Protein AF-A0ABD1IX25-F1 (afdb_monomer)

Foldseek 3Di:
DDDDPVVVVVVVVVVVVVVVVVVPPPDPDDDDDDDPDPAAQAAAAADPDLCLQVVCCLQAEDDDDDPLQDQVVVLVSCVVSVNAAPDQKGKYAYNVCQVLQFCQLPQQWFDAGGQKTKGPFWGWMWIWGWHDDVPDRIGTDDIDTDTGIWMFRWYHRPNRTGGRGTDDDDPGDHDPPTDRNCPLVVVLVVVDVVQPLEAACQCPAADLVNLLSVLSNLVPDPRNQYYHNHNHQDDPSSCVSNVVRVVVHPPCVPCVPPRCPRNVPDDDPPPVCVVCVVVVCVVVVVVVVVVVVVVVVVVVVVPDDDDDDDDDDDDDPPDPDDDQDFDSVQVVLLVVCCLQAEDLPDDQVCLLVSCQVSQPAPPPFQWRDQKTKYFNDDQVVVLCQLPDQWDDDPPDPFKTWGPAWTKMKMWGWPDGPDGHNPTDTGIDIDTFTWIFGDDSSGGRDTDDGHD

Nearest PDB structures (foldseek):
  5m9m-assembly4_D  TM=8.546E-01  e=1.693E-11  Homo sapiens
  9bdp-assembly1_ANG  TM=8.539E-01  e=7.279E-11  Homo sapiens
  4aoh-assembly1_A  TM=8.717E-01  e=3.319E-10  Homo sapiens
  5m9q-assembly1_A  TM=8.580E-01  e=2.479E-10  Homo sapiens
  1k5a-assembly1_A  TM=8.636E-01  e=6.306E-10  Homo sapiens

InterPro domains:
  IPR001427 Pancreatic ribonuclease [PTHR11437] (287-450)
  IPR023411 Ribonuclease A, active site [PS00127] (368-374)
  IPR023412 Ribonuclease A-domain [PF00074] (333-447)
  IPR023412 Ribonuclease A-domain [SM00092] (330-450)
  IPR032675 Leucine-rich repeat domain superfamily [G3DSA:3.80.10.10] (179-288)
  IPR036816 Ribonuclease A-like domain superfamily [G3DSA:3.10.130.10] (44-170)
  IPR036816 Ribonuclease A-like domain superfamily [G3DSA:3.10.130.10] (328-451)
  IPR036816 Ribonuclease A-like domain superfamily [SSF54076] (333-449)

Secondary structure (DSSP, 8-state):
-PPPTHHHHHHHHHHHHHHHHHSSSS--------------SSTTEEPS-TTHHHHHHHHHB--S---TT-HHHHHHHHHHTT-TTSSSEEEEE-STTHHHHHHHTTTSEEEEETTEEEEEEEEEEEEEEEE--TTS--EEEEEEEEEEEEEEEEEEETTEEEEEEEEPPSS----TTPPBTTHHHHHHHHHHHHH-SEEE-TT----HHHHHHHHHHHHH-S---EEE-TT----HHHHHHHHHHHTTSGGGGTSTTTHHHHS-TT--HHHHHHHHHHHHHHHHHHHHHHHHHHHHHHHHHTT------------------------HHHHHHHHHHHHHHB-TT--TT-HHHHHHHTT-BSTTSSBBPSEEEEESS-HHHHGGGGTTTEEEETTEEEEEEESS-EEEEEEEESSTT-BTT---EEEEEEEEEEEEEEETTEEEEEEEEE-

pLDDT: mean 71.38, std 22.95, range [27.08, 98.62]

Structure (mmCIF, N/CA/C/O backbone):
data_AF-A0ABD1IX25-F1
#
_entry.id   AF-A0ABD1IX25-F1
#
loop_
_atom_site.group_PDB
_atom_site.id
_atom_site.type_symbol
_atom_site.label_atom_id
_atom_site.label_alt_id
_atom_site.label_comp_id
_atom_site.label_asym_id
_atom_site.label_entity_id
_atom_site.label_seq_id
_atom_site.pdbx_PDB_ins_code
_atom_site.Cartn_x
_atom_site.Cartn_y
_atom_site.Cartn_z
_atom_site.occupancy
_atom_site.B_iso_or_equiv
_atom_site.auth_seq_id
_atom_site.auth_comp_id
_atom_site.auth_asym_id
_atom_site.auth_atom_id
_atom_site.pdbx_PDB_model_num
ATOM 1 N N . MET A 1 1 ? 49.306 -60.274 23.303 1.00 39.81 1 MET A N 1
ATOM 2 C CA . MET A 1 1 ? 48.665 -59.308 24.222 1.00 39.81 1 MET A CA 1
ATOM 3 C C . MET A 1 1 ? 47.847 -58.345 23.378 1.00 39.81 1 MET A C 1
ATOM 5 O O . MET A 1 1 ? 48.422 -57.627 22.575 1.00 39.81 1 MET A O 1
ATOM 9 N N . LYS A 1 2 ? 46.515 -58.444 23.442 1.00 35.78 2 LYS A N 1
ATOM 10 C CA . LYS A 1 2 ? 45.588 -57.619 22.651 1.00 35.78 2 LYS A CA 1
ATOM 11 C C . LYS A 1 2 ? 45.232 -56.371 23.472 1.00 35.78 2 LYS A C 1
ATOM 13 O O . LYS A 1 2 ? 44.869 -56.547 24.635 1.00 35.78 2 LYS A O 1
ATOM 18 N N . PRO A 1 3 ? 45.342 -55.149 22.928 1.00 37.91 3 PRO A N 1
ATOM 19 C CA . PRO A 1 3 ? 44.929 -53.951 23.646 1.00 37.91 3 PRO A CA 1
ATOM 20 C C . PRO A 1 3 ? 43.400 -53.924 23.774 1.00 37.91 3 PRO A C 1
ATOM 22 O O . PRO A 1 3 ? 42.674 -54.294 22.851 1.00 37.91 3 PRO A O 1
ATOM 25 N N . THR A 1 4 ? 42.915 -53.535 24.948 1.00 48.06 4 THR A N 1
ATOM 26 C CA . THR A 1 4 ? 41.491 -53.442 25.274 1.00 48.06 4 THR A CA 1
ATOM 27 C C . THR A 1 4 ? 40.870 -52.173 24.681 1.00 48.06 4 THR A C 1
ATOM 29 O O . THR A 1 4 ? 41.524 -51.139 24.537 1.00 48.06 4 THR A O 1
ATOM 32 N N . ALA A 1 5 ? 39.572 -52.248 24.371 1.00 45.31 5 ALA A N 1
ATOM 33 C CA . ALA A 1 5 ? 38.768 -51.219 23.700 1.00 45.31 5 ALA A CA 1
ATOM 34 C C . ALA A 1 5 ? 38.766 -49.826 24.374 1.00 45.31 5 ALA A C 1
ATOM 36 O O . ALA A 1 5 ? 38.351 -48.846 23.761 1.00 45.31 5 ALA A O 1
ATOM 37 N N . SER A 1 6 ? 39.279 -49.707 25.603 1.00 46.56 6 SER A N 1
ATOM 38 C CA . SER A 1 6 ? 39.417 -48.428 26.304 1.00 46.56 6 SER A CA 1
ATOM 39 C C . SER A 1 6 ? 40.538 -47.538 25.748 1.00 46.56 6 SER A C 1
ATOM 41 O O . SER A 1 6 ? 40.493 -46.331 25.963 1.00 46.56 6 SER A O 1
ATOM 43 N N . PHE A 1 7 ? 41.528 -48.096 25.037 1.00 42.84 7 PHE A N 1
ATOM 44 C CA . PHE A 1 7 ? 42.674 -47.326 24.526 1.00 42.84 7 PHE A CA 1
ATOM 45 C C . PHE A 1 7 ? 42.407 -46.677 23.153 1.00 42.84 7 PHE A C 1
ATOM 47 O O . PHE A 1 7 ? 43.020 -45.670 22.812 1.00 42.84 7 PHE A O 1
ATOM 54 N N . CYS A 1 8 ? 41.454 -47.200 22.370 1.00 42.00 8 CYS A N 1
ATOM 55 C CA . CYS A 1 8 ? 41.051 -46.591 21.094 1.00 42.00 8 CYS A CA 1
ATOM 56 C C . CYS A 1 8 ? 40.132 -45.371 21.277 1.00 42.00 8 CYS A C 1
ATOM 58 O O . CYS A 1 8 ? 40.162 -44.458 20.454 1.00 42.00 8 CYS A O 1
ATOM 60 N N . LEU A 1 9 ? 39.346 -45.317 22.359 1.00 45.66 9 LEU A N 1
ATOM 61 C CA . LEU A 1 9 ? 38.374 -44.241 22.593 1.00 45.66 9 LEU A CA 1
ATOM 62 C C . LEU A 1 9 ? 39.030 -42.920 23.046 1.00 45.66 9 LEU A C 1
ATOM 64 O O . LEU A 1 9 ? 38.532 -41.834 22.753 1.00 45.66 9 LEU A O 1
ATOM 68 N N . THR A 1 10 ? 40.172 -42.992 23.730 1.00 47.28 10 THR A N 1
ATOM 69 C CA . THR A 1 10 ? 40.936 -41.819 24.194 1.00 47.28 10 THR A CA 1
ATOM 70 C C . THR A 1 10 ? 41.747 -41.155 23.081 1.00 47.28 10 THR A C 1
ATOM 72 O O . THR A 1 10 ? 41.894 -39.936 23.074 1.00 47.28 10 THR A O 1
ATOM 75 N N . VAL A 1 11 ? 42.212 -41.919 22.089 1.00 52.25 11 VAL A N 1
ATOM 76 C CA . VAL A 1 11 ? 42.927 -41.363 20.925 1.00 52.25 11 VAL A CA 1
ATOM 77 C C . VAL A 1 11 ? 41.957 -40.660 19.966 1.00 52.25 11 VAL A C 1
ATOM 79 O O . VAL A 1 11 ? 42.275 -39.599 19.431 1.00 52.25 11 VAL A O 1
ATOM 82 N N . TYR A 1 12 ? 40.737 -41.190 19.810 1.00 40.91 12 TYR A N 1
ATOM 83 C CA . TYR A 1 12 ? 39.710 -40.594 18.944 1.00 40.91 12 TYR A CA 1
ATOM 84 C C . TYR A 1 12 ? 39.123 -39.291 19.518 1.00 40.91 12 TYR A C 1
ATOM 86 O O . TYR A 1 12 ? 38.797 -38.371 18.771 1.00 40.91 12 TYR A O 1
ATOM 94 N N . THR A 1 13 ? 39.032 -39.172 20.848 1.00 48.72 13 THR A N 1
ATOM 95 C CA . THR A 1 13 ? 38.531 -37.955 21.509 1.00 48.72 13 THR A CA 1
ATOM 96 C C . THR A 1 13 ? 39.559 -36.820 21.526 1.00 48.72 13 THR A C 1
ATOM 98 O O . THR A 1 13 ? 39.171 -35.665 21.347 1.00 48.72 13 THR A O 1
ATOM 101 N N . LEU A 1 14 ? 40.864 -37.113 21.629 1.00 46.53 14 LEU A N 1
ATOM 102 C CA . LEU A 1 14 ? 41.909 -36.086 21.499 1.00 46.53 14 LEU A CA 1
ATOM 103 C C . LEU A 1 14 ? 42.036 -35.533 20.068 1.00 46.53 14 LEU A C 1
ATOM 105 O O . LEU A 1 14 ? 42.264 -34.336 19.907 1.00 46.53 14 LEU A O 1
ATOM 109 N N . ALA A 1 15 ? 41.845 -36.364 19.037 1.00 44.78 15 ALA A N 1
ATOM 110 C CA . ALA A 1 15 ? 41.912 -35.933 17.635 1.00 44.78 15 ALA A CA 1
ATOM 111 C C . ALA A 1 15 ? 40.740 -35.016 17.225 1.00 44.78 15 ALA A C 1
ATOM 113 O O . ALA A 1 15 ? 40.907 -34.111 16.408 1.00 44.78 15 ALA A O 1
ATOM 114 N N . LEU A 1 16 ? 39.558 -35.208 17.822 1.00 45.66 16 LEU A N 1
ATOM 115 C CA . LEU A 1 16 ? 38.393 -34.351 17.579 1.00 45.66 16 LEU A CA 1
ATOM 116 C C . LEU A 1 16 ? 38.495 -33.004 18.312 1.00 45.66 16 LEU A C 1
ATOM 118 O O . LEU A 1 16 ? 38.041 -31.991 17.785 1.00 45.66 16 LEU A O 1
ATOM 122 N N . LEU A 1 17 ? 39.143 -32.961 19.481 1.00 42.44 17 LEU A N 1
ATOM 123 C CA . LEU A 1 17 ? 39.386 -31.720 20.227 1.00 42.44 17 LEU A CA 1
ATOM 124 C C . LEU A 1 17 ? 40.441 -30.824 19.561 1.00 42.44 17 LEU A C 1
ATOM 126 O O . LEU A 1 17 ? 40.263 -29.607 19.526 1.00 42.44 17 LEU A O 1
ATOM 130 N N . THR A 1 18 ? 41.498 -31.387 18.968 1.00 43.47 18 THR A N 1
ATOM 131 C CA . THR A 1 18 ? 42.499 -30.590 18.231 1.00 43.47 18 THR A CA 1
ATOM 132 C C . THR A 1 18 ? 41.956 -30.061 16.901 1.00 43.47 18 THR A C 1
ATOM 134 O O . THR A 1 18 ? 42.235 -28.916 16.547 1.00 43.47 18 THR A O 1
ATOM 137 N N . ALA A 1 19 ? 41.090 -30.818 16.216 1.00 41.72 19 ALA A N 1
ATOM 138 C CA . ALA A 1 19 ? 40.386 -30.344 15.020 1.00 41.72 19 ALA A CA 1
ATOM 139 C C . ALA A 1 19 ? 39.377 -29.215 15.322 1.00 41.72 19 ALA A C 1
ATOM 141 O O . ALA A 1 19 ? 39.171 -28.331 14.491 1.00 41.72 19 ALA A O 1
ATOM 142 N N . TRP A 1 20 ? 38.789 -29.195 16.525 1.00 38.09 20 TRP A N 1
ATOM 143 C CA . TRP A 1 20 ? 37.869 -28.135 16.954 1.00 38.09 20 TRP A CA 1
ATOM 144 C C . TRP A 1 20 ? 38.593 -26.834 17.338 1.00 38.09 20 TRP A C 1
ATOM 146 O O . TRP A 1 20 ? 38.107 -25.745 17.040 1.00 38.09 20 TRP A O 1
ATOM 156 N N . VAL A 1 21 ? 39.787 -26.928 17.935 1.00 39.56 21 VAL A N 1
ATOM 157 C CA . VAL A 1 21 ? 40.578 -25.752 18.349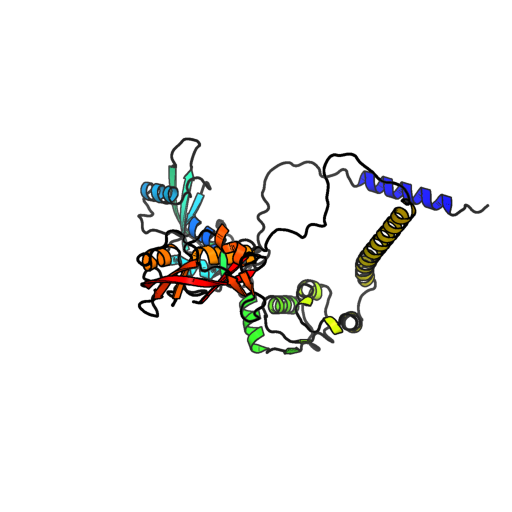 1.00 39.56 21 VAL A CA 1
ATOM 158 C C . VAL A 1 21 ? 41.257 -25.056 17.157 1.00 39.56 21 VAL A C 1
ATOM 160 O O . VAL A 1 21 ? 41.407 -23.836 17.172 1.00 39.56 21 VAL A O 1
ATOM 163 N N . SER A 1 22 ? 41.593 -25.776 16.081 1.00 37.09 22 SER A N 1
ATOM 164 C CA . SER A 1 22 ? 42.196 -25.171 14.878 1.00 37.09 22 SER A CA 1
ATOM 165 C C . SER A 1 22 ? 41.186 -24.606 13.865 1.00 37.09 22 SER A C 1
ATOM 167 O O . SER A 1 22 ? 41.575 -23.820 13.006 1.00 37.09 22 SER A O 1
ATOM 169 N N . GLY A 1 23 ? 39.895 -24.946 13.972 1.00 35.38 23 GLY A N 1
ATOM 170 C CA . GLY A 1 23 ? 38.832 -24.420 13.100 1.00 35.38 23 GLY A CA 1
ATOM 171 C C . GLY A 1 23 ? 38.182 -23.114 13.577 1.00 35.38 23 GLY A C 1
ATOM 172 O O . GLY A 1 23 ? 37.426 -22.501 12.827 1.00 35.38 23 GLY A O 1
ATOM 173 N N . TYR A 1 24 ? 38.471 -22.668 14.805 1.00 29.12 24 TYR A N 1
ATOM 174 C CA . TYR A 1 24 ? 37.785 -21.534 15.444 1.00 29.12 24 TYR A CA 1
ATOM 175 C C . TYR A 1 24 ? 38.558 -20.200 15.382 1.00 29.12 24 TYR A C 1
ATOM 177 O O . TYR A 1 24 ? 38.175 -19.238 16.040 1.00 29.12 24 TYR A O 1
ATOM 185 N N . HIS A 1 25 ? 39.637 -20.108 14.591 1.00 31.03 25 HIS A N 1
ATOM 186 C CA . HIS A 1 25 ? 40.550 -18.953 14.622 1.00 31.03 25 HIS A CA 1
ATOM 187 C C . HIS A 1 25 ? 40.812 -18.245 13.281 1.00 31.03 25 HIS A C 1
ATOM 189 O O . HIS A 1 25 ? 41.883 -17.674 13.080 1.00 31.03 25 HIS A O 1
ATOM 195 N N . GLN A 1 26 ? 39.827 -18.180 12.379 1.00 29.22 26 GLN A N 1
ATOM 196 C CA . GLN A 1 26 ? 39.905 -17.263 11.233 1.00 29.22 26 GLN A CA 1
ATOM 197 C C . GLN A 1 26 ? 38.525 -16.779 10.770 1.00 29.22 26 GLN A C 1
ATOM 199 O O . GLN A 1 26 ? 37.926 -17.353 9.871 1.00 29.22 26 GLN A O 1
ATOM 204 N N . SER A 1 27 ? 38.023 -15.712 11.408 1.00 30.11 27 SER A N 1
ATOM 205 C CA . SER A 1 27 ? 37.251 -14.615 10.781 1.00 30.11 27 SER A CA 1
ATOM 206 C C . SER A 1 27 ? 36.565 -13.726 11.842 1.00 30.11 27 SER A C 1
ATOM 208 O O . SER A 1 27 ? 35.379 -13.411 11.751 1.00 30.11 27 SER A O 1
ATOM 210 N N . GLU A 1 28 ? 37.313 -13.260 12.844 1.00 35.38 28 GLU A N 1
ATOM 211 C CA . GLU A 1 28 ? 36.961 -12.053 13.603 1.00 35.38 28 GLU A CA 1
ATOM 212 C C . GLU A 1 28 ? 37.986 -10.966 13.278 1.00 35.38 28 GLU A C 1
ATOM 214 O O . GLU A 1 28 ? 38.985 -10.807 13.968 1.00 35.38 28 GLU A O 1
ATOM 219 N N . ASN A 1 29 ? 37.778 -10.266 12.159 1.00 27.48 29 ASN A N 1
ATOM 220 C CA . ASN A 1 29 ? 38.093 -8.841 12.019 1.00 27.48 29 ASN A CA 1
ATOM 221 C C . ASN A 1 29 ? 37.757 -8.357 10.607 1.00 27.48 29 ASN A C 1
ATOM 223 O O . ASN A 1 29 ? 38.536 -8.505 9.673 1.00 27.48 29 ASN A O 1
ATOM 227 N N . THR A 1 30 ? 36.600 -7.722 10.460 1.00 27.08 30 THR A N 1
ATOM 228 C CA . THR A 1 30 ? 36.486 -6.450 9.732 1.00 27.08 30 THR A CA 1
ATOM 229 C C . THR A 1 30 ? 35.199 -5.778 10.180 1.00 27.08 30 THR A C 1
ATOM 231 O O . THR A 1 30 ? 34.096 -6.022 9.697 1.00 27.08 30 THR A O 1
ATOM 234 N N . THR A 1 31 ? 35.348 -4.924 11.179 1.00 31.84 31 THR A N 1
ATOM 235 C CA . THR A 1 31 ? 34.314 -4.007 11.621 1.00 31.84 31 THR A CA 1
ATOM 236 C C . THR A 1 31 ? 34.062 -2.968 10.525 1.00 31.84 31 THR A C 1
ATOM 238 O O . THR A 1 31 ? 34.983 -2.287 10.076 1.00 31.84 31 THR A O 1
ATOM 241 N N . SER A 1 32 ? 32.778 -2.791 10.203 1.00 33.62 32 SER A N 1
ATOM 242 C CA . SER A 1 32 ? 32.124 -1.632 9.573 1.00 33.62 32 SER A CA 1
ATOM 243 C C . SER A 1 32 ? 31.707 -1.725 8.089 1.00 33.62 32 SER A C 1
ATOM 245 O O . SER A 1 32 ? 32.503 -1.931 7.183 1.00 33.62 32 SER A O 1
ATOM 247 N N . VAL A 1 33 ? 30.419 -1.383 7.893 1.00 29.44 33 VAL A N 1
ATOM 248 C CA . VAL A 1 33 ? 29.754 -0.870 6.673 1.00 29.44 33 VAL A CA 1
ATOM 249 C C . VAL A 1 33 ? 29.030 -1.899 5.775 1.00 29.44 33 VAL A C 1
ATOM 251 O O . VAL A 1 33 ? 29.521 -2.255 4.716 1.00 29.44 33 VAL A O 1
ATOM 254 N N . LEU A 1 34 ? 27.785 -2.274 6.133 1.00 28.05 34 LEU A N 1
ATOM 255 C CA . LEU A 1 34 ? 26.540 -2.035 5.353 1.00 28.05 34 LEU A CA 1
ATOM 256 C C . LEU A 1 34 ? 25.373 -2.900 5.860 1.00 28.05 34 LEU A C 1
ATOM 258 O O . LEU A 1 34 ? 25.449 -4.120 5.917 1.00 28.05 34 LEU A O 1
ATOM 262 N N . ALA A 1 35 ? 24.258 -2.248 6.187 1.00 28.23 35 ALA A N 1
ATOM 263 C CA . ALA A 1 35 ? 22.998 -2.898 6.521 1.00 28.23 35 ALA A CA 1
ATOM 264 C C . ALA A 1 35 ? 22.541 -3.833 5.385 1.00 28.23 35 ALA A C 1
ATOM 266 O O . ALA A 1 35 ? 22.288 -3.376 4.267 1.00 28.23 35 ALA A O 1
ATOM 267 N N . VAL A 1 36 ? 22.397 -5.124 5.688 1.00 30.44 36 VAL A N 1
ATOM 268 C CA . VAL A 1 36 ? 21.707 -6.090 4.829 1.00 30.44 36 VAL A CA 1
ATOM 269 C C . VAL A 1 36 ? 20.235 -5.685 4.796 1.00 30.44 36 VAL A C 1
ATOM 271 O O . VAL A 1 36 ? 19.457 -5.958 5.707 1.00 30.44 36 VAL A O 1
ATOM 274 N N . PHE A 1 37 ? 19.852 -4.937 3.766 1.00 38.62 37 PHE A N 1
ATOM 275 C CA . PHE A 1 37 ? 18.449 -4.738 3.441 1.00 38.62 37 PHE A CA 1
ATOM 276 C C . PHE A 1 37 ? 17.876 -6.102 3.034 1.00 38.62 37 PHE A C 1
ATOM 278 O O . PHE A 1 37 ? 18.299 -6.660 2.023 1.00 38.62 37 PHE A O 1
ATOM 285 N N . ASN A 1 38 ? 16.929 -6.625 3.817 1.00 48.59 38 ASN A N 1
ATOM 286 C CA . ASN A 1 38 ? 16.118 -7.797 3.477 1.00 48.59 38 ASN A CA 1
ATOM 287 C C . ASN A 1 38 ? 15.274 -7.499 2.224 1.00 48.59 38 ASN A C 1
ATOM 289 O O . ASN A 1 38 ? 14.113 -7.103 2.331 1.00 48.59 38 ASN A O 1
ATOM 293 N N . TYR A 1 39 ? 15.868 -7.620 1.038 1.00 55.47 39 TYR A N 1
ATOM 294 C CA . TYR A 1 39 ? 15.127 -7.639 -0.219 1.00 55.47 39 TYR A CA 1
ATOM 295 C C . TYR A 1 39 ? 14.612 -9.043 -0.475 1.00 55.47 39 TYR A C 1
ATOM 297 O O . TYR A 1 39 ? 15.322 -10.023 -0.246 1.00 55.47 39 TYR A O 1
ATOM 305 N N . ASN A 1 40 ? 13.393 -9.132 -0.998 1.00 68.38 40 ASN A N 1
ATOM 306 C CA . ASN A 1 40 ? 12.891 -10.400 -1.485 1.00 68.38 40 ASN A CA 1
ATOM 307 C C . ASN A 1 40 ? 13.758 -10.895 -2.657 1.00 68.38 40 ASN A C 1
ATOM 309 O O . ASN A 1 40 ? 14.161 -10.097 -3.515 1.00 68.38 40 ASN A O 1
ATOM 313 N N . PRO A 1 41 ? 14.042 -12.206 -2.728 1.00 71.38 41 PRO A N 1
ATOM 314 C CA . PRO A 1 41 ? 14.901 -12.767 -3.764 1.00 71.38 41 PRO A CA 1
ATOM 315 C C . PRO A 1 41 ? 14.254 -12.756 -5.153 1.00 71.38 41 PRO A C 1
ATOM 317 O O . PRO A 1 41 ? 14.956 -12.964 -6.139 1.00 71.38 41 PRO A O 1
ATOM 320 N N . ARG A 1 42 ? 12.943 -12.506 -5.268 1.00 77.06 42 ARG A N 1
ATOM 321 C CA . ARG A 1 42 ? 12.215 -12.362 -6.539 1.00 77.06 42 ARG A CA 1
ATOM 322 C C . ARG A 1 42 ? 11.124 -11.292 -6.431 1.00 77.06 42 ARG A C 1
ATOM 324 O O . ARG A 1 42 ? 10.685 -10.991 -5.317 1.00 77.06 42 ARG A O 1
ATOM 331 N N . PRO A 1 43 ? 10.673 -10.701 -7.553 1.00 84.06 43 PRO A N 1
ATOM 332 C CA . PRO A 1 43 ? 9.626 -9.692 -7.518 1.00 84.06 43 PRO A CA 1
ATOM 333 C C . PRO A 1 43 ? 8.305 -10.298 -7.075 1.00 84.06 43 PRO A C 1
ATOM 335 O O . PRO A 1 43 ? 8.027 -11.466 -7.333 1.00 84.06 43 PRO A O 1
ATOM 338 N N . CYS A 1 44 ? 7.464 -9.467 -6.473 1.00 80.75 44 CYS A N 1
ATOM 339 C CA . CYS A 1 44 ? 6.101 -9.814 -6.093 1.00 80.75 44 CYS A CA 1
ATOM 340 C C . CYS A 1 44 ? 5.987 -10.935 -5.053 1.00 80.75 44 CYS A C 1
ATOM 342 O O . CYS A 1 44 ? 4.894 -11.455 -4.846 1.00 80.75 44 CYS A O 1
ATOM 344 N N . MET A 1 45 ? 7.072 -11.252 -4.346 1.00 73.81 45 MET A N 1
ATOM 345 C CA . MET A 1 45 ? 6.999 -12.067 -3.139 1.00 73.81 45 MET A CA 1
ATOM 346 C C . MET A 1 45 ? 6.336 -11.283 -2.015 1.00 73.81 45 MET A C 1
ATOM 348 O O . MET A 1 45 ? 6.384 -10.048 -1.985 1.00 73.81 45 MET A O 1
ATOM 352 N N . ARG A 1 46 ? 5.710 -12.000 -1.082 1.00 67.69 46 ARG A N 1
ATOM 353 C CA . ARG A 1 46 ? 5.039 -11.391 0.067 1.00 67.69 46 ARG A CA 1
ATOM 354 C C . ARG A 1 46 ? 5.993 -10.446 0.799 1.00 67.69 46 ARG A C 1
ATOM 356 O O . ARG A 1 46 ? 7.082 -10.829 1.218 1.00 67.69 46 ARG A O 1
ATOM 363 N N . SER A 1 47 ? 5.583 -9.190 0.938 1.00 70.56 47 SER A N 1
ATOM 364 C CA . SER A 1 47 ? 6.356 -8.190 1.664 1.00 70.56 47 SER A CA 1
ATOM 365 C C . SER A 1 47 ? 6.315 -8.479 3.163 1.00 70.56 47 SER A C 1
ATOM 367 O O . SER A 1 47 ? 5.253 -8.748 3.724 1.00 70.56 47 SER A O 1
ATOM 369 N N . SER A 1 48 ? 7.453 -8.336 3.841 1.00 68.12 48 SER A N 1
ATOM 370 C CA . SER A 1 48 ? 7.496 -8.214 5.306 1.00 68.12 48 SER A CA 1
ATOM 371 C C . SER A 1 48 ? 7.058 -6.818 5.781 1.00 68.12 48 SER A C 1
ATOM 373 O O . SER A 1 48 ? 6.708 -6.628 6.946 1.00 68.12 48 SER A O 1
ATOM 375 N N . ASN A 1 49 ? 7.039 -5.833 4.873 1.00 67.06 49 ASN A N 1
ATOM 376 C CA . ASN A 1 49 ? 6.644 -4.452 5.117 1.00 67.06 49 ASN A CA 1
ATOM 377 C C . ASN A 1 49 ? 5.366 -4.096 4.343 1.00 67.06 49 ASN A C 1
ATOM 379 O O . ASN A 1 49 ? 5.410 -3.594 3.215 1.00 67.06 49 ASN A O 1
ATOM 383 N N . ASN A 1 50 ? 4.219 -4.266 4.995 1.00 64.69 50 ASN A N 1
ATOM 384 C CA . ASN A 1 50 ? 2.905 -3.991 4.398 1.00 64.69 50 ASN A CA 1
ATOM 385 C C . ASN A 1 50 ? 2.661 -2.496 4.117 1.00 64.69 50 ASN A C 1
ATOM 387 O O . ASN A 1 50 ? 1.767 -2.140 3.363 1.00 64.69 50 ASN A O 1
ATOM 391 N N . ASN A 1 51 ? 3.484 -1.602 4.673 1.00 70.69 51 ASN A N 1
ATOM 392 C CA . ASN A 1 51 ? 3.450 -0.171 4.364 1.00 70.69 51 ASN A CA 1
ATOM 393 C C . ASN A 1 51 ? 4.476 0.223 3.288 1.00 70.69 51 ASN A C 1
ATOM 395 O O . ASN A 1 51 ? 4.670 1.415 3.038 1.00 70.69 51 ASN A O 1
ATOM 399 N N . GLY A 1 52 ? 5.150 -0.749 2.662 1.00 74.62 52 GLY A N 1
ATOM 400 C CA . GLY A 1 52 ? 6.228 -0.521 1.699 1.00 74.62 52 GLY A CA 1
ATOM 401 C C . GLY A 1 52 ? 5.817 0.434 0.581 1.00 74.62 52 GLY A C 1
ATOM 402 O O . GLY A 1 52 ? 6.490 1.442 0.363 1.00 74.62 52 GLY A O 1
ATOM 403 N N . TYR A 1 53 ? 4.653 0.199 -0.035 1.00 88.44 53 TYR A N 1
ATOM 404 C CA . TYR A 1 53 ? 4.129 1.079 -1.081 1.00 88.44 53 TYR A CA 1
ATOM 405 C C . TYR A 1 53 ? 3.762 2.473 -0.568 1.00 88.44 53 TYR A C 1
ATOM 407 O O . TYR A 1 53 ? 4.061 3.470 -1.218 1.00 88.44 53 TYR A O 1
ATOM 415 N N . SER A 1 54 ? 3.165 2.583 0.619 1.00 84.06 54 SER A N 1
ATOM 416 C CA . SER A 1 54 ? 2.820 3.881 1.212 1.00 84.06 54 SER A CA 1
ATOM 417 C C . SER A 1 54 ? 4.066 4.727 1.489 1.00 84.06 54 SER A C 1
ATOM 419 O O . SER A 1 54 ? 4.091 5.918 1.171 1.00 84.06 54 SER A O 1
ATOM 421 N N . TYR A 1 55 ? 5.137 4.115 2.007 1.00 85.06 55 TYR A N 1
ATOM 422 C CA . TYR A 1 55 ? 6.421 4.793 2.189 1.00 85.06 55 TYR A CA 1
ATOM 423 C C . TYR A 1 55 ? 7.095 5.128 0.863 1.00 85.06 55 TYR A C 1
ATOM 425 O O . TYR A 1 55 ? 7.661 6.214 0.735 1.00 85.06 55 TYR A O 1
ATOM 433 N N . PHE A 1 56 ? 7.040 4.221 -0.113 1.00 92.62 56 PHE A N 1
ATOM 434 C CA . PHE A 1 56 ? 7.532 4.478 -1.459 1.00 92.62 56 PHE A CA 1
ATOM 435 C C . PHE A 1 56 ? 6.828 5.699 -2.058 1.00 92.62 56 PHE A C 1
ATOM 437 O O . PHE A 1 56 ? 7.497 6.656 -2.444 1.00 92.62 56 PHE A O 1
ATOM 444 N N . ARG A 1 57 ? 5.489 5.719 -2.035 1.00 93.56 57 ARG A N 1
ATOM 445 C CA . ARG A 1 57 ? 4.659 6.814 -2.546 1.00 93.56 57 ARG A CA 1
ATOM 446 C C . ARG A 1 57 ? 5.006 8.132 -1.864 1.00 93.56 57 ARG A C 1
ATOM 448 O O . ARG A 1 57 ? 5.341 9.094 -2.542 1.00 93.56 57 ARG A O 1
ATOM 455 N N . GLN A 1 58 ? 5.050 8.152 -0.532 1.00 87.88 58 GLN A N 1
ATOM 456 C CA . GLN A 1 58 ? 5.419 9.342 0.242 1.00 87.88 58 GLN A CA 1
ATOM 457 C C . GLN A 1 58 ? 6.810 9.889 -0.124 1.00 87.88 58 GLN A C 1
ATOM 459 O O . GLN A 1 58 ? 7.027 11.100 -0.101 1.00 87.88 58 GLN A O 1
ATOM 464 N N . LYS A 1 59 ? 7.772 9.008 -0.419 1.00 90.38 59 LYS A N 1
ATOM 465 C CA . LYS A 1 59 ? 9.173 9.381 -0.658 1.00 90.38 59 LYS A CA 1
ATOM 466 C C . LYS A 1 59 ? 9.492 9.644 -2.128 1.00 90.38 59 LYS A C 1
ATOM 468 O O . LYS A 1 59 ? 10.513 10.279 -2.385 1.00 90.38 59 LYS A O 1
ATOM 473 N N . HIS A 1 60 ? 8.690 9.148 -3.065 1.00 95.19 60 HIS A N 1
ATOM 474 C CA . HIS A 1 60 ? 9.074 9.093 -4.476 1.00 95.19 60 HIS A CA 1
ATOM 475 C C . HIS A 1 60 ? 7.979 9.523 -5.455 1.00 95.19 60 HIS A C 1
ATOM 477 O O . HIS A 1 60 ? 8.299 9.723 -6.620 1.00 95.19 60 HIS A O 1
ATOM 483 N N . ILE A 1 61 ? 6.734 9.725 -5.018 1.00 92.94 61 ILE A N 1
ATOM 484 C CA . ILE A 1 61 ? 5.648 10.252 -5.857 1.00 92.94 61 ILE A CA 1
ATOM 485 C C . ILE A 1 61 ? 5.295 11.665 -5.381 1.00 92.94 61 ILE A C 1
ATOM 487 O O . ILE A 1 61 ? 5.180 11.921 -4.180 1.00 92.94 61 ILE A O 1
ATOM 491 N N . LEU A 1 62 ? 5.176 12.610 -6.314 1.00 90.56 62 LEU A N 1
ATOM 492 C CA . LEU A 1 62 ? 4.806 13.991 -6.003 1.00 90.56 62 LEU A CA 1
ATOM 493 C C . LEU A 1 62 ? 3.332 14.085 -5.600 1.00 90.56 62 LEU A C 1
ATOM 495 O O . LEU A 1 62 ? 2.461 13.654 -6.339 1.00 90.56 62 LEU A O 1
ATOM 499 N N . GLY A 1 63 ? 3.052 14.653 -4.423 1.00 74.06 63 GLY A N 1
ATOM 500 C CA . GLY A 1 63 ? 1.694 14.737 -3.865 1.00 74.06 63 GLY A CA 1
ATOM 501 C C . GLY A 1 63 ? 1.009 16.105 -3.972 1.00 74.06 63 GLY A C 1
ATOM 502 O O . GLY A 1 63 ? -0.099 16.255 -3.471 1.00 74.06 63 GLY A O 1
ATOM 503 N N . SER A 1 64 ? 1.656 17.121 -4.547 1.00 67.38 64 SER A N 1
ATOM 504 C CA . SER A 1 64 ? 1.092 18.470 -4.718 1.00 67.38 64 SER A CA 1
ATOM 505 C C . SER A 1 64 ? 1.606 19.094 -6.010 1.00 67.38 64 SER A C 1
ATOM 507 O O . SER A 1 64 ? 2.794 18.964 -6.301 1.00 67.38 64 SER A O 1
ATOM 509 N N . GLN A 1 65 ? 0.743 19.796 -6.743 1.00 72.06 65 GLN A N 1
ATOM 510 C CA . GLN A 1 65 ? 1.132 20.557 -7.931 1.00 72.06 65 GLN A CA 1
ATOM 511 C C . GLN A 1 65 ? 1.825 21.854 -7.490 1.00 72.06 65 GLN A C 1
ATOM 513 O O . GLN A 1 65 ? 1.233 22.678 -6.796 1.00 72.06 65 GLN A O 1
ATOM 518 N N . PHE A 1 66 ? 3.104 21.999 -7.829 1.00 85.62 66 PHE A N 1
ATOM 519 C CA . PHE A 1 66 ? 3.923 23.180 -7.553 1.00 85.62 66 PHE A CA 1
ATOM 520 C C . PHE A 1 66 ? 4.969 23.331 -8.665 1.00 85.62 66 PHE A C 1
ATOM 522 O O . PHE A 1 66 ? 5.216 22.386 -9.417 1.00 85.62 66 PHE A O 1
ATOM 529 N N . ASP A 1 67 ? 5.597 24.502 -8.786 1.00 87.81 67 ASP A N 1
ATOM 530 C CA . ASP A 1 67 ? 6.630 24.712 -9.803 1.00 87.81 67 ASP A CA 1
ATOM 531 C C . ASP A 1 67 ? 7.878 23.880 -9.479 1.00 87.81 67 ASP A C 1
ATOM 533 O O . ASP A 1 67 ? 8.696 24.217 -8.617 1.00 87.81 67 ASP A O 1
ATOM 537 N N . THR A 1 68 ? 8.022 22.778 -10.211 1.00 89.75 68 THR A N 1
ATOM 538 C CA . THR A 1 68 ? 9.123 21.823 -10.063 1.00 89.75 68 THR A CA 1
ATOM 539 C C . THR A 1 68 ? 10.493 22.382 -10.460 1.00 89.75 68 THR A C 1
ATOM 541 O O . THR A 1 68 ? 11.500 21.724 -10.195 1.00 89.75 68 THR A O 1
ATOM 544 N N . ASN A 1 69 ? 10.577 23.590 -11.023 1.00 90.62 69 ASN A N 1
ATOM 545 C CA . ASN A 1 69 ? 11.847 24.274 -11.282 1.00 90.62 69 ASN A CA 1
ATOM 546 C C . ASN A 1 69 ? 12.263 25.207 -10.129 1.00 90.62 69 ASN A C 1
ATOM 548 O O . ASN A 1 69 ? 13.400 25.679 -10.086 1.00 90.62 69 ASN A O 1
ATOM 552 N N . ASN A 1 70 ? 11.382 25.446 -9.152 1.00 93.94 70 ASN A N 1
ATOM 553 C CA . ASN A 1 70 ? 11.606 26.418 -8.089 1.00 93.94 70 ASN A CA 1
ATOM 554 C C . ASN A 1 70 ? 12.185 25.777 -6.811 1.00 93.94 70 ASN A C 1
ATOM 556 O O . ASN A 1 70 ? 11.525 24.998 -6.117 1.00 93.94 70 ASN A O 1
ATOM 560 N N . LYS A 1 71 ? 13.416 26.162 -6.437 1.00 94.94 71 LYS A N 1
ATOM 561 C CA . LYS A 1 71 ? 14.104 25.648 -5.231 1.00 94.94 71 LYS A CA 1
ATOM 562 C C . LYS A 1 71 ? 13.349 25.925 -3.933 1.00 94.94 71 LYS A C 1
ATOM 564 O O . LYS A 1 71 ? 13.352 25.074 -3.047 1.00 94.94 71 LYS A O 1
ATOM 569 N N . GLN A 1 72 ? 12.690 27.076 -3.818 1.00 93.69 72 GLN A N 1
ATOM 570 C CA . GLN A 1 72 ? 11.952 27.443 -2.612 1.00 93.69 72 GLN A CA 1
ATOM 571 C C . GLN A 1 72 ? 10.677 26.611 -2.462 1.00 93.69 72 GLN A C 1
ATOM 573 O O . GLN A 1 72 ? 10.330 26.206 -1.353 1.00 93.69 72 GLN A O 1
ATOM 578 N N . GLN A 1 73 ? 9.997 26.301 -3.568 1.00 94.00 73 GLN A N 1
ATOM 579 C CA . GLN A 1 73 ? 8.830 25.418 -3.538 1.00 94.00 73 GLN A CA 1
ATOM 580 C C . GLN A 1 73 ? 9.230 23.978 -3.186 1.00 94.00 73 GLN A C 1
ATOM 582 O O . GLN A 1 73 ? 8.609 23.377 -2.308 1.00 94.00 73 GLN A O 1
ATOM 587 N N . TRP A 1 74 ? 10.342 23.472 -3.733 1.00 94.44 74 TRP A N 1
ATOM 588 C CA . TRP A 1 74 ? 10.927 22.195 -3.300 1.00 94.44 74 TRP A CA 1
ATOM 589 C C . TRP A 1 74 ? 11.313 22.184 -1.823 1.00 94.44 74 TRP A C 1
ATOM 591 O O . TRP A 1 74 ? 11.044 21.208 -1.126 1.00 94.44 74 TRP A O 1
ATOM 601 N N . LEU A 1 75 ? 11.919 23.261 -1.322 1.00 94.00 75 LEU A N 1
ATOM 602 C CA . LEU A 1 75 ? 12.275 23.384 0.088 1.00 94.00 75 LEU A CA 1
ATOM 603 C C . LEU A 1 75 ? 11.033 23.273 0.986 1.00 94.00 75 LEU A C 1
ATOM 605 O O . LEU A 1 75 ? 11.044 22.513 1.956 1.00 94.00 75 LEU A O 1
ATOM 609 N N . ARG A 1 76 ? 9.947 23.981 0.643 1.00 91.56 76 ARG A N 1
ATOM 610 C CA . ARG A 1 76 ? 8.661 23.882 1.355 1.00 91.56 76 ARG A CA 1
ATOM 611 C C . ARG A 1 76 ? 8.100 22.462 1.300 1.00 91.56 76 ARG A C 1
ATOM 613 O O . ARG A 1 76 ? 7.726 21.933 2.344 1.00 91.56 76 ARG A O 1
ATOM 620 N N . TYR A 1 77 ? 8.097 21.838 0.121 1.00 90.62 77 TYR A N 1
ATOM 621 C CA . TYR A 1 77 ? 7.604 20.474 -0.081 1.00 90.62 77 TYR A CA 1
ATOM 622 C C . TYR A 1 77 ? 8.374 19.440 0.755 1.00 90.62 77 TYR A C 1
ATOM 624 O O . TYR A 1 77 ? 7.784 18.624 1.463 1.00 90.62 77 TYR A O 1
ATOM 632 N N . LEU A 1 78 ? 9.708 19.489 0.719 1.00 91.69 78 LEU A N 1
ATOM 633 C CA . LEU A 1 78 ? 10.551 18.560 1.470 1.00 91.69 78 LEU A CA 1
ATOM 634 C C . LEU A 1 78 ? 10.422 18.760 2.982 1.00 91.69 78 LEU A C 1
ATOM 636 O O . LEU A 1 78 ? 10.453 17.779 3.724 1.00 91.69 78 LEU A O 1
ATOM 640 N N . ASN A 1 79 ? 10.285 20.002 3.451 1.00 89.31 79 ASN A N 1
ATOM 641 C CA . ASN A 1 79 ? 10.112 20.288 4.874 1.00 89.31 79 ASN A CA 1
ATOM 642 C C . ASN A 1 79 ? 8.741 19.842 5.386 1.00 89.31 79 ASN A C 1
ATOM 644 O O . ASN A 1 79 ? 8.685 19.161 6.408 1.00 89.31 79 ASN A O 1
ATOM 648 N N . SER A 1 80 ? 7.656 20.162 4.672 1.00 84.75 80 SER A N 1
ATOM 649 C CA . SER A 1 80 ? 6.291 19.816 5.097 1.00 84.75 80 SER A CA 1
ATOM 650 C C . SER A 1 80 ? 6.062 18.305 5.190 1.00 84.75 80 SER A C 1
ATOM 652 O O . SER A 1 80 ? 5.254 17.846 5.991 1.00 84.75 80 SER A O 1
ATOM 654 N N . ARG A 1 81 ? 6.808 17.519 4.405 1.00 83.75 81 ARG A N 1
ATOM 655 C CA . ARG A 1 81 ? 6.753 16.050 4.390 1.00 83.75 81 ARG A CA 1
ATOM 656 C C . ARG A 1 81 ? 7.871 15.377 5.195 1.00 83.75 81 ARG A C 1
ATOM 658 O O . ARG A 1 81 ? 7.947 14.151 5.198 1.00 83.75 81 ARG A O 1
ATOM 665 N N . GLY A 1 82 ? 8.756 16.140 5.844 1.00 87.75 82 GLY A N 1
ATOM 666 C CA . GLY A 1 82 ? 9.877 15.591 6.618 1.00 87.75 82 GLY A CA 1
ATOM 667 C C . GLY A 1 82 ? 10.907 14.815 5.781 1.00 87.75 82 GLY A C 1
ATOM 668 O O . GLY A 1 82 ? 11.546 13.895 6.283 1.00 87.75 82 GLY A O 1
ATOM 669 N N . LEU A 1 83 ? 11.063 15.154 4.500 1.00 90.31 83 LEU A N 1
ATOM 670 C CA . LEU A 1 83 ? 11.930 14.446 3.550 1.00 90.31 83 LEU A CA 1
ATOM 671 C C . LEU A 1 83 ? 13.327 15.065 3.416 1.00 90.31 83 LEU A C 1
ATOM 673 O O . LEU A 1 83 ? 14.251 14.405 2.938 1.00 90.31 83 LEU A O 1
ATOM 677 N N . CYS A 1 84 ? 13.503 16.318 3.836 1.00 91.44 84 CYS A N 1
ATOM 678 C CA . CYS A 1 84 ? 14.767 17.015 3.635 1.00 91.44 84 CYS A CA 1
ATOM 679 C C . CYS A 1 84 ? 15.948 16.371 4.373 1.00 91.44 84 CYS A C 1
ATOM 681 O O . CYS A 1 84 ? 15.878 16.109 5.575 1.00 91.44 84 CYS A O 1
ATOM 683 N N . GLY A 1 85 ? 17.067 16.200 3.660 1.00 86.62 85 GLY A N 1
ATOM 684 C CA . GLY A 1 85 ? 18.335 15.749 4.233 1.00 86.62 85 GLY A CA 1
ATOM 685 C C . GLY A 1 85 ? 18.347 14.284 4.668 1.00 86.62 85 GLY A C 1
ATOM 686 O O . GLY A 1 85 ? 19.327 13.847 5.260 1.00 86.62 85 GLY A O 1
ATOM 687 N N . ARG A 1 86 ? 17.290 13.518 4.364 1.00 87.44 86 ARG A N 1
ATOM 688 C CA . ARG A 1 86 ? 17.223 12.075 4.637 1.00 87.44 86 ARG A CA 1
ATOM 689 C C . ARG A 1 86 ? 18.229 11.286 3.797 1.00 87.44 86 ARG A C 1
ATOM 691 O O . ARG A 1 86 ? 18.780 10.295 4.259 1.00 87.44 86 ARG A O 1
ATOM 698 N N . VAL A 1 87 ? 18.430 11.714 2.554 1.00 88.38 87 VAL A N 1
ATOM 699 C CA . VAL A 1 87 ? 19.436 11.203 1.617 1.00 88.38 87 VAL A CA 1
ATOM 700 C C . VAL A 1 87 ? 20.005 12.385 0.831 1.00 88.38 87 VAL A C 1
ATOM 702 O O . VAL A 1 87 ? 19.261 13.345 0.609 1.00 88.38 87 VAL A O 1
ATOM 705 N N . PRO A 1 88 ? 21.274 12.339 0.375 1.00 88.06 88 PRO A N 1
ATOM 706 C CA . PRO A 1 88 ? 21.855 13.440 -0.385 1.00 88.06 88 PRO A CA 1
ATOM 707 C C . PRO A 1 88 ? 21.013 13.773 -1.616 1.00 88.06 88 PRO A C 1
ATOM 709 O O . PRO A 1 88 ? 20.633 14.921 -1.803 1.00 88.06 88 PRO A O 1
ATOM 712 N N . VAL A 1 89 ? 20.670 12.764 -2.424 1.00 93.38 89 VAL A N 1
ATOM 713 C CA . VAL A 1 89 ? 19.814 12.917 -3.606 1.00 93.38 89 VAL A CA 1
ATOM 714 C C . VAL A 1 89 ? 18.568 12.062 -3.445 1.00 93.38 89 VAL A C 1
ATOM 716 O O . VAL A 1 89 ? 18.665 10.838 -3.355 1.00 93.38 89 VAL A O 1
ATOM 719 N N . GLN A 1 90 ? 17.401 12.699 -3.458 1.00 93.69 90 GLN A N 1
ATOM 720 C CA . GLN A 1 90 ? 16.112 12.018 -3.491 1.00 93.69 90 GLN A CA 1
ATOM 721 C C . GLN A 1 90 ? 15.493 12.158 -4.879 1.00 93.69 90 GLN A C 1
ATOM 723 O O . GLN A 1 90 ? 15.557 13.225 -5.482 1.00 93.69 90 GLN A O 1
ATOM 728 N N . THR A 1 91 ? 14.936 11.069 -5.408 1.00 94.94 91 THR A N 1
ATOM 729 C CA . THR A 1 91 ? 14.276 11.071 -6.720 1.00 94.94 91 THR A CA 1
ATOM 730 C C . THR A 1 91 ? 12.766 11.042 -6.558 1.00 94.94 91 THR A C 1
ATOM 732 O O . THR A 1 91 ? 12.260 10.258 -5.753 1.00 94.94 91 THR A O 1
ATOM 735 N N . PHE A 1 92 ? 12.078 11.870 -7.339 1.00 95.38 92 PHE A N 1
ATOM 736 C CA . PHE A 1 92 ? 10.625 11.967 -7.385 1.00 95.38 92 PHE A CA 1
ATOM 737 C C . PHE A 1 92 ? 10.109 11.771 -8.811 1.00 95.38 92 PHE A C 1
ATOM 739 O O . PHE A 1 92 ? 10.746 12.210 -9.768 1.00 95.38 92 PHE A O 1
ATOM 746 N N . MET A 1 93 ? 8.949 11.139 -8.934 1.00 94.38 93 MET A N 1
ATOM 747 C CA . MET A 1 93 ? 8.168 10.979 -10.159 1.00 94.38 93 MET A CA 1
ATOM 748 C C . MET A 1 93 ? 6.879 11.793 -10.040 1.00 94.38 93 MET A C 1
ATOM 750 O O . MET A 1 93 ? 6.420 12.086 -8.931 1.00 94.38 93 MET A O 1
ATOM 754 N N . GLN A 1 94 ? 6.311 12.177 -11.179 1.00 87.88 94 GLN A N 1
ATOM 755 C CA . GLN A 1 94 ? 5.073 12.950 -11.206 1.00 87.88 94 GLN A CA 1
ATOM 756 C C . GLN A 1 94 ? 3.879 12.138 -10.695 1.00 87.88 94 GLN A C 1
ATOM 758 O O . GLN A 1 94 ? 3.854 10.912 -10.805 1.00 87.88 94 GLN A O 1
ATOM 763 N N . ALA A 1 95 ? 2.886 12.842 -10.147 1.00 81.81 95 ALA A N 1
ATOM 764 C CA . ALA A 1 95 ? 1.637 12.238 -9.690 1.00 81.81 95 ALA A CA 1
ATOM 765 C C . ALA A 1 95 ? 0.903 11.548 -10.848 1.00 81.81 95 ALA A C 1
ATOM 767 O O . ALA A 1 95 ? 0.427 10.426 -10.697 1.00 81.81 95 ALA A O 1
ATOM 768 N N . GLU A 1 96 ? 0.871 12.190 -12.024 1.00 80.94 96 GLU A N 1
ATOM 769 C CA . GLU A 1 96 ? 0.251 11.627 -13.229 1.00 80.94 96 GLU A CA 1
ATOM 770 C C . GLU A 1 96 ? 0.897 10.307 -13.686 1.00 80.94 96 GLU A C 1
ATOM 772 O O . GLU A 1 96 ? 0.233 9.458 -14.278 1.00 80.94 96 GLU A O 1
ATOM 777 N N . ASP A 1 97 ? 2.170 10.090 -13.351 1.00 86.12 97 ASP A N 1
ATOM 778 C CA . ASP A 1 97 ? 2.897 8.867 -13.676 1.00 86.12 97 ASP A CA 1
ATOM 779 C C . ASP A 1 97 ? 2.689 7.752 -12.638 1.00 86.12 97 ASP A C 1
ATOM 781 O O . ASP A 1 97 ? 3.187 6.646 -12.848 1.00 86.12 97 ASP A O 1
ATOM 785 N N . GLU A 1 98 ? 1.949 7.962 -11.538 1.00 88.62 98 GLU A N 1
ATOM 786 C CA . GLU A 1 98 ? 1.800 6.952 -10.476 1.00 88.62 98 GLU A CA 1
ATOM 787 C C . GLU A 1 98 ? 1.251 5.621 -11.015 1.00 88.62 98 GLU A C 1
ATOM 789 O O . GLU A 1 98 ? 1.754 4.551 -10.663 1.00 88.62 98 GLU A O 1
ATOM 794 N N . VAL A 1 99 ? 0.277 5.665 -11.930 1.00 83.31 99 VAL A N 1
ATOM 795 C CA . VAL A 1 99 ? -0.261 4.462 -12.591 1.00 83.31 99 VAL A CA 1
ATOM 796 C C . VAL A 1 99 ? 0.838 3.727 -13.360 1.00 83.31 99 VAL A C 1
ATOM 798 O O . VAL A 1 99 ? 0.974 2.505 -13.248 1.00 83.31 99 VAL A O 1
ATOM 801 N N . ALA A 1 100 ? 1.670 4.467 -14.093 1.00 85.12 100 ALA A N 1
ATOM 802 C CA . ALA A 1 100 ? 2.783 3.894 -14.833 1.00 85.12 100 ALA A CA 1
ATOM 803 C C . ALA A 1 100 ? 3.857 3.325 -13.899 1.00 85.12 100 ALA A C 1
ATOM 805 O O . ALA A 1 100 ? 4.360 2.234 -14.157 1.00 85.12 100 ALA A O 1
ATOM 806 N N . VAL A 1 101 ? 4.160 3.999 -12.788 1.00 93.38 101 VAL A N 1
ATOM 807 C CA . VAL A 1 101 ? 5.118 3.529 -11.779 1.00 93.38 101 VAL A CA 1
ATOM 808 C C . VAL A 1 101 ? 4.623 2.245 -11.108 1.00 93.38 101 VAL A C 1
ATOM 810 O O . VAL A 1 101 ? 5.384 1.286 -10.992 1.00 93.38 101 VAL A O 1
ATOM 813 N N . ARG A 1 102 ? 3.335 2.159 -10.746 1.00 92.25 102 ARG A N 1
ATOM 814 C CA . ARG A 1 102 ? 2.722 0.914 -10.240 1.00 92.25 102 ARG A CA 1
ATOM 815 C C . ARG A 1 102 ? 2.793 -0.211 -11.266 1.00 92.25 102 ARG A C 1
ATOM 817 O O . ARG A 1 102 ? 3.026 -1.362 -10.901 1.00 92.25 102 ARG A O 1
ATOM 824 N N . SER A 1 103 ? 2.603 0.112 -12.546 1.00 85.88 103 SER A N 1
ATOM 825 C CA . SER A 1 103 ? 2.630 -0.880 -13.622 1.00 85.88 103 SER A CA 1
ATOM 826 C C . SER A 1 103 ? 4.001 -1.541 -13.804 1.00 85.88 103 SER A C 1
ATOM 828 O O . SER A 1 103 ? 4.042 -2.659 -14.314 1.00 85.88 103 SER A O 1
ATOM 830 N N . ILE A 1 104 ? 5.100 -0.923 -13.341 1.00 92.94 104 ILE A N 1
ATOM 831 C CA . ILE A 1 104 ? 6.453 -1.508 -13.404 1.00 92.94 104 ILE A CA 1
ATOM 832 C C . ILE A 1 104 ? 6.486 -2.869 -12.700 1.00 92.94 104 ILE A C 1
ATOM 834 O O . ILE A 1 104 ? 7.048 -3.822 -13.230 1.00 92.94 104 ILE A O 1
ATOM 838 N N . CYS A 1 105 ? 5.803 -2.989 -11.560 1.00 87.56 105 CYS A N 1
ATOM 839 C CA . CYS A 1 105 ? 5.688 -4.238 -10.805 1.00 87.56 105 CYS A CA 1
ATOM 840 C C . CYS A 1 105 ? 4.663 -5.230 -11.383 1.00 87.56 105 CYS A C 1
ATOM 842 O O . CYS A 1 105 ? 4.308 -6.218 -10.747 1.00 87.56 105 CYS A O 1
ATOM 844 N N . ARG A 1 106 ? 4.116 -4.940 -12.565 1.00 82.62 106 ARG A N 1
ATOM 845 C CA . ARG A 1 106 ? 3.106 -5.744 -13.259 1.00 82.62 106 ARG A CA 1
ATOM 846 C C . ARG A 1 106 ? 3.600 -6.025 -14.675 1.00 82.62 106 ARG A C 1
ATOM 848 O O . ARG A 1 106 ? 4.662 -6.612 -14.835 1.00 82.62 106 ARG A O 1
ATOM 855 N N . SER A 1 107 ? 2.850 -5.605 -15.692 1.00 77.56 107 SER A N 1
ATOM 856 C CA . SER A 1 107 ? 3.196 -5.779 -17.106 1.00 77.56 107 SER A CA 1
ATOM 857 C C . SER A 1 107 ? 4.108 -4.683 -17.673 1.00 77.56 107 SER A C 1
ATOM 859 O O . SER A 1 107 ? 4.664 -4.849 -18.754 1.00 77.56 107 SER A O 1
ATOM 861 N N . GLY A 1 108 ? 4.267 -3.561 -16.969 1.00 78.69 108 GLY A N 1
ATOM 862 C CA . GLY A 1 108 ? 5.002 -2.383 -17.438 1.00 78.69 108 GLY A CA 1
ATOM 863 C C . GLY A 1 108 ? 6.511 -2.421 -17.187 1.00 78.69 108 GLY A C 1
ATOM 864 O O . GLY A 1 108 ? 7.220 -1.503 -17.613 1.00 78.69 108 GLY A O 1
ATOM 865 N N . GLY A 1 109 ? 7.012 -3.453 -16.502 1.00 87.19 109 GLY A N 1
ATOM 866 C CA . GLY A 1 109 ? 8.425 -3.597 -16.166 1.00 87.19 109 GLY A CA 1
ATOM 867 C C . GLY A 1 109 ? 9.010 -4.958 -16.520 1.00 87.19 109 GLY A C 1
ATOM 868 O O . GLY A 1 109 ? 8.295 -5.947 -16.689 1.00 87.19 109 GLY A O 1
ATOM 869 N N . ILE A 1 110 ? 10.331 -4.980 -16.646 1.00 85.44 110 ILE A N 1
ATOM 870 C CA . ILE A 1 110 ? 11.142 -6.176 -16.889 1.00 85.44 110 ILE A CA 1
ATOM 871 C C . ILE A 1 110 ? 11.955 -6.436 -15.622 1.00 85.44 110 ILE A C 1
ATOM 873 O O . ILE A 1 110 ? 12.429 -5.487 -14.989 1.00 85.44 110 ILE A O 1
ATOM 877 N N . ASN A 1 111 ? 12.075 -7.697 -15.213 1.00 88.75 111 ASN A N 1
ATOM 878 C CA . ASN A 1 111 ? 12.903 -8.043 -14.065 1.00 88.75 111 ASN A CA 1
ATOM 879 C C . ASN A 1 111 ? 14.381 -7.733 -14.365 1.00 88.75 111 ASN A C 1
ATOM 881 O O . ASN A 1 111 ? 14.879 -8.059 -15.435 1.00 88.75 111 ASN A O 1
ATOM 885 N N . LEU A 1 112 ? 15.069 -7.063 -13.438 1.00 87.19 112 LEU A N 1
ATOM 886 C CA . LEU A 1 112 ? 16.514 -6.831 -13.538 1.00 87.19 112 LEU A CA 1
ATOM 887 C C . LEU A 1 112 ? 17.293 -7.920 -12.810 1.00 87.19 112 LEU A C 1
ATOM 889 O O . LEU A 1 112 ? 18.211 -8.506 -13.358 1.00 87.19 112 LEU A O 1
ATOM 893 N N . ARG A 1 113 ? 16.984 -8.084 -11.525 1.00 82.94 113 ARG A N 1
ATOM 894 C CA . ARG A 1 113 ? 17.612 -9.026 -10.597 1.00 82.94 113 ARG A CA 1
ATOM 895 C C . ARG A 1 113 ? 16.847 -8.978 -9.290 1.00 82.94 113 ARG A C 1
ATOM 897 O O . ARG A 1 113 ? 16.360 -7.908 -8.916 1.00 82.94 113 ARG A O 1
ATOM 904 N N . GLN A 1 114 ? 16.815 -10.082 -8.556 1.00 82.50 114 GLN A N 1
ATOM 905 C CA . GLN A 1 114 ? 16.083 -10.160 -7.289 1.00 82.50 114 GLN A CA 1
ATOM 906 C C . GLN A 1 114 ? 14.645 -9.630 -7.459 1.00 82.50 114 GLN A C 1
ATOM 908 O O . GLN A 1 114 ? 14.025 -9.852 -8.500 1.00 82.50 114 GLN A O 1
ATOM 913 N N . ASN A 1 115 ? 14.133 -8.858 -6.501 1.00 88.12 115 ASN A N 1
ATOM 914 C CA . ASN A 1 115 ? 12.858 -8.160 -6.620 1.00 88.12 115 ASN A CA 1
ATOM 915 C C . ASN A 1 115 ? 12.898 -6.826 -7.387 1.00 88.12 115 ASN A C 1
ATOM 917 O O . ASN A 1 115 ? 11.894 -6.114 -7.396 1.00 88.12 115 ASN A O 1
ATOM 921 N N . LEU A 1 116 ? 14.009 -6.463 -8.040 1.00 93.50 116 LEU A N 1
ATOM 922 C CA . LEU A 1 116 ? 14.114 -5.221 -8.808 1.00 93.50 116 LEU A CA 1
ATOM 923 C C . LEU A 1 116 ? 13.531 -5.371 -10.213 1.00 93.50 116 LEU A C 1
ATOM 925 O O . LEU A 1 116 ? 13.864 -6.297 -10.953 1.00 93.50 116 LEU A O 1
ATOM 929 N N . CYS A 1 117 ? 12.739 -4.385 -10.614 1.00 93.81 117 CYS A N 1
ATOM 930 C CA . CYS A 1 117 ? 12.154 -4.274 -11.938 1.00 93.81 117 CYS A CA 1
ATOM 931 C C . CYS A 1 117 ? 12.406 -2.887 -12.526 1.00 93.81 117 CYS A C 1
ATOM 933 O O . CYS A 1 117 ? 12.344 -1.871 -11.829 1.00 93.81 117 CYS A O 1
ATOM 935 N N . ILE A 1 118 ? 12.707 -2.855 -13.821 1.00 95.19 118 ILE A N 1
ATOM 936 C CA . ILE A 1 118 ? 12.963 -1.640 -14.594 1.00 95.19 118 ILE A CA 1
ATOM 937 C C . ILE A 1 118 ? 11.782 -1.338 -15.508 1.00 95.19 118 ILE A C 1
ATOM 939 O O . ILE A 1 118 ? 11.215 -2.242 -16.122 1.00 95.19 118 ILE A O 1
ATOM 943 N N . SER A 1 119 ? 11.396 -0.068 -15.609 1.00 95.00 119 SER A N 1
ATOM 944 C CA . SER A 1 119 ? 10.352 0.360 -16.535 1.00 95.00 119 SER A CA 1
ATOM 945 C C . SER A 1 119 ? 10.786 0.166 -17.989 1.00 95.00 119 SER A C 1
ATOM 947 O O . SER A 1 119 ? 11.918 0.471 -18.360 1.00 95.00 119 SER A O 1
ATOM 949 N N . ARG A 1 120 ? 9.857 -0.275 -18.844 1.00 86.69 120 ARG A N 1
ATOM 950 C CA . ARG A 1 120 ? 10.106 -0.417 -20.293 1.00 86.69 120 ARG A CA 1
ATOM 951 C C . ARG A 1 120 ? 10.263 0.917 -21.018 1.00 86.69 120 ARG A C 1
ATOM 953 O O . ARG A 1 120 ? 10.944 1.003 -22.031 1.00 86.69 120 ARG A O 1
ATOM 960 N N . ARG A 1 121 ? 9.604 1.954 -20.499 1.00 87.06 121 ARG A N 1
ATOM 961 C CA . ARG A 1 121 ? 9.667 3.325 -21.011 1.00 87.06 121 ARG A CA 1
ATOM 962 C C . ARG A 1 121 ? 10.439 4.219 -20.051 1.00 87.06 121 ARG A C 1
ATOM 964 O O . ARG A 1 121 ? 10.423 3.992 -18.840 1.00 87.06 121 ARG A O 1
ATOM 971 N N . SER A 1 122 ? 11.054 5.266 -20.583 1.00 93.25 122 SER A N 1
ATOM 972 C CA . SER A 1 122 ? 11.637 6.333 -19.771 1.00 93.25 122 SER A CA 1
ATOM 973 C C . SER A 1 122 ? 10.540 7.204 -19.157 1.00 93.25 122 SER A C 1
ATOM 975 O O . SER A 1 122 ? 9.627 7.636 -19.862 1.00 93.25 122 SER A O 1
ATOM 977 N N . LEU A 1 123 ? 10.649 7.483 -17.858 1.00 93.06 123 LEU A N 1
ATOM 978 C CA . LEU A 1 123 ? 9.754 8.385 -17.128 1.00 93.06 123 LEU A CA 1
ATOM 979 C C . LEU A 1 123 ? 10.473 9.700 -16.821 1.00 93.06 123 LEU A C 1
ATOM 981 O O . LEU A 1 123 ? 11.708 9.751 -16.783 1.00 93.06 123 LEU A O 1
ATOM 985 N N . LEU A 1 124 ? 9.703 10.771 -16.620 1.00 93.56 124 LEU A N 1
ATOM 986 C CA . LEU A 1 124 ? 10.252 12.027 -16.127 1.00 93.56 124 LEU A CA 1
ATOM 987 C C . LEU A 1 124 ? 10.522 11.900 -14.626 1.00 93.56 124 LEU A C 1
ATOM 989 O O . LEU A 1 124 ? 9.627 11.566 -13.851 1.00 93.56 124 LEU A O 1
ATOM 993 N N . VAL A 1 125 ? 11.751 12.191 -14.209 1.00 95.25 125 VAL A N 1
ATOM 994 C CA . VAL A 1 125 ? 12.141 12.157 -12.802 1.00 95.25 125 VAL A CA 1
ATOM 995 C C . VAL A 1 125 ? 12.849 13.437 -12.380 1.00 95.25 125 VAL A C 1
ATOM 997 O O . VAL A 1 125 ? 13.583 14.067 -13.146 1.00 95.25 125 VAL A O 1
ATOM 1000 N N . TYR A 1 126 ? 12.660 13.795 -11.116 1.00 95.75 126 TYR A N 1
ATOM 1001 C CA . TYR A 1 126 ? 13.299 14.930 -10.471 1.00 95.75 126 TYR A CA 1
ATOM 1002 C C . TYR A 1 126 ? 14.270 14.423 -9.414 1.00 95.75 126 TYR A C 1
ATOM 1004 O O . TYR A 1 126 ? 13.856 13.885 -8.388 1.00 95.75 126 TYR A O 1
ATOM 1012 N N . ALA A 1 127 ? 15.566 14.587 -9.659 1.00 95.56 127 ALA A N 1
ATOM 1013 C CA . ALA A 1 127 ? 16.612 14.288 -8.693 1.00 95.56 127 ALA A CA 1
ATOM 1014 C C . ALA A 1 127 ? 16.963 15.562 -7.916 1.0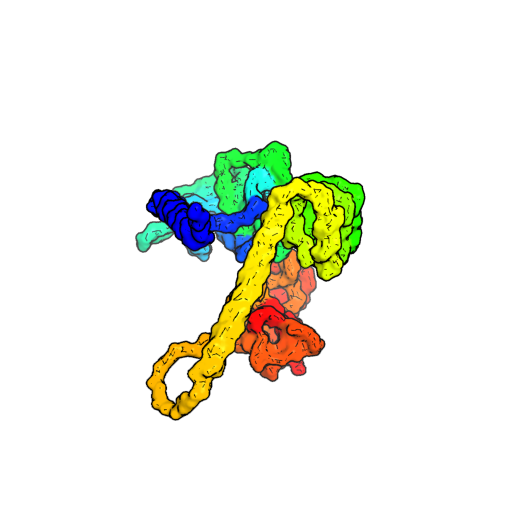0 95.56 127 ALA A C 1
ATOM 1016 O O . ALA A 1 127 ? 17.535 16.508 -8.462 1.00 95.56 127 ALA A O 1
ATOM 1017 N N . ILE A 1 128 ? 16.600 15.580 -6.636 1.00 96.06 128 ILE A N 1
ATOM 1018 C CA . ILE A 1 128 ? 16.721 16.739 -5.755 1.00 96.06 128 ILE A CA 1
ATOM 1019 C C . ILE A 1 128 ? 17.858 16.505 -4.781 1.00 96.06 128 ILE A C 1
ATOM 1021 O O . ILE A 1 128 ? 17.801 15.579 -3.969 1.00 96.06 128 ILE A O 1
ATOM 1025 N N . TRP A 1 129 ? 18.884 17.350 -4.857 1.00 96.44 129 TRP A N 1
ATOM 1026 C CA . TRP A 1 129 ? 19.965 17.331 -3.886 1.00 96.44 129 TRP A CA 1
ATOM 1027 C C . TRP A 1 129 ? 19.628 18.258 -2.715 1.00 96.44 129 TRP A C 1
ATOM 1029 O O . TRP A 1 129 ? 19.533 19.480 -2.881 1.00 96.44 129 TRP A O 1
ATOM 1039 N N . SER A 1 130 ? 19.420 17.670 -1.535 1.00 94.75 130 SER A N 1
ATOM 1040 C CA . SER A 1 130 ? 19.035 18.391 -0.319 1.00 94.75 130 SER A CA 1
ATOM 1041 C C . SER A 1 130 ? 19.886 17.981 0.874 1.00 94.75 130 SER A C 1
ATOM 1043 O O . SER A 1 130 ? 20.365 16.852 0.966 1.00 94.75 130 SER A O 1
ATOM 1045 N N . GLN A 1 131 ? 20.054 18.904 1.813 1.00 93.81 131 GLN A N 1
ATOM 1046 C CA . GLN A 1 131 ? 20.804 18.676 3.040 1.00 93.81 131 GLN A CA 1
ATOM 1047 C C . GLN A 1 131 ? 20.117 19.355 4.222 1.00 93.81 131 GLN A C 1
ATOM 1049 O O . GLN A 1 131 ? 19.562 20.446 4.083 1.00 93.81 131 GLN A O 1
ATOM 1054 N N . LYS A 1 132 ? 20.205 18.734 5.398 1.00 90.94 132 LYS A N 1
ATOM 1055 C CA . LYS A 1 132 ? 19.721 19.296 6.662 1.00 90.94 132 LYS A CA 1
ATOM 1056 C C . LYS A 1 132 ? 20.839 19.219 7.708 1.00 90.94 132 LYS A C 1
ATOM 1058 O O . LYS A 1 132 ? 20.904 18.241 8.451 1.00 90.94 132 LYS A O 1
ATOM 1063 N N . PRO A 1 133 ? 21.767 20.194 7.731 1.00 89.31 133 PRO A N 1
ATOM 1064 C CA . PRO A 1 133 ? 22.855 20.193 8.700 1.00 89.31 133 PRO A CA 1
ATOM 1065 C C . PRO A 1 133 ? 22.320 20.364 10.128 1.00 89.31 133 PRO A C 1
ATOM 1067 O O . PRO A 1 133 ? 21.251 20.939 10.349 1.00 89.31 133 PRO A O 1
ATOM 1070 N N . ARG A 1 134 ? 23.072 19.875 11.118 1.00 89.75 134 ARG A N 1
ATOM 1071 C CA . ARG A 1 134 ? 22.674 19.945 12.530 1.00 89.75 134 ARG A CA 1
ATOM 1072 C C . ARG A 1 134 ? 22.465 21.408 12.943 1.00 89.75 134 ARG A C 1
ATOM 1074 O O . ARG A 1 134 ? 23.329 22.242 12.691 1.00 89.75 134 ARG A O 1
ATOM 1081 N N . LYS A 1 135 ? 21.317 21.711 13.562 1.00 86.75 135 LYS A N 1
ATOM 1082 C CA . LYS A 1 135 ? 20.908 23.070 13.978 1.00 86.75 135 LYS A CA 1
ATOM 1083 C C . LYS A 1 135 ? 20.850 24.117 12.843 1.00 86.75 135 LYS A C 1
ATOM 1085 O O . LYS A 1 135 ? 20.826 25.308 13.129 1.00 86.75 135 LYS A O 1
ATOM 1090 N N . LYS A 1 136 ? 20.814 23.710 11.568 1.00 89.06 136 LYS A N 1
ATOM 1091 C CA . LYS A 1 136 ? 20.660 24.619 10.418 1.00 89.06 136 LYS A CA 1
ATOM 1092 C C . LYS A 1 136 ? 19.382 24.300 9.636 1.00 89.06 136 LYS A C 1
ATOM 1094 O O . LYS A 1 136 ? 18.919 23.155 9.668 1.00 89.06 136 LYS A O 1
ATOM 1099 N N . PRO A 1 137 ? 18.802 25.289 8.930 1.00 89.50 137 PRO A N 1
ATOM 1100 C CA . PRO A 1 137 ? 17.656 25.038 8.070 1.00 89.50 137 PRO A CA 1
ATOM 1101 C C . PRO A 1 137 ? 18.017 24.066 6.942 1.00 89.50 137 PRO A C 1
ATOM 1103 O O . PRO A 1 137 ? 19.174 23.935 6.535 1.00 89.50 137 PRO A O 1
ATOM 1106 N N . CYS A 1 138 ? 16.995 23.378 6.438 1.00 91.75 138 CYS A N 1
ATOM 1107 C CA . CYS A 1 138 ? 17.102 22.581 5.224 1.00 91.75 138 CYS A CA 1
ATOM 1108 C C . CYS A 1 138 ? 17.522 23.460 4.038 1.00 91.75 138 CYS A C 1
ATOM 1110 O O . CYS A 1 138 ? 17.055 24.590 3.907 1.00 91.75 138 CYS A O 1
ATOM 1112 N N . ILE A 1 139 ? 18.362 22.923 3.152 1.00 92.50 139 ILE A N 1
ATOM 1113 C CA . ILE A 1 139 ? 18.777 23.599 1.923 1.00 92.50 139 ILE A CA 1
ATOM 1114 C C . ILE A 1 139 ? 18.605 22.638 0.748 1.00 92.50 139 ILE A C 1
ATOM 1116 O O . ILE A 1 139 ? 19.125 21.521 0.769 1.00 92.50 139 ILE A O 1
ATOM 1120 N N . VAL A 1 140 ? 17.917 23.098 -0.298 1.00 95.62 140 VAL A N 1
ATOM 1121 C CA . VAL A 1 140 ? 17.887 22.453 -1.618 1.00 95.62 140 VAL A CA 1
ATOM 1122 C C . VAL A 1 140 ? 18.984 23.083 -2.455 1.00 95.62 140 VAL A C 1
ATOM 1124 O O . VAL A 1 140 ? 18.885 24.267 -2.781 1.00 95.62 140 VAL A O 1
ATOM 1127 N N . ARG A 1 141 ? 20.038 22.337 -2.811 1.00 95.25 141 ARG A N 1
ATOM 1128 C CA . ARG A 1 141 ? 21.121 22.955 -3.588 1.00 95.25 141 ARG A CA 1
ATOM 1129 C C . ARG A 1 141 ? 20.978 22.796 -5.095 1.00 95.25 141 ARG A C 1
ATOM 1131 O O . ARG A 1 141 ? 21.271 23.752 -5.815 1.00 95.25 141 ARG A O 1
ATOM 1138 N N . SER A 1 142 ? 20.481 21.660 -5.581 1.00 95.94 142 SER A N 1
ATOM 1139 C CA . SER A 1 142 ? 20.228 21.465 -7.013 1.00 95.94 142 SER A CA 1
ATOM 1140 C C . SER A 1 142 ? 18.968 20.648 -7.287 1.00 95.94 142 SER A C 1
ATOM 1142 O O . SER A 1 142 ? 18.568 19.784 -6.505 1.00 95.94 142 SER A O 1
ATOM 1144 N N . ILE A 1 143 ? 18.350 20.965 -8.423 1.00 95.81 143 ILE A N 1
ATOM 1145 C CA . ILE A 1 143 ? 17.202 20.274 -9.001 1.00 95.81 143 ILE A CA 1
ATOM 1146 C C . ILE A 1 143 ? 17.676 19.772 -10.357 1.00 95.81 143 ILE A C 1
ATOM 1148 O O . ILE A 1 143 ? 18.164 20.560 -11.166 1.00 95.81 143 ILE A O 1
ATOM 1152 N N . ARG A 1 144 ? 17.565 18.470 -10.608 1.00 96.00 144 ARG A N 1
ATOM 1153 C CA . ARG A 1 144 ? 17.867 17.884 -11.915 1.00 96.00 144 ARG A CA 1
ATOM 1154 C C . ARG A 1 144 ? 16.616 17.226 -12.465 1.00 96.00 144 ARG A C 1
ATOM 1156 O O . ARG A 1 144 ? 16.114 16.274 -11.873 1.00 96.00 144 ARG A O 1
ATOM 1163 N N . ARG A 1 145 ? 16.147 17.725 -13.603 1.00 95.56 145 ARG A N 1
ATOM 1164 C CA . ARG A 1 145 ? 15.052 17.143 -14.377 1.00 95.56 145 ARG A CA 1
ATOM 1165 C C . ARG A 1 145 ? 15.651 16.178 -15.398 1.00 95.56 145 ARG A C 1
ATOM 1167 O O . ARG A 1 145 ? 16.433 16.598 -16.244 1.00 95.56 145 ARG A O 1
ATOM 1174 N N . LEU A 1 146 ? 15.346 14.891 -15.275 1.00 94.44 146 LEU A N 1
ATOM 1175 C CA . LEU A 1 146 ? 15.945 13.821 -16.076 1.00 94.44 146 LEU A CA 1
ATOM 1176 C C . LEU A 1 146 ? 14.849 12.947 -16.682 1.00 94.44 146 LEU A C 1
ATOM 1178 O O . LEU A 1 146 ? 13.788 12.780 -16.087 1.00 94.44 146 LEU A O 1
ATOM 1182 N N . ARG A 1 147 ? 15.113 12.352 -17.846 1.00 95.62 147 ARG A N 1
ATOM 1183 C CA . ARG A 1 147 ? 14.235 11.350 -18.455 1.00 95.62 147 ARG A CA 1
ATOM 1184 C C . ARG A 1 147 ? 15.026 10.069 -18.678 1.00 95.62 147 ARG A C 1
ATOM 1186 O O . ARG A 1 147 ? 15.957 10.054 -19.474 1.00 95.62 147 ARG A O 1
ATOM 1193 N N . HIS A 1 148 ? 14.681 9.021 -17.939 1.00 95.44 148 HIS A N 1
ATOM 1194 C CA . HIS A 1 148 ? 15.342 7.717 -18.012 1.00 95.44 148 HIS A CA 1
ATOM 1195 C C . HIS A 1 148 ? 14.424 6.608 -17.464 1.00 95.44 148 HIS A C 1
ATOM 1197 O O . HIS A 1 148 ? 13.395 6.917 -16.853 1.00 95.44 148 HIS A O 1
ATOM 1203 N N . PRO A 1 149 ? 14.761 5.320 -17.654 1.00 95.81 149 PRO A N 1
ATOM 1204 C CA . PRO A 1 149 ? 14.038 4.218 -17.025 1.00 95.81 149 PRO A CA 1
ATOM 1205 C C . PRO A 1 149 ? 14.058 4.299 -15.495 1.00 95.81 149 PRO A C 1
ATOM 1207 O O . PRO A 1 149 ? 15.055 4.694 -14.889 1.00 95.81 149 PRO A O 1
ATOM 1210 N N . VAL A 1 150 ? 12.963 3.909 -14.855 1.00 96.75 150 VAL A N 1
ATOM 1211 C CA . VAL A 1 150 ? 12.818 3.873 -13.398 1.00 96.75 150 VAL A CA 1
ATOM 1212 C C . VAL A 1 150 ? 13.007 2.445 -12.915 1.00 96.75 150 VAL A C 1
ATOM 1214 O O . VAL A 1 150 ? 12.415 1.522 -13.468 1.00 96.75 150 VAL A O 1
ATOM 1217 N N . VAL A 1 151 ? 13.814 2.272 -11.868 1.00 97.00 151 VAL A N 1
ATOM 1218 C CA . VAL A 1 151 ? 14.054 0.973 -11.238 1.00 97.00 151 VAL A CA 1
ATOM 1219 C C . VAL A 1 151 ? 13.426 0.962 -9.852 1.00 97.00 151 VAL A C 1
ATOM 1221 O O . VAL A 1 151 ? 13.705 1.835 -9.028 1.00 97.00 151 VAL A O 1
ATOM 1224 N N . VAL A 1 152 ? 12.591 -0.035 -9.583 1.00 96.31 152 VAL A N 1
ATOM 1225 C CA . VAL A 1 152 ? 11.924 -0.214 -8.291 1.00 96.31 152 VAL A CA 1
ATOM 1226 C C . VAL A 1 152 ? 12.020 -1.655 -7.822 1.00 96.31 152 VAL A C 1
ATOM 1228 O O . VAL A 1 152 ? 12.014 -2.569 -8.637 1.00 96.31 152 VAL A O 1
ATOM 1231 N N . ALA A 1 153 ? 12.094 -1.859 -6.513 1.00 94.06 153 ALA A N 1
ATOM 1232 C CA . ALA A 1 153 ? 11.844 -3.159 -5.908 1.00 94.06 153 ALA A CA 1
ATOM 1233 C C . ALA A 1 153 ? 10.335 -3.387 -5.807 1.00 94.06 153 ALA A C 1
ATOM 1235 O O . ALA A 1 153 ? 9.606 -2.464 -5.432 1.00 94.06 153 ALA A O 1
ATOM 1236 N N . CYS A 1 154 ? 9.883 -4.593 -6.119 1.00 90.38 154 CYS A N 1
ATOM 1237 C CA . CYS A 1 154 ? 8.478 -4.956 -6.207 1.00 90.38 154 CYS A CA 1
ATOM 1238 C C . CYS A 1 154 ? 8.163 -6.091 -5.242 1.00 90.38 154 CYS A C 1
ATOM 1240 O O . CYS A 1 154 ? 8.690 -7.184 -5.414 1.00 90.38 154 CYS A O 1
ATOM 1242 N N . ASP A 1 155 ? 7.247 -5.859 -4.306 1.00 85.81 155 ASP A N 1
ATOM 1243 C CA . ASP A 1 155 ? 6.767 -6.886 -3.378 1.00 85.81 155 ASP A CA 1
ATOM 1244 C C . ASP A 1 155 ? 5.235 -6.958 -3.414 1.00 85.81 155 ASP A C 1
ATOM 1246 O O . ASP A 1 155 ? 4.556 -5.993 -3.782 1.00 85.81 155 ASP A O 1
ATOM 1250 N N . ALA A 1 156 ? 4.677 -8.102 -3.023 1.00 78.06 156 ALA A N 1
ATOM 1251 C CA . ALA A 1 156 ? 3.246 -8.271 -2.827 1.00 78.06 156 ALA A CA 1
ATOM 1252 C C . ALA A 1 156 ? 2.814 -7.694 -1.471 1.00 78.06 156 ALA A C 1
ATOM 1254 O O . ALA A 1 156 ? 3.287 -8.114 -0.413 1.00 78.06 156 ALA A O 1
ATOM 1255 N N . ILE A 1 157 ? 1.889 -6.739 -1.516 1.00 74.31 157 ILE A N 1
ATOM 1256 C CA . ILE A 1 157 ? 1.216 -6.127 -0.370 1.00 74.31 157 ILE A CA 1
ATOM 1257 C C . ILE A 1 157 ? -0.283 -6.284 -0.620 1.00 74.31 157 ILE A C 1
ATOM 1259 O O . ILE A 1 157 ? -0.770 -5.809 -1.643 1.00 74.31 157 ILE A O 1
ATOM 1263 N N . ASP A 1 158 ? -0.991 -6.970 0.280 1.00 62.50 158 ASP A N 1
ATOM 1264 C CA . ASP A 1 158 ? -2.427 -7.267 0.146 1.00 62.50 158 ASP A CA 1
ATOM 1265 C C . ASP A 1 158 ? -2.776 -7.850 -1.242 1.00 62.50 158 ASP A C 1
ATOM 1267 O O . ASP A 1 158 ? -3.634 -7.347 -1.958 1.00 62.50 158 ASP A O 1
ATOM 1271 N N . ASN A 1 159 ? -2.028 -8.873 -1.675 1.00 61.88 159 ASN A N 1
ATOM 1272 C CA . ASN A 1 159 ? -2.149 -9.536 -2.988 1.00 61.88 159 ASN A CA 1
ATOM 1273 C C . ASN A 1 159 ? -1.905 -8.638 -4.221 1.00 61.88 159 ASN A C 1
ATOM 1275 O O . ASN A 1 159 ? -1.961 -9.098 -5.367 1.00 61.88 159 ASN A O 1
ATOM 1279 N N . GLN A 1 160 ? -1.531 -7.374 -4.022 1.00 70.56 160 GLN A N 1
ATOM 1280 C CA . GLN A 1 160 ? -1.100 -6.478 -5.086 1.00 70.56 160 GLN A CA 1
ATOM 1281 C C . GLN A 1 160 ? 0.423 -6.403 -5.137 1.00 70.56 160 GLN A C 1
ATOM 1283 O O . GLN A 1 160 ? 1.074 -6.043 -4.162 1.00 70.56 160 GLN A O 1
ATOM 1288 N N . CYS A 1 161 ? 1.008 -6.656 -6.308 1.00 82.44 161 CYS A N 1
ATOM 1289 C CA . CYS A 1 161 ? 2.428 -6.386 -6.505 1.00 82.44 161 CYS A CA 1
ATOM 1290 C C . CYS A 1 161 ? 2.657 -4.885 -6.713 1.00 82.44 161 CYS A C 1
ATOM 1292 O O . CYS A 1 161 ? 2.137 -4.303 -7.676 1.00 82.44 161 CYS A O 1
ATOM 1294 N N . LEU A 1 162 ? 3.387 -4.263 -5.785 1.00 91.12 162 LEU A N 1
ATOM 1295 C CA . LEU A 1 162 ? 3.559 -2.817 -5.689 1.00 91.12 162 LEU A CA 1
ATOM 1296 C C . LEU A 1 162 ? 5.032 -2.428 -5.458 1.00 91.12 162 LEU A C 1
ATOM 1298 O O . LEU A 1 162 ? 5.779 -3.177 -4.826 1.00 91.12 162 LEU A O 1
ATOM 1302 N N . PRO A 1 163 ? 5.455 -1.235 -5.923 1.00 95.62 163 PRO A N 1
ATOM 1303 C CA . PRO A 1 163 ? 6.786 -0.708 -5.637 1.00 95.62 163 PRO A CA 1
ATOM 1304 C C . PRO A 1 163 ? 7.009 -0.475 -4.138 1.00 95.62 163 PRO A C 1
ATOM 1306 O O . PRO A 1 163 ? 6.253 0.252 -3.503 1.00 95.62 163 PRO A O 1
ATOM 1309 N N . VAL A 1 164 ? 8.074 -1.016 -3.557 1.00 91.31 164 VAL A N 1
ATOM 1310 C CA . VAL A 1 164 ? 8.397 -0.815 -2.129 1.00 91.31 164 VAL A CA 1
ATOM 1311 C C . VAL A 1 164 ? 9.678 -0.024 -1.902 1.00 91.31 164 VAL A C 1
ATOM 1313 O O . VAL A 1 164 ? 9.877 0.560 -0.837 1.00 91.31 164 VAL A O 1
ATOM 1316 N N . HIS A 1 165 ? 10.543 0.042 -2.913 1.00 92.62 165 HIS A N 1
ATOM 1317 C CA . HIS A 1 165 ? 11.803 0.770 -2.852 1.00 92.62 165 HIS A CA 1
ATOM 1318 C C . HIS A 1 165 ? 12.170 1.316 -4.235 1.00 92.62 165 HIS A C 1
ATOM 1320 O O . HIS A 1 165 ? 11.984 0.643 -5.240 1.00 92.62 165 HIS A O 1
ATOM 1326 N N . TYR A 1 166 ? 12.693 2.540 -4.289 1.00 94.44 166 TYR A N 1
ATOM 1327 C CA . TYR A 1 166 ? 13.312 3.116 -5.477 1.00 94.44 166 TYR A CA 1
ATOM 1328 C C . TYR A 1 166 ? 14.810 2.800 -5.526 1.00 94.44 166 TYR A C 1
ATOM 1330 O O . TYR A 1 166 ? 15.555 3.176 -4.623 1.00 94.44 166 TYR A O 1
ATOM 1338 N N . GLN A 1 167 ? 15.265 2.213 -6.629 1.00 94.44 167 GLN A N 1
ATOM 1339 C CA . GLN A 1 167 ? 16.679 1.988 -6.897 1.00 94.44 167 GLN A CA 1
ATOM 1340 C C . GLN A 1 167 ? 17.185 3.018 -7.912 1.00 94.44 167 GLN A C 1
ATOM 1342 O O . GLN A 1 167 ? 16.594 3.236 -8.968 1.00 94.44 167 GLN A O 1
ATOM 1347 N N . ARG A 1 168 ? 18.329 3.650 -7.624 1.00 91.75 168 ARG A N 1
ATOM 1348 C CA . ARG A 1 168 ? 18.917 4.646 -8.533 1.00 91.75 168 ARG A CA 1
ATOM 1349 C C . ARG A 1 168 ? 19.294 4.013 -9.875 1.00 91.75 168 ARG A C 1
ATOM 1351 O O . ARG A 1 168 ? 20.100 3.078 -9.907 1.00 91.75 168 ARG A O 1
ATOM 1358 N N . TYR A 1 169 ? 18.811 4.608 -10.965 1.00 93.31 169 TYR A N 1
ATOM 1359 C CA . TYR A 1 169 ? 19.244 4.265 -12.315 1.00 93.31 169 TYR A CA 1
ATOM 1360 C C . TYR A 1 169 ? 20.700 4.695 -12.561 1.00 93.31 169 TYR A C 1
ATOM 1362 O O . TYR A 1 169 ? 21.105 5.813 -12.229 1.00 93.31 169 TYR A O 1
ATOM 1370 N N . ARG A 1 170 ? 21.498 3.779 -13.104 1.00 92.75 170 ARG A N 1
ATOM 1371 C CA . ARG A 1 170 ? 22.924 3.938 -13.433 1.00 92.75 170 ARG A CA 1
ATOM 1372 C C . ARG A 1 170 ? 23.249 3.380 -14.825 1.00 92.75 170 ARG A C 1
ATOM 1374 O O . ARG A 1 170 ? 24.402 3.071 -15.088 1.00 92.75 170 ARG A O 1
ATOM 1381 N N . GLY A 1 171 ? 22.241 3.203 -15.683 1.00 91.06 171 GLY A N 1
ATOM 1382 C CA . GLY A 1 171 ? 22.408 2.505 -16.960 1.00 91.06 171 GLY A CA 1
ATOM 1383 C C . GLY A 1 171 ? 22.204 0.992 -16.873 1.00 91.06 171 GLY A C 1
ATOM 1384 O O . GLY A 1 171 ? 22.664 0.280 -17.758 1.00 91.06 171 GLY A O 1
ATOM 1385 N N . GLN A 1 172 ? 21.540 0.487 -15.821 1.00 91.19 172 GLN A N 1
ATOM 1386 C CA . GLN A 1 172 ? 21.241 -0.945 -15.713 1.00 91.19 172 GLN A CA 1
ATOM 1387 C C . GLN A 1 172 ? 20.366 -1.390 -16.886 1.00 91.19 172 GLN A C 1
ATOM 1389 O O . GLN A 1 172 ? 19.452 -0.665 -17.291 1.00 91.19 172 GLN A O 1
ATOM 1394 N N . LYS A 1 173 ? 20.623 -2.595 -17.389 1.00 89.81 173 LYS A N 1
ATOM 1395 C CA . LYS A 1 173 ? 19.817 -3.245 -18.418 1.00 89.81 173 LYS A CA 1
ATOM 1396 C C . LYS A 1 173 ? 19.389 -4.624 -17.912 1.00 89.81 173 LYS A C 1
ATOM 1398 O O . LYS A 1 173 ? 20.159 -5.231 -17.169 1.00 89.81 173 LYS A O 1
ATOM 1403 N N . PRO A 1 174 ? 18.168 -5.069 -18.237 1.00 86.75 174 PRO A N 1
ATOM 1404 C CA . PRO A 1 174 ? 17.762 -6.442 -17.984 1.00 86.75 174 PRO A CA 1
ATOM 1405 C C . PRO A 1 174 ? 18.535 -7.391 -18.905 1.00 86.75 174 PRO A C 1
ATOM 1407 O O . PRO A 1 174 ? 19.007 -6.972 -19.965 1.00 86.75 174 PRO A O 1
ATOM 1410 N N . ASP A 1 175 ? 18.627 -8.656 -18.510 1.00 81.38 175 ASP A N 1
ATOM 1411 C CA . ASP A 1 175 ? 19.153 -9.711 -19.376 1.00 81.38 175 ASP A CA 1
ATOM 1412 C C . ASP A 1 175 ? 18.272 -9.880 -20.626 1.00 81.38 175 ASP A C 1
ATOM 1414 O O . ASP A 1 175 ? 17.072 -9.591 -20.597 1.00 81.38 175 ASP A O 1
ATOM 1418 N N . ASN A 1 176 ? 18.849 -10.384 -21.722 1.00 74.94 176 ASN A N 1
ATOM 1419 C CA . ASN A 1 176 ? 18.172 -10.478 -23.026 1.00 74.94 176 ASN A CA 1
ATOM 1420 C C . ASN A 1 176 ? 16.845 -11.263 -22.983 1.00 74.94 176 ASN A C 1
ATOM 1422 O O . ASN A 1 176 ? 15.926 -10.938 -23.729 1.00 74.94 176 ASN A O 1
ATOM 1426 N N . ASN A 1 177 ? 16.728 -12.241 -22.079 1.00 73.00 177 ASN A N 1
ATOM 1427 C CA . ASN A 1 177 ? 15.542 -13.090 -21.910 1.00 73.00 177 ASN A CA 1
ATOM 1428 C C . ASN A 1 177 ? 14.826 -12.848 -20.570 1.00 73.00 177 ASN A C 1
ATOM 1430 O O . ASN A 1 177 ? 14.099 -13.715 -20.081 1.00 73.00 177 ASN A O 1
ATOM 1434 N N . ALA A 1 178 ? 15.057 -11.697 -19.935 1.00 72.75 178 ALA A N 1
ATOM 1435 C CA . ALA A 1 178 ? 14.472 -11.411 -18.635 1.00 72.75 178 ALA A CA 1
ATOM 1436 C C . ALA A 1 178 ? 12.931 -11.350 -18.710 1.00 72.75 178 ALA A C 1
ATOM 1438 O O . ALA A 1 178 ? 12.372 -10.674 -19.583 1.00 72.75 178 ALA A O 1
ATOM 1439 N N . PRO A 1 179 ? 12.216 -12.010 -17.780 1.00 70.25 179 PRO A N 1
ATOM 1440 C CA . PRO A 1 179 ? 10.764 -12.052 -17.807 1.00 70.25 179 PRO A CA 1
ATOM 1441 C C . PRO A 1 179 ? 10.143 -10.704 -17.421 1.00 70.25 179 PRO A C 1
ATOM 1443 O O . PRO A 1 179 ? 10.761 -9.823 -16.810 1.00 70.25 179 PRO A O 1
ATOM 1446 N N . ILE A 1 180 ? 8.853 -10.564 -17.729 1.00 74.38 180 ILE A N 1
ATOM 1447 C CA . ILE A 1 180 ? 8.027 -9.474 -17.204 1.00 74.38 180 ILE A CA 1
ATOM 1448 C C . ILE A 1 180 ? 7.971 -9.596 -15.674 1.00 74.38 180 ILE A C 1
ATOM 1450 O O . ILE A 1 180 ? 7.849 -10.695 -15.137 1.00 74.38 180 ILE A O 1
ATOM 1454 N N . CYS A 1 181 ? 8.014 -8.466 -14.967 1.00 75.81 181 CYS A N 1
ATOM 1455 C CA . CYS A 1 181 ? 8.124 -8.420 -13.505 1.00 75.81 181 CYS A CA 1
ATOM 1456 C C . CYS A 1 181 ? 7.055 -9.245 -12.745 1.00 75.81 181 CYS A C 1
ATOM 1458 O O . CYS A 1 181 ? 7.332 -9.740 -11.658 1.00 75.81 181 CYS A O 1
ATOM 1460 N N . ARG A 1 182 ? 5.850 -9.427 -13.314 1.00 68.94 182 ARG A N 1
ATOM 1461 C CA . ARG A 1 182 ? 4.759 -10.255 -12.748 1.00 68.94 182 ARG A CA 1
ATOM 1462 C C . ARG A 1 182 ? 4.350 -11.438 -13.64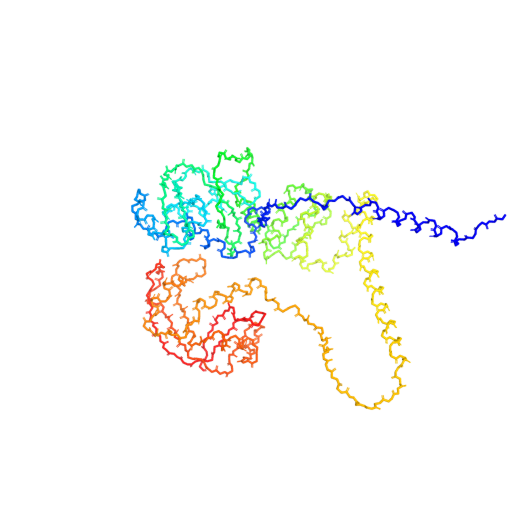3 1.00 68.94 182 ARG A C 1
ATOM 1464 O O . ARG A 1 182 ? 3.247 -11.958 -13.487 1.00 68.94 182 ARG A O 1
ATOM 1471 N N . GLU A 1 183 ? 5.188 -11.855 -14.593 1.00 55.12 183 GLU A N 1
ATOM 1472 C CA . GLU A 1 183 ? 4.818 -12.911 -15.553 1.00 55.12 183 GLU A CA 1
ATOM 1473 C C . GLU A 1 183 ? 4.527 -14.244 -14.866 1.00 55.12 183 GLU A C 1
ATOM 1475 O O . GLU A 1 183 ? 3.511 -14.877 -15.141 1.00 55.12 183 GLU A O 1
ATOM 1480 N N . CYS A 1 184 ? 5.381 -14.627 -13.917 1.00 48.91 184 CYS A N 1
ATOM 1481 C CA . CYS A 1 184 ? 5.291 -15.904 -13.218 1.00 48.91 184 CYS A CA 1
ATOM 1482 C C . CYS A 1 184 ? 3.966 -16.066 -12.458 1.00 48.91 184 CYS A C 1
ATOM 1484 O O . CYS A 1 184 ? 3.329 -17.106 -12.556 1.00 48.91 184 CYS A O 1
ATOM 1486 N N . VAL A 1 185 ? 3.496 -15.005 -11.790 1.00 48.91 185 VAL A N 1
ATOM 1487 C CA . VAL A 1 185 ? 2.210 -15.008 -11.070 1.00 48.91 185 VAL A CA 1
ATOM 1488 C C . VAL A 1 185 ? 1.031 -15.021 -12.045 1.00 48.91 185 VAL A C 1
ATOM 1490 O O . VAL A 1 185 ? 0.070 -15.743 -11.826 1.00 48.91 185 VAL A O 1
ATOM 1493 N N . ARG A 1 186 ? 1.077 -14.259 -13.152 1.00 46.66 186 ARG A N 1
ATOM 1494 C CA . ARG A 1 186 ? -0.022 -14.267 -14.139 1.00 46.66 186 ARG A CA 1
ATOM 1495 C C . ARG A 1 186 ? -0.175 -15.614 -14.834 1.00 46.66 186 ARG A C 1
ATOM 1497 O O . ARG A 1 186 ? -1.309 -16.038 -15.041 1.00 46.66 186 ARG A O 1
ATOM 1504 N N . ARG A 1 187 ? 0.935 -16.264 -15.189 1.00 46.28 187 ARG A N 1
ATOM 1505 C CA . ARG A 1 187 ? 0.917 -17.603 -15.787 1.00 46.28 187 ARG A CA 1
ATOM 1506 C C . ARG A 1 187 ? 0.431 -18.638 -14.784 1.00 46.28 187 ARG A C 1
ATOM 1508 O O . ARG A 1 187 ? -0.470 -19.380 -15.132 1.00 46.28 187 ARG A O 1
ATOM 1515 N N . ALA A 1 188 ? 0.915 -18.597 -13.543 1.00 45.84 188 ALA A N 1
ATOM 1516 C CA . ALA A 1 188 ? 0.440 -19.470 -12.471 1.00 45.84 188 ALA A CA 1
ATOM 1517 C C . ALA A 1 188 ? -1.072 -19.320 -12.205 1.00 45.84 188 ALA A C 1
ATOM 1519 O O . ALA A 1 188 ? -1.768 -20.322 -12.133 1.00 45.84 188 ALA A O 1
ATOM 1520 N N . THR A 1 189 ? -1.609 -18.094 -12.142 1.00 42.97 189 THR A N 1
ATOM 1521 C CA . THR A 1 189 ? -3.057 -17.863 -11.947 1.00 42.97 189 THR A CA 1
ATOM 1522 C C . THR A 1 189 ? -3.898 -18.198 -13.186 1.00 42.97 189 THR A C 1
ATOM 1524 O O . THR A 1 189 ? -5.041 -18.614 -13.073 1.00 42.97 189 THR A O 1
ATOM 1527 N N . SER A 1 190 ? -3.373 -18.006 -14.398 1.00 40.78 190 SER A N 1
ATOM 1528 C CA . SER A 1 190 ? -4.114 -18.391 -15.614 1.00 40.78 190 SER A CA 1
ATOM 1529 C C . SER A 1 190 ? -4.128 -19.911 -15.780 1.00 40.78 190 SER A C 1
ATOM 1531 O O . SER A 1 190 ? -5.135 -20.476 -16.189 1.00 40.78 190 SER A O 1
ATOM 1533 N N . LEU A 1 191 ? -3.027 -20.563 -15.403 1.00 46.28 191 LEU A N 1
ATOM 1534 C CA . LEU A 1 191 ? -2.901 -22.011 -15.355 1.00 46.28 191 LEU A CA 1
ATOM 1535 C C . LEU A 1 191 ? -3.786 -22.602 -14.246 1.00 46.28 191 LEU A C 1
ATOM 1537 O O . LEU A 1 191 ? -4.464 -23.586 -14.498 1.00 46.28 191 LEU A O 1
ATOM 1541 N N . SER A 1 192 ? -3.893 -21.946 -13.082 1.00 46.69 192 SER A N 1
ATOM 1542 C CA . SER A 1 192 ? -4.800 -22.374 -12.006 1.00 46.69 192 SER A CA 1
ATOM 1543 C C . SER A 1 192 ? -6.266 -22.369 -12.400 1.00 46.69 192 SER A C 1
ATOM 1545 O O . SER A 1 192 ? -7.026 -23.220 -11.967 1.00 46.69 192 SER A O 1
ATOM 1547 N N . VAL A 1 193 ? -6.671 -21.393 -13.209 1.00 48.31 193 VAL A N 1
ATOM 1548 C CA . VAL A 1 193 ? -8.044 -21.301 -13.716 1.00 48.31 193 VAL A CA 1
ATOM 1549 C C . VAL A 1 193 ? -8.287 -22.310 -14.841 1.00 48.31 193 VAL A C 1
ATOM 1551 O O . VAL A 1 193 ? -9.397 -22.810 -14.970 1.00 48.31 193 VAL A O 1
ATOM 1554 N N . ALA A 1 194 ? -7.267 -22.612 -15.650 1.00 45.69 194 ALA A N 1
ATOM 1555 C CA . ALA A 1 194 ? -7.386 -23.545 -16.768 1.00 45.69 194 ALA A CA 1
ATOM 1556 C C . ALA A 1 194 ? -7.366 -25.022 -16.343 1.00 45.69 194 ALA A C 1
ATOM 1558 O O . ALA A 1 194 ? -7.977 -25.838 -17.026 1.00 45.69 194 ALA A O 1
ATOM 1559 N N . LEU A 1 195 ? -6.662 -25.362 -15.258 1.00 51.31 195 LEU A N 1
ATOM 1560 C CA . LEU A 1 195 ? -6.459 -26.751 -14.837 1.00 51.31 195 LEU A CA 1
ATOM 1561 C C . LEU A 1 195 ? -7.508 -27.290 -13.841 1.00 51.31 195 LEU A C 1
ATOM 1563 O O . LEU A 1 195 ? -7.522 -28.488 -13.609 1.00 51.31 195 LEU A O 1
ATOM 1567 N N . GLY A 1 196 ? -8.408 -26.465 -13.292 1.00 52.72 196 GLY A N 1
ATOM 1568 C CA . GLY A 1 196 ? -9.434 -26.931 -12.339 1.00 52.72 196 GLY A CA 1
ATOM 1569 C C . GLY A 1 196 ? -8.914 -27.187 -10.910 1.00 52.72 196 GLY A C 1
ATOM 1570 O O . GLY A 1 196 ? -7.826 -26.741 -10.553 1.00 52.72 196 GLY A O 1
ATOM 1571 N N . GLU A 1 197 ? -9.726 -27.846 -10.069 1.00 53.09 197 GLU A N 1
ATOM 1572 C CA . GLU A 1 197 ? -9.422 -28.150 -8.648 1.00 53.09 197 GLU A CA 1
ATOM 1573 C C . GLU A 1 197 ? -8.473 -29.349 -8.452 1.00 53.09 197 GLU A C 1
ATOM 1575 O O . GLU A 1 197 ? -8.010 -29.583 -7.330 1.00 53.09 197 GLU A O 1
ATOM 1580 N N . GLU A 1 198 ? -8.176 -30.081 -9.528 1.00 56.09 198 GLU A N 1
ATOM 1581 C CA . GLU A 1 198 ? -7.453 -31.352 -9.537 1.00 56.09 198 GLU A CA 1
ATOM 1582 C C . GLU A 1 198 ? -6.455 -31.348 -10.704 1.00 56.09 198 GLU A C 1
ATOM 1584 O O . GLU A 1 198 ? -6.827 -31.129 -11.858 1.00 56.09 198 GLU A O 1
ATOM 1589 N N . VAL A 1 199 ? -5.166 -31.509 -10.395 1.00 57.72 199 VAL A N 1
ATOM 1590 C CA . VAL A 1 199 ? -4.077 -31.447 -11.381 1.00 57.72 199 VAL A CA 1
ATOM 1591 C C . VAL A 1 199 ? -3.318 -32.767 -11.376 1.00 57.72 199 VAL A C 1
ATOM 1593 O O . VAL A 1 199 ? -2.519 -33.018 -10.474 1.00 57.72 199 VAL A O 1
ATOM 1596 N N . ASP A 1 200 ? -3.546 -33.581 -12.407 1.00 53.81 200 ASP A N 1
ATOM 1597 C CA . ASP A 1 200 ? -2.826 -34.833 -12.646 1.00 53.81 200 ASP A CA 1
ATOM 1598 C C . ASP A 1 200 ? -1.597 -34.589 -13.535 1.00 53.81 200 ASP A C 1
ATOM 1600 O O . ASP A 1 200 ? -1.705 -34.195 -14.700 1.00 53.81 200 ASP A O 1
ATOM 1604 N N . LEU A 1 201 ? -0.407 -34.795 -12.970 1.00 59.75 201 LEU A N 1
ATOM 1605 C CA . LEU A 1 201 ? 0.866 -34.755 -13.689 1.00 59.75 201 LEU A CA 1
ATOM 1606 C C . LEU A 1 201 ? 1.563 -36.109 -13.684 1.00 59.75 201 LEU A C 1
ATOM 1608 O O . LEU A 1 201 ? 2.716 -36.175 -14.104 1.00 59.75 201 LEU A O 1
ATOM 1612 N N . SER A 1 202 ? 0.884 -37.173 -13.263 1.00 47.72 202 SER A N 1
ATOM 1613 C CA . SER A 1 202 ? 1.501 -38.435 -12.881 1.00 47.72 202 SER A CA 1
ATOM 1614 C C . SER A 1 202 ? 2.454 -39.005 -13.947 1.00 47.72 202 SER A C 1
ATOM 1616 O O . SER A 1 202 ? 3.582 -39.414 -13.692 1.00 47.72 202 SER A O 1
ATOM 1618 N N . HIS A 1 203 ? 2.091 -38.899 -15.218 1.00 47.59 203 HIS A N 1
ATOM 1619 C CA . HIS A 1 203 ? 2.906 -39.414 -16.321 1.00 47.59 203 HIS A CA 1
ATOM 1620 C C . HIS A 1 203 ? 3.705 -38.343 -17.080 1.00 47.59 203 HIS A C 1
ATOM 1622 O O . HIS A 1 203 ? 4.154 -38.570 -18.205 1.00 47.59 203 HIS A O 1
ATOM 1628 N N . THR A 1 204 ? 3.910 -37.172 -16.472 1.00 49.91 204 THR A N 1
ATOM 1629 C CA . THR A 1 204 ? 4.586 -36.031 -17.099 1.00 49.91 204 THR A CA 1
ATOM 1630 C C . THR A 1 204 ? 6.023 -35.890 -16.602 1.00 49.91 204 THR A C 1
ATOM 1632 O O . THR A 1 204 ? 6.290 -35.768 -15.408 1.00 49.91 204 THR A O 1
ATOM 1635 N N . VAL A 1 205 ? 6.986 -35.841 -17.528 1.00 56.78 205 VAL A N 1
ATOM 1636 C CA . VAL A 1 205 ? 8.378 -35.508 -17.188 1.00 56.78 205 VAL A CA 1
ATOM 1637 C C . VAL A 1 205 ? 8.472 -34.008 -16.917 1.00 56.78 205 VAL A C 1
ATOM 1639 O O . VAL A 1 205 ? 8.355 -33.192 -17.832 1.00 56.78 205 VAL A O 1
ATOM 1642 N N . LEU A 1 206 ? 8.680 -33.640 -15.653 1.00 58.41 206 LEU A N 1
ATOM 1643 C CA . LEU A 1 206 ? 8.808 -32.246 -15.235 1.00 58.41 206 LEU A CA 1
ATOM 1644 C C . LEU A 1 206 ? 10.275 -31.802 -15.263 1.00 58.41 206 LEU A C 1
ATOM 1646 O O . LEU A 1 206 ? 11.112 -32.306 -14.515 1.00 58.41 206 LEU A O 1
ATOM 1650 N N . ASP A 1 207 ? 10.583 -30.814 -16.103 1.00 61.16 207 ASP A N 1
ATOM 1651 C CA . ASP A 1 207 ? 11.888 -30.153 -16.096 1.00 61.16 207 ASP A CA 1
ATOM 1652 C C . ASP A 1 207 ? 11.995 -29.089 -14.984 1.00 61.16 207 ASP A C 1
ATOM 1654 O O . ASP A 1 207 ? 11.012 -28.683 -14.358 1.00 61.16 207 ASP A O 1
ATOM 1658 N N . GLN A 1 208 ? 13.205 -28.579 -14.735 1.00 58.97 208 GLN A N 1
ATOM 1659 C CA . GLN A 1 208 ? 13.442 -27.598 -13.669 1.00 58.97 208 GLN A CA 1
ATOM 1660 C C . GLN A 1 208 ? 12.604 -26.308 -13.825 1.00 58.97 208 GLN A C 1
ATOM 1662 O O . GLN A 1 208 ? 12.252 -25.663 -12.830 1.00 58.97 208 GLN A O 1
ATOM 1667 N N . GLY A 1 209 ? 12.287 -25.904 -15.057 1.00 53.03 209 GLY A N 1
ATOM 1668 C CA . GLY A 1 209 ? 11.429 -24.756 -15.341 1.00 53.03 209 GLY A CA 1
ATOM 1669 C C . GLY A 1 209 ? 9.965 -25.035 -15.000 1.00 53.03 209 GLY A C 1
ATOM 1670 O O . GLY A 1 209 ? 9.308 -24.192 -14.374 1.00 53.03 209 GLY A O 1
ATOM 1671 N N . ALA A 1 210 ? 9.480 -26.228 -15.338 1.00 56.12 210 ALA A N 1
ATOM 1672 C CA . ALA A 1 210 ? 8.153 -26.723 -14.997 1.00 56.12 210 ALA A CA 1
ATOM 1673 C C . ALA A 1 210 ? 7.978 -26.837 -13.476 1.00 56.12 210 ALA A C 1
ATOM 1675 O O . ALA A 1 210 ? 7.007 -26.308 -12.942 1.00 56.12 210 ALA A O 1
ATOM 1676 N N . CYS A 1 211 ? 8.963 -27.378 -12.751 1.00 61.56 211 CYS A N 1
ATOM 1677 C CA . CYS A 1 211 ? 8.903 -27.512 -11.290 1.00 61.56 211 CYS A CA 1
ATOM 1678 C C . CYS A 1 211 ? 8.886 -26.162 -10.568 1.00 61.56 211 CYS A C 1
ATOM 1680 O O . CYS A 1 211 ? 8.139 -25.966 -9.612 1.00 61.56 211 CYS A O 1
ATOM 1682 N N . ARG A 1 212 ? 9.657 -25.179 -11.051 1.00 60.16 212 ARG A N 1
ATOM 1683 C CA . ARG A 1 212 ? 9.592 -23.805 -10.522 1.00 60.16 212 ARG A CA 1
ATOM 1684 C C . ARG A 1 212 ? 8.236 -23.158 -10.790 1.00 60.16 212 ARG A C 1
ATOM 1686 O O . ARG A 1 212 ? 7.753 -22.403 -9.951 1.00 60.16 212 ARG A O 1
ATOM 1693 N N . SER A 1 213 ? 7.644 -23.431 -11.948 1.00 60.41 213 SER A N 1
ATOM 1694 C CA . SER A 1 213 ? 6.330 -22.902 -12.325 1.00 60.41 213 SER A CA 1
ATOM 1695 C C . SER A 1 213 ? 5.211 -23.546 -11.508 1.00 60.41 213 SER A C 1
ATOM 1697 O O . SER A 1 213 ? 4.310 -22.843 -11.057 1.00 60.41 213 SER A O 1
ATOM 1699 N N . LEU A 1 214 ? 5.316 -24.848 -11.243 1.00 66.69 214 LEU A N 1
ATOM 1700 C CA . LEU A 1 214 ? 4.410 -25.594 -10.380 1.00 66.69 214 LEU A CA 1
ATOM 1701 C C . LEU A 1 214 ? 4.524 -25.141 -8.915 1.00 66.69 214 LEU A C 1
ATOM 1703 O O . LEU A 1 214 ? 3.510 -24.880 -8.281 1.00 66.69 214 LEU A O 1
ATOM 1707 N N . ALA A 1 215 ? 5.739 -24.931 -8.400 1.00 65.44 215 ALA A N 1
ATOM 1708 C CA . ALA A 1 215 ? 5.965 -24.366 -7.066 1.00 65.44 215 ALA A CA 1
ATOM 1709 C C . ALA A 1 215 ? 5.295 -22.994 -6.898 1.00 65.44 215 ALA A C 1
ATOM 1711 O O . ALA A 1 215 ? 4.620 -22.741 -5.905 1.00 65.44 215 ALA A O 1
ATOM 1712 N N . LEU A 1 216 ? 5.431 -22.125 -7.904 1.00 59.44 216 LEU A N 1
ATOM 1713 C CA . LEU A 1 216 ? 4.751 -20.831 -7.937 1.00 59.44 216 LEU A CA 1
ATOM 1714 C C . LEU A 1 216 ? 3.229 -20.987 -7.988 1.00 59.44 216 LEU A C 1
ATOM 1716 O O . LEU A 1 216 ? 2.518 -20.239 -7.331 1.00 59.44 216 LEU A O 1
ATOM 1720 N N . PHE A 1 217 ? 2.713 -21.944 -8.752 1.00 63.69 217 PHE A N 1
ATOM 1721 C CA . PHE A 1 217 ? 1.287 -22.252 -8.767 1.00 63.69 217 PHE A CA 1
ATOM 1722 C C . PHE A 1 217 ? 0.781 -22.661 -7.372 1.00 63.69 217 PHE A C 1
ATOM 1724 O O . PHE A 1 217 ? -0.125 -22.005 -6.8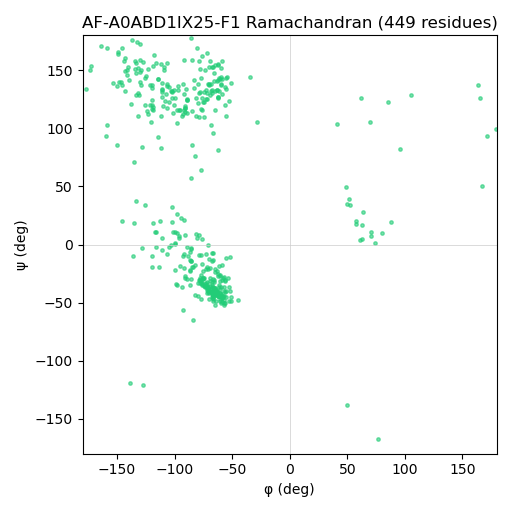62 1.00 63.69 217 PHE A O 1
ATOM 1731 N N . LEU A 1 218 ? 1.448 -23.608 -6.705 1.00 64.69 218 LEU A N 1
ATOM 1732 C CA . LEU A 1 218 ? 1.126 -24.053 -5.339 1.00 64.69 218 LEU A CA 1
ATOM 1733 C C . LEU A 1 218 ? 1.326 -22.960 -4.270 1.00 64.69 218 LEU A C 1
ATOM 1735 O O . LEU A 1 218 ? 0.736 -22.996 -3.186 1.00 64.69 218 LEU A O 1
ATOM 1739 N N . GLU A 1 219 ? 2.173 -21.960 -4.533 1.00 62.81 219 GLU A N 1
ATOM 1740 C CA . GLU A 1 219 ? 2.341 -20.816 -3.637 1.00 62.81 219 GLU A CA 1
ATOM 1741 C C . GLU A 1 219 ? 1.076 -19.940 -3.583 1.00 62.81 219 GLU A C 1
ATOM 1743 O O . GLU A 1 219 ? 0.744 -19.447 -2.500 1.00 62.81 219 GLU A O 1
ATOM 1748 N N . TYR A 1 220 ? 0.380 -19.783 -4.719 1.00 56.62 220 TYR A N 1
ATOM 1749 C CA . TYR A 1 220 ? -0.705 -18.813 -4.930 1.00 56.62 220 TYR A CA 1
ATOM 1750 C C . TYR A 1 220 ? -2.089 -19.430 -5.211 1.00 56.62 220 TYR A C 1
ATOM 1752 O O . TYR A 1 220 ? -3.051 -18.678 -5.378 1.00 56.62 220 TYR A O 1
ATOM 1760 N N . SER A 1 221 ? -2.215 -20.756 -5.288 1.00 58.81 221 SER A N 1
ATOM 1761 C CA . SER A 1 221 ? -3.500 -21.450 -5.413 1.00 58.81 221 SER A CA 1
ATOM 1762 C C . SER A 1 221 ? -4.139 -21.663 -4.034 1.00 58.81 221 SER A C 1
ATOM 1764 O O . SER A 1 221 ? -3.620 -22.433 -3.231 1.00 58.81 221 SER A O 1
ATOM 1766 N N . ASP A 1 222 ? -5.283 -21.025 -3.773 1.00 52.31 222 ASP A N 1
ATOM 1767 C CA . ASP A 1 222 ? -6.075 -21.219 -2.541 1.00 52.31 222 ASP A CA 1
ATOM 1768 C C . ASP A 1 222 ? -7.142 -22.338 -2.678 1.00 52.31 222 ASP A C 1
ATOM 1770 O O . ASP A 1 222 ? -7.987 -22.486 -1.799 1.00 52.31 222 ASP A O 1
ATOM 1774 N N . GLY A 1 223 ? -7.136 -23.108 -3.776 1.00 44.69 223 GLY A N 1
ATOM 1775 C CA . GLY A 1 223 ? -8.219 -24.045 -4.128 1.00 44.69 223 GLY A CA 1
ATOM 1776 C C . GLY A 1 223 ? -7.787 -25.329 -4.839 1.00 44.69 223 GLY A C 1
ATOM 1777 O O . GLY A 1 223 ? -8.606 -25.938 -5.513 1.00 44.69 223 GLY A O 1
ATOM 1778 N N . LEU A 1 224 ? -6.515 -25.728 -4.731 1.00 52.44 224 LEU A N 1
ATOM 1779 C CA . LEU A 1 224 ? -6.098 -27.036 -5.235 1.00 52.44 224 LEU A CA 1
ATOM 1780 C C . LEU A 1 224 ? -6.461 -28.097 -4.195 1.00 52.44 224 LEU A C 1
ATOM 1782 O O . LEU A 1 224 ? -5.886 -28.121 -3.105 1.00 52.44 224 LEU A O 1
ATOM 1786 N N . SER A 1 225 ? -7.440 -28.928 -4.531 1.00 52.62 225 SER A N 1
ATOM 1787 C CA . SER A 1 225 ? -7.893 -30.021 -3.672 1.00 52.62 225 SE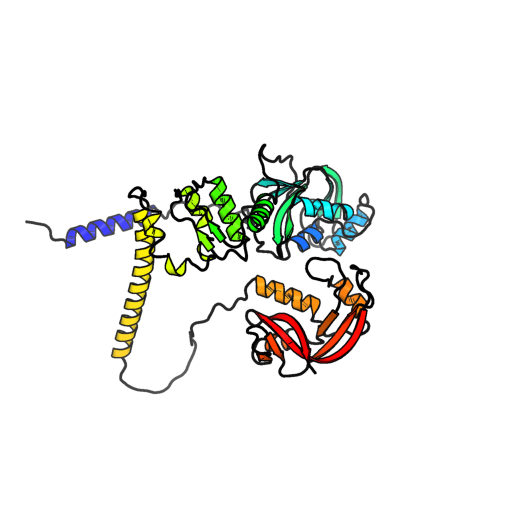R A CA 1
ATOM 1788 C C . SER A 1 225 ? -6.958 -31.229 -3.766 1.00 52.62 225 SER A C 1
ATOM 1790 O O . SER A 1 225 ? -6.691 -31.872 -2.749 1.00 52.62 225 SER A O 1
ATOM 1792 N N . GLU A 1 226 ? -6.367 -31.450 -4.945 1.00 53.59 226 GLU A N 1
ATOM 1793 C CA . GLU A 1 226 ? -5.555 -32.625 -5.247 1.00 53.59 226 GLU A CA 1
ATOM 1794 C C . GLU A 1 226 ? -4.455 -32.322 -6.285 1.00 53.59 226 GLU A C 1
ATOM 1796 O O . GLU A 1 226 ? -4.668 -31.606 -7.267 1.00 53.59 226 GLU A O 1
ATOM 1801 N N . LEU A 1 227 ? -3.246 -32.836 -6.028 1.00 61.06 227 LEU A N 1
ATOM 1802 C CA . LEU A 1 227 ? -2.077 -32.751 -6.907 1.00 61.06 227 LEU A CA 1
ATOM 1803 C C . LEU A 1 227 ? -1.463 -34.144 -7.023 1.00 61.06 227 LEU A C 1
ATOM 1805 O O . LEU A 1 227 ? -0.854 -34.613 -6.058 1.00 61.06 227 LEU A O 1
ATOM 1809 N N . ASP A 1 228 ? -1.563 -34.760 -8.198 1.00 51.28 228 ASP A N 1
ATOM 1810 C CA . ASP A 1 228 ? -0.935 -36.053 -8.447 1.00 51.28 228 ASP A CA 1
ATOM 1811 C C . ASP A 1 228 ? 0.426 -35.879 -9.138 1.00 51.28 228 ASP A C 1
ATOM 1813 O O . ASP A 1 228 ? 0.533 -35.366 -10.254 1.00 51.28 228 ASP A O 1
ATOM 1817 N N . LEU A 1 229 ? 1.483 -36.291 -8.435 1.00 56.09 229 LEU A N 1
ATOM 1818 C CA . LEU A 1 229 ? 2.866 -36.362 -8.924 1.00 56.09 229 LEU A CA 1
ATOM 1819 C C . LEU A 1 229 ? 3.396 -37.806 -8.928 1.00 56.09 229 LEU A C 1
ATOM 1821 O O . LEU A 1 229 ? 4.608 -38.015 -9.040 1.00 56.09 229 LEU A O 1
ATOM 1825 N N . SER A 1 230 ? 2.529 -38.803 -8.729 1.00 49.56 230 SER A N 1
ATOM 1826 C CA . SER A 1 230 ? 2.889 -40.222 -8.812 1.00 49.56 230 SER A CA 1
ATOM 1827 C C . SER A 1 230 ? 3.539 -40.503 -10.165 1.00 49.56 230 SER A C 1
ATOM 1829 O O . SER A 1 230 ? 3.187 -39.868 -11.128 1.00 49.56 230 SER A O 1
ATOM 1831 N N . HIS A 1 231 ? 4.539 -41.375 -10.291 1.00 46.59 231 HIS A N 1
ATOM 1832 C CA . HIS A 1 231 ? 5.183 -41.673 -11.592 1.00 46.59 231 HIS A CA 1
ATOM 1833 C C . HIS A 1 231 ? 5.909 -40.507 -12.316 1.00 46.59 231 HIS A C 1
ATOM 1835 O O . HIS A 1 231 ? 6.473 -40.722 -13.395 1.00 46.59 231 HIS A O 1
ATOM 1841 N N . CYS A 1 232 ? 6.011 -39.318 -11.710 1.00 51.22 232 CYS A N 1
ATOM 1842 C CA . CYS A 1 232 ? 6.865 -38.239 -12.203 1.00 51.22 232 CYS A CA 1
ATOM 1843 C C . CYS A 1 232 ? 8.343 -38.582 -11.975 1.00 51.22 232 CYS A C 1
ATOM 1845 O O . CYS A 1 232 ? 8.759 -38.895 -10.861 1.00 51.22 232 CYS A O 1
ATOM 1847 N N . GLN A 1 233 ? 9.187 -38.451 -13.000 1.00 50.84 233 GLN A N 1
ATOM 1848 C CA . GLN A 1 233 ? 10.644 -38.601 -12.863 1.00 50.84 233 GLN A CA 1
ATOM 1849 C C . GLN A 1 233 ? 11.268 -37.340 -12.231 1.00 50.84 233 GLN A C 1
ATOM 1851 O O . GLN A 1 233 ? 12.013 -36.603 -12.878 1.00 50.84 233 GLN A O 1
ATOM 1856 N N . LEU A 1 234 ? 10.909 -37.042 -10.978 1.00 55.25 234 LEU A N 1
ATOM 1857 C CA . LEU A 1 234 ? 11.378 -35.851 -10.268 1.00 55.25 234 LEU A CA 1
ATOM 1858 C C . LEU A 1 234 ? 12.873 -35.971 -9.947 1.00 55.25 234 LEU A C 1
ATOM 1860 O O . LEU A 1 234 ? 13.326 -36.945 -9.355 1.00 55.25 234 LEU A O 1
ATOM 1864 N N . THR A 1 235 ? 13.640 -34.946 -10.313 1.00 58.88 235 THR A N 1
ATOM 1865 C CA . THR A 1 235 ? 15.062 -34.826 -9.952 1.00 58.88 235 THR A CA 1
ATOM 1866 C C . THR A 1 235 ? 15.237 -34.036 -8.652 1.00 58.88 235 THR A C 1
ATOM 1868 O O . THR A 1 235 ? 14.393 -33.205 -8.308 1.00 58.88 235 THR A O 1
ATOM 1871 N N . ASP A 1 236 ? 16.375 -34.190 -7.969 1.00 54.94 236 ASP A N 1
ATOM 1872 C CA . ASP A 1 236 ? 16.717 -33.407 -6.763 1.00 54.94 236 ASP A CA 1
ATOM 1873 C C . ASP A 1 236 ? 16.604 -31.888 -6.992 1.00 54.94 236 ASP A C 1
ATOM 1875 O O . ASP A 1 236 ? 16.116 -31.139 -6.147 1.00 54.94 236 ASP A O 1
ATOM 1879 N N . HIS A 1 237 ? 16.973 -31.432 -8.192 1.00 55.75 237 HIS A N 1
ATOM 1880 C CA . HIS A 1 237 ? 16.855 -30.034 -8.622 1.00 55.75 237 HIS A CA 1
ATOM 1881 C C . HIS A 1 237 ? 15.410 -29.544 -8.830 1.00 55.75 237 HIS A C 1
ATOM 1883 O O . HIS A 1 237 ? 15.171 -28.333 -8.858 1.00 55.75 237 HIS A O 1
ATOM 1889 N N . CYS A 1 238 ? 14.460 -30.457 -9.022 1.00 52.25 238 CYS A N 1
ATOM 1890 C CA . CYS A 1 238 ? 13.031 -30.181 -9.146 1.00 52.25 238 CYS A CA 1
ATOM 1891 C C . CYS A 1 238 ? 12.325 -30.196 -7.776 1.00 52.25 238 CYS A C 1
ATOM 1893 O O . CYS A 1 238 ? 11.374 -29.440 -7.570 1.00 52.25 238 CYS A O 1
ATOM 1895 N N . LEU A 1 239 ? 12.824 -30.990 -6.821 1.00 59.53 239 LEU A N 1
ATOM 1896 C CA . LEU A 1 239 ? 12.260 -31.124 -5.472 1.00 59.53 239 LEU A CA 1
ATOM 1897 C C . LEU A 1 239 ? 12.536 -29.913 -4.572 1.00 59.53 239 LEU A C 1
ATOM 1899 O O . LEU A 1 239 ? 11.653 -29.503 -3.819 1.00 59.53 239 LEU A O 1
ATOM 1903 N N . GLU A 1 240 ? 13.716 -29.299 -4.682 1.00 62.59 240 GLU A N 1
ATOM 1904 C CA . GLU A 1 240 ? 14.107 -28.118 -3.895 1.00 62.59 240 GLU A CA 1
ATOM 1905 C C . GLU A 1 240 ? 13.063 -26.971 -3.927 1.00 62.59 240 GLU A C 1
ATOM 1907 O O . GLU A 1 240 ? 12.683 -26.484 -2.859 1.00 62.59 240 GLU A O 1
ATOM 1912 N N . PRO A 1 241 ? 12.529 -26.541 -5.092 1.00 56.91 241 PRO A N 1
ATOM 1913 C CA . PRO A 1 241 ? 11.489 -25.512 -5.135 1.00 56.91 241 PRO A CA 1
ATOM 1914 C C . PRO A 1 241 ? 10.089 -25.996 -4.719 1.00 56.91 241 PRO A C 1
ATOM 1916 O O . PRO A 1 241 ? 9.273 -25.159 -4.342 1.00 56.91 241 PRO A O 1
ATOM 1919 N N . LEU A 1 242 ? 9.781 -27.296 -4.804 1.00 60.25 242 LEU A N 1
ATOM 1920 C CA . LEU A 1 242 ? 8.442 -27.839 -4.521 1.00 60.25 242 LEU A CA 1
ATOM 1921 C C . LEU A 1 242 ? 8.233 -28.155 -3.035 1.00 60.25 242 LEU A C 1
ATOM 1923 O O . LEU A 1 242 ? 7.140 -27.935 -2.508 1.00 60.25 242 LEU A O 1
ATOM 1927 N N . LEU A 1 243 ? 9.287 -28.605 -2.347 1.00 62.59 243 LEU A N 1
ATOM 1928 C CA . LEU A 1 243 ? 9.273 -29.013 -0.938 1.00 62.59 243 LEU A CA 1
ATOM 1929 C C . LEU A 1 243 ? 8.518 -28.046 -0.007 1.00 62.59 243 LEU A C 1
ATOM 1931 O O . LEU A 1 243 ? 7.666 -28.538 0.724 1.00 62.59 243 LEU A O 1
ATOM 1935 N N . PRO A 1 244 ? 8.722 -26.709 -0.047 1.00 60.50 244 PRO A N 1
ATOM 1936 C CA . PRO A 1 244 ? 8.043 -25.752 0.843 1.00 60.50 244 PRO A CA 1
ATOM 1937 C C . PRO A 1 244 ? 6.526 -25.595 0.625 1.00 60.50 244 PRO A C 1
ATOM 1939 O O . PRO A 1 244 ? 5.863 -24.842 1.346 1.00 60.50 244 PRO A O 1
ATOM 1942 N N . HIS A 1 245 ? 5.979 -26.205 -0.428 1.00 59.28 245 HIS A N 1
ATOM 1943 C CA . HIS A 1 245 ? 4.593 -26.015 -0.855 1.00 59.28 245 HIS A CA 1
ATOM 1944 C C . HIS A 1 245 ? 3.773 -27.307 -0.831 1.00 59.28 245 HIS A C 1
ATOM 1946 O O . HIS A 1 245 ? 2.553 -27.225 -0.717 1.00 59.28 245 HIS A O 1
ATOM 1952 N N . LEU A 1 246 ? 4.419 -28.480 -0.833 1.00 57.38 246 LEU A N 1
ATOM 1953 C CA . LEU A 1 246 ? 3.746 -29.785 -0.778 1.00 57.38 246 LEU A CA 1
ATOM 1954 C C . LEU A 1 246 ? 2.955 -30.009 0.524 1.00 57.38 246 LEU A C 1
ATOM 1956 O O . LEU A 1 246 ? 1.990 -30.753 0.537 1.00 57.38 246 LEU A O 1
ATOM 1960 N N . HIS A 1 247 ? 3.282 -29.321 1.620 1.00 56.44 247 HIS A N 1
ATOM 1961 C CA . HIS A 1 247 ? 2.497 -29.396 2.867 1.00 56.44 247 HIS A CA 1
ATOM 1962 C C . HIS A 1 247 ? 1.140 -28.672 2.802 1.00 56.44 247 HIS A C 1
ATOM 1964 O O . HIS A 1 247 ? 0.370 -28.741 3.755 1.00 56.44 247 HIS A O 1
ATOM 1970 N N . LYS A 1 248 ? 0.860 -27.918 1.729 1.00 54.50 248 LYS A N 1
ATOM 1971 C CA . LYS A 1 248 ? -0.399 -27.173 1.574 1.00 54.50 248 LYS A CA 1
ATOM 1972 C C . LYS A 1 248 ? -1.523 -28.003 0.951 1.00 54.50 248 LYS A C 1
ATOM 1974 O O . LYS A 1 248 ? -2.666 -27.561 0.991 1.00 54.50 248 LYS A O 1
ATOM 1979 N N . THR A 1 249 ? -1.212 -29.161 0.372 1.00 53.28 249 THR A N 1
ATOM 1980 C CA . THR A 1 249 ? -2.197 -30.060 -0.236 1.00 53.28 249 THR A CA 1
ATOM 1981 C C . THR A 1 249 ? -2.732 -31.044 0.813 1.00 53.28 249 THR A C 1
ATOM 1983 O O . THR A 1 249 ? -1.932 -31.747 1.436 1.00 53.28 249 THR A O 1
ATOM 1986 N N . PRO A 1 250 ? -4.059 -31.114 1.028 1.00 46.53 250 PRO A N 1
ATOM 1987 C CA . PRO A 1 250 ? -4.664 -31.832 2.155 1.00 46.53 250 PRO A CA 1
ATOM 1988 C C . PRO A 1 250 ? -4.485 -33.360 2.133 1.00 46.53 250 PRO A C 1
ATOM 1990 O O . PRO A 1 250 ? -4.685 -33.999 3.159 1.00 46.53 250 PRO A O 1
ATOM 1993 N N . VAL A 1 251 ? -4.056 -33.959 1.018 1.00 43.50 251 VAL A N 1
ATOM 1994 C CA . VAL A 1 251 ? -3.870 -35.420 0.911 1.00 43.50 251 VAL A CA 1
ATOM 1995 C C . VAL A 1 251 ? -2.486 -35.896 1.384 1.00 43.50 251 VAL A C 1
ATOM 1997 O O . VAL A 1 251 ? -2.280 -37.089 1.567 1.00 43.50 251 VAL A O 1
ATOM 2000 N N . VAL A 1 252 ? -1.536 -35.016 1.724 1.00 43.09 252 VAL A N 1
ATOM 2001 C CA . VAL A 1 252 ? -0.185 -35.456 2.162 1.00 43.09 252 VAL A CA 1
ATOM 2002 C C . VAL A 1 252 ? -0.173 -36.105 3.563 1.00 43.09 252 VAL A C 1
ATOM 2004 O O . VAL A 1 252 ? 0.863 -36.587 4.013 1.00 43.09 252 VAL A O 1
ATOM 2007 N N . GLU A 1 253 ? -1.321 -36.211 4.239 1.00 33.88 253 GLU A N 1
ATOM 2008 C CA . GLU A 1 253 ? -1.442 -36.954 5.502 1.00 33.88 253 GLU A CA 1
ATOM 2009 C C . GLU A 1 253 ? -1.618 -38.476 5.331 1.00 33.88 253 GLU A C 1
ATOM 2011 O O . GLU A 1 253 ? -1.317 -39.206 6.271 1.00 33.88 253 GLU A O 1
ATOM 2016 N N . SER A 1 254 ? -2.004 -38.994 4.153 1.00 34.50 254 SER A N 1
ATOM 2017 C CA . SER A 1 254 ? -2.046 -40.453 3.904 1.00 34.50 254 SER A CA 1
ATOM 2018 C C . SER A 1 254 ? -0.920 -40.969 3.002 1.00 34.50 254 SER A C 1
ATOM 2020 O O . SER A 1 254 ? -0.734 -42.178 2.881 1.00 34.50 254 SER A O 1
ATOM 2022 N N . VAL A 1 255 ? -0.125 -40.069 2.409 1.00 36.25 255 VAL A N 1
ATOM 2023 C CA . VAL A 1 255 ? 0.964 -40.425 1.480 1.00 36.25 255 VAL A CA 1
ATOM 2024 C C . VAL A 1 255 ? 2.366 -40.172 2.043 1.00 36.25 255 VAL A C 1
ATOM 2026 O O . VAL A 1 255 ? 3.345 -40.386 1.329 1.00 36.25 255 VAL A O 1
ATOM 2029 N N . SER A 1 256 ? 2.510 -39.780 3.319 1.00 37.38 256 SER A N 1
ATOM 2030 C CA . SER A 1 256 ? 3.842 -39.576 3.919 1.00 37.38 256 SER A CA 1
ATOM 2031 C C . SER A 1 256 ? 4.684 -40.857 3.967 1.00 37.38 256 SER A C 1
ATOM 2033 O O . SER A 1 256 ? 5.908 -40.770 3.952 1.00 37.38 256 SER A O 1
ATOM 2035 N N . GLU A 1 257 ? 4.057 -42.038 3.989 1.00 34.97 257 GLU A N 1
ATOM 2036 C CA . GLU A 1 257 ? 4.760 -43.326 3.866 1.00 34.97 257 GLU A CA 1
ATOM 2037 C C . GLU A 1 257 ? 4.873 -43.825 2.418 1.00 34.97 257 GLU A C 1
ATOM 2039 O O . GLU A 1 257 ? 5.835 -44.513 2.095 1.00 34.97 257 GLU A O 1
ATOM 2044 N N . PHE A 1 258 ? 3.951 -43.461 1.518 1.00 32.53 258 PHE A N 1
ATOM 2045 C CA . PHE A 1 258 ? 3.883 -44.066 0.179 1.00 32.53 258 PHE A CA 1
ATOM 2046 C C . PHE A 1 258 ? 4.546 -43.233 -0.934 1.00 32.53 258 PHE A C 1
ATOM 2048 O O . PHE A 1 258 ? 5.175 -43.798 -1.832 1.00 32.53 258 PHE A O 1
ATOM 2055 N N . LEU A 1 259 ? 4.501 -41.895 -0.870 1.00 32.59 259 LEU A N 1
ATOM 2056 C CA . LEU A 1 259 ? 5.070 -41.031 -1.919 1.00 32.59 259 LEU A CA 1
ATOM 2057 C C . LEU A 1 259 ? 6.604 -40.999 -1.850 1.00 32.59 259 LEU A C 1
ATOM 2059 O O . LEU A 1 259 ? 7.280 -40.885 -2.872 1.00 32.59 259 LEU A O 1
ATOM 2063 N N . VAL A 1 260 ? 7.156 -41.182 -0.646 1.00 37.12 260 VAL A N 1
ATOM 2064 C CA . VAL A 1 260 ? 8.603 -41.302 -0.413 1.00 37.12 260 VAL A CA 1
ATOM 2065 C C . VAL A 1 260 ? 9.154 -42.628 -0.947 1.00 37.12 260 VAL A C 1
ATOM 2067 O O . VAL A 1 260 ? 10.345 -42.709 -1.215 1.00 37.12 260 VAL A O 1
ATOM 2070 N N . VAL A 1 261 ? 8.326 -43.658 -1.151 1.00 37.16 261 VAL A N 1
ATOM 2071 C CA . VAL A 1 261 ? 8.817 -45.000 -1.511 1.00 37.16 261 VAL A CA 1
ATOM 2072 C C . VAL A 1 261 ? 8.744 -45.272 -3.016 1.00 37.16 261 VAL A C 1
ATOM 2074 O O . VAL A 1 261 ? 9.659 -45.895 -3.552 1.00 37.16 261 VAL A O 1
ATOM 2077 N N . HIS A 1 262 ? 7.736 -44.758 -3.733 1.00 33.53 262 HIS A N 1
ATOM 2078 C CA . HIS A 1 262 ? 7.558 -45.101 -5.154 1.00 33.53 262 HIS A CA 1
ATOM 2079 C C . HIS A 1 262 ? 8.079 -44.068 -6.172 1.00 33.53 262 HIS A C 1
ATOM 2081 O O . HIS A 1 262 ? 8.399 -44.456 -7.294 1.00 33.53 262 HIS A O 1
ATOM 2087 N N . CYS A 1 263 ? 8.242 -42.789 -5.801 1.00 32.47 263 CYS A N 1
ATOM 2088 C CA . CYS A 1 263 ? 8.963 -41.810 -6.639 1.00 32.47 263 CYS A CA 1
ATOM 2089 C C . CYS A 1 263 ? 10.491 -41.873 -6.437 1.00 32.47 263 CYS A C 1
ATOM 2091 O O . CYS A 1 263 ? 11.257 -41.443 -7.296 1.00 32.47 263 CYS A O 1
ATOM 2093 N N . CYS A 1 264 ? 10.954 -42.449 -5.322 1.00 37.78 264 CYS A N 1
ATOM 2094 C CA . CYS A 1 264 ? 12.362 -42.466 -4.911 1.00 37.78 264 CYS A CA 1
ATOM 2095 C C . CYS A 1 264 ? 13.106 -43.764 -5.267 1.00 37.78 264 CYS A C 1
ATOM 2097 O O . CYS A 1 264 ? 14.077 -44.117 -4.603 1.00 37.78 264 CYS A O 1
ATOM 2099 N N . SER A 1 265 ? 12.691 -44.497 -6.301 1.00 34.94 265 SER A N 1
ATOM 2100 C CA . SER A 1 265 ? 13.341 -45.769 -6.662 1.00 34.94 265 SER A CA 1
ATOM 2101 C C . SER A 1 265 ? 14.636 -45.611 -7.484 1.00 34.94 265 SER A C 1
ATOM 2103 O O . SER A 1 265 ? 15.201 -46.612 -7.907 1.00 34.94 265 SER A O 1
ATOM 2105 N N . ASN A 1 266 ? 15.132 -44.384 -7.698 1.00 36.03 266 ASN A N 1
ATOM 2106 C CA . ASN A 1 266 ? 16.370 -44.104 -8.447 1.00 36.03 266 ASN A CA 1
ATOM 2107 C C . ASN A 1 266 ? 17.303 -43.099 -7.743 1.00 36.03 266 ASN A C 1
ATOM 2109 O O . ASN A 1 266 ? 17.956 -42.273 -8.380 1.00 36.03 266 ASN A O 1
ATOM 2113 N N . PHE A 1 267 ? 17.392 -43.160 -6.414 1.00 36.44 267 PHE A N 1
ATOM 2114 C CA . PHE A 1 267 ? 18.408 -42.406 -5.683 1.00 36.44 267 PHE A CA 1
ATOM 2115 C C . PHE A 1 267 ? 19.754 -43.133 -5.687 1.00 36.44 267 PHE A C 1
ATOM 2117 O O . PHE A 1 267 ? 19.870 -44.275 -5.243 1.00 36.44 267 PHE A O 1
ATOM 2124 N N . GLY A 1 268 ? 20.801 -42.432 -6.127 1.00 37.41 268 GLY A N 1
ATOM 2125 C CA . GLY A 1 268 ? 22.172 -42.802 -5.796 1.00 37.41 268 GLY A CA 1
ATOM 2126 C C . GLY A 1 268 ? 22.363 -42.775 -4.276 1.00 37.41 268 GLY A C 1
ATOM 2127 O O . GLY A 1 268 ? 21.897 -41.852 -3.606 1.00 37.41 268 GLY A O 1
ATOM 2128 N N . ALA A 1 269 ? 23.055 -43.783 -3.742 1.00 36.47 269 ALA A N 1
ATOM 2129 C CA . ALA A 1 269 ? 23.161 -44.119 -2.315 1.00 36.47 269 ALA A CA 1
ATOM 2130 C C . ALA A 1 269 ? 23.583 -42.980 -1.353 1.00 36.47 269 ALA A C 1
ATOM 2132 O O . ALA A 1 269 ? 23.455 -43.129 -0.142 1.00 36.47 269 ALA A O 1
ATOM 2133 N N . ASN A 1 270 ? 24.039 -41.830 -1.857 1.00 40.25 270 ASN A N 1
ATOM 2134 C CA . ASN A 1 270 ? 24.556 -40.729 -1.043 1.00 40.25 270 ASN A CA 1
ATOM 2135 C C . ASN A 1 270 ? 23.488 -39.738 -0.538 1.00 40.25 270 ASN A C 1
ATOM 2137 O O . ASN A 1 270 ? 23.731 -39.072 0.465 1.00 40.25 270 ASN A O 1
ATOM 2141 N N . SER A 1 271 ? 22.310 -39.637 -1.170 1.00 38.19 271 SER A N 1
ATOM 2142 C CA . SER A 1 271 ? 21.285 -38.649 -0.761 1.00 38.19 271 SER A CA 1
ATOM 2143 C C . SER A 1 271 ? 20.291 -39.201 0.273 1.00 38.19 271 SER A C 1
ATOM 2145 O O . SER A 1 271 ? 19.807 -38.457 1.126 1.00 38.19 271 SER A O 1
ATOM 2147 N N . ILE A 1 272 ? 20.034 -40.517 0.262 1.00 40.56 272 ILE A N 1
ATOM 2148 C CA . ILE A 1 272 ? 19.181 -41.192 1.263 1.00 40.56 272 ILE A CA 1
ATOM 2149 C C . ILE A 1 272 ? 19.855 -41.181 2.641 1.00 40.56 272 ILE A C 1
ATOM 2151 O O . ILE A 1 272 ? 19.180 -40.997 3.654 1.00 40.56 272 ILE A O 1
ATOM 2155 N N . GLN A 1 273 ? 21.186 -41.296 2.675 1.00 38.94 273 GLN A N 1
ATOM 2156 C CA . GLN A 1 273 ? 21.986 -41.209 3.895 1.00 38.94 273 GLN A CA 1
ATOM 2157 C C . GLN A 1 273 ? 21.758 -39.867 4.614 1.00 38.94 273 GLN A C 1
ATOM 2159 O O . GLN A 1 273 ? 21.514 -39.850 5.814 1.00 38.94 273 GLN A O 1
ATOM 2164 N N . TRP A 1 274 ? 21.735 -38.746 3.882 1.00 36.50 274 TRP A N 1
ATOM 2165 C CA . TRP A 1 274 ? 21.564 -37.411 4.471 1.00 36.50 274 TRP A CA 1
ATOM 2166 C C . TRP A 1 274 ? 20.136 -37.172 4.985 1.00 36.50 274 TRP A C 1
ATOM 2168 O O . TRP A 1 274 ? 19.946 -36.616 6.067 1.00 36.50 274 TRP A O 1
ATOM 2178 N N . PHE A 1 275 ? 19.128 -37.648 4.244 1.00 37.69 275 PHE A N 1
ATOM 2179 C CA . PHE A 1 275 ? 17.725 -37.539 4.650 1.00 37.69 275 PHE A CA 1
ATOM 2180 C C . PHE A 1 275 ? 17.429 -38.390 5.893 1.00 37.69 275 PHE A C 1
ATOM 2182 O O . PHE A 1 275 ? 16.803 -37.902 6.833 1.00 37.69 275 PHE A O 1
ATOM 2189 N N . PHE A 1 276 ? 17.928 -39.631 5.953 1.00 39.75 276 PHE A N 1
ATOM 2190 C CA . PHE A 1 276 ? 17.770 -40.463 7.144 1.00 39.75 276 PHE A CA 1
ATOM 2191 C C . PHE A 1 276 ? 18.600 -39.950 8.318 1.00 39.75 276 PHE A C 1
ATOM 2193 O O . PHE A 1 276 ? 18.062 -39.907 9.419 1.00 39.75 276 PHE A O 1
ATOM 2200 N N . GLU A 1 277 ? 19.847 -39.513 8.131 1.00 39.84 277 GLU A N 1
ATOM 2201 C CA . GLU A 1 277 ? 20.692 -39.025 9.230 1.00 39.84 277 GLU A CA 1
ATOM 2202 C C . GLU A 1 277 ? 20.138 -37.742 9.864 1.00 39.84 277 GLU A C 1
ATOM 2204 O O . GLU A 1 277 ? 20.084 -37.647 11.089 1.00 39.84 277 GLU A O 1
ATOM 2209 N N . GLU A 1 278 ? 19.630 -36.776 9.092 1.00 44.53 278 GLU A N 1
ATOM 2210 C CA . GLU A 1 278 ? 19.092 -35.543 9.683 1.00 44.53 278 GLU A CA 1
ATOM 2211 C C . GLU A 1 278 ? 17.729 -35.761 10.369 1.00 44.53 278 GLU A C 1
ATOM 2213 O O . GLU A 1 278 ? 17.440 -35.146 11.405 1.00 44.53 278 GLU A O 1
ATOM 2218 N N . PHE A 1 279 ? 16.894 -36.660 9.831 1.00 40.59 279 PHE A N 1
ATOM 2219 C CA . PHE A 1 279 ? 15.567 -36.956 10.379 1.00 40.59 279 PHE A CA 1
ATOM 2220 C C . PHE A 1 279 ? 15.638 -37.903 11.583 1.00 40.59 279 PHE A C 1
ATOM 2222 O O . PHE A 1 279 ? 15.035 -37.611 12.620 1.00 40.59 279 PHE A O 1
ATOM 2229 N N . THR A 1 280 ? 16.436 -38.977 11.511 1.00 45.78 280 THR A N 1
ATOM 2230 C CA . THR A 1 280 ? 16.653 -39.882 12.653 1.00 45.78 280 THR A CA 1
ATOM 2231 C C . THR A 1 280 ? 17.384 -39.178 13.783 1.00 45.78 280 THR A C 1
ATOM 2233 O O . THR A 1 280 ? 16.956 -39.338 14.920 1.00 45.78 280 THR A O 1
ATOM 2236 N N . MET A 1 281 ? 18.369 -38.308 13.524 1.00 44.22 281 MET A N 1
ATOM 2237 C CA . MET A 1 281 ? 19.048 -37.564 14.595 1.00 44.22 281 MET A CA 1
ATOM 2238 C C . MET A 1 281 ? 18.136 -36.530 15.261 1.00 44.22 281 MET A C 1
ATOM 2240 O O . MET A 1 281 ? 18.160 -36.408 16.484 1.00 44.22 281 MET A O 1
ATOM 2244 N N . LYS A 1 282 ? 17.267 -35.822 14.521 1.00 45.69 282 LYS A N 1
ATOM 2245 C CA . LYS A 1 282 ? 16.284 -34.896 15.127 1.00 45.69 282 LYS A CA 1
ATOM 2246 C C . LYS A 1 282 ? 15.216 -35.634 15.940 1.00 45.69 282 LYS A C 1
ATOM 2248 O O . LYS A 1 282 ? 14.746 -35.094 16.945 1.00 45.69 282 LYS A O 1
ATOM 2253 N N . MET A 1 283 ? 14.851 -36.856 15.545 1.00 47.72 283 MET A N 1
ATOM 2254 C CA . MET A 1 283 ? 13.910 -37.693 16.294 1.00 47.72 283 MET A CA 1
ATOM 2255 C C . MET A 1 283 ? 14.557 -38.344 17.522 1.00 47.72 283 MET A C 1
ATOM 2257 O O . MET A 1 283 ? 14.000 -38.245 18.614 1.00 47.72 283 MET A O 1
ATOM 2261 N N . TYR A 1 284 ? 15.749 -38.931 17.377 1.00 46.16 284 TYR A N 1
ATOM 2262 C CA . TYR A 1 284 ? 16.516 -39.519 18.479 1.00 46.16 284 TYR A CA 1
ATOM 2263 C C . TYR A 1 284 ? 16.924 -38.461 19.495 1.00 46.16 284 TYR A C 1
ATOM 2265 O O . TYR A 1 284 ? 16.822 -38.709 20.686 1.00 46.16 284 TYR A O 1
ATOM 2273 N N . LEU A 1 285 ? 17.313 -37.257 19.067 1.00 51.72 285 LEU A N 1
ATOM 2274 C CA . LEU A 1 285 ? 17.646 -36.173 19.988 1.00 51.72 285 LEU A CA 1
ATOM 2275 C C . LEU A 1 285 ? 16.411 -35.717 20.777 1.00 51.72 285 LEU A C 1
ATOM 2277 O O . LEU A 1 285 ? 16.520 -35.502 21.980 1.00 51.72 285 LEU A O 1
ATOM 2281 N N . LYS A 1 286 ? 15.229 -35.635 20.144 1.00 55.12 286 LYS A N 1
ATOM 2282 C CA . LYS A 1 286 ? 13.960 -35.341 20.835 1.00 55.12 286 LYS A CA 1
ATOM 2283 C C . LYS A 1 286 ? 13.554 -36.452 21.805 1.00 55.12 286 LYS A C 1
ATOM 2285 O O . LYS A 1 286 ? 13.153 -36.135 22.920 1.00 55.12 286 LYS A O 1
ATOM 2290 N N . LEU A 1 287 ? 13.686 -37.721 21.414 1.00 57.38 287 LEU A N 1
ATOM 2291 C CA . LEU A 1 287 ? 13.402 -38.883 22.264 1.00 57.38 287 LEU A CA 1
ATOM 2292 C C . LEU A 1 287 ? 14.390 -38.996 23.428 1.00 57.38 287 LEU A C 1
ATOM 2294 O O . LEU A 1 287 ? 13.956 -39.160 24.561 1.00 57.38 287 LEU A O 1
ATOM 2298 N N . CYS A 1 288 ? 15.691 -38.826 23.184 1.00 52.69 288 CYS A N 1
ATOM 2299 C CA . CYS A 1 288 ? 16.727 -38.805 24.215 1.00 52.69 288 CYS A CA 1
ATOM 2300 C C . CYS A 1 288 ? 16.537 -37.635 25.180 1.00 52.69 288 CYS A C 1
ATOM 2302 O O . CYS A 1 288 ? 16.673 -37.841 26.380 1.00 52.69 288 CYS A O 1
ATOM 2304 N N . LEU A 1 289 ? 16.170 -36.435 24.703 1.00 59.19 289 LEU A N 1
ATOM 2305 C CA . LEU A 1 289 ? 15.813 -35.310 25.579 1.00 59.19 289 LEU A CA 1
ATOM 2306 C C . LEU A 1 289 ? 14.562 -35.612 26.403 1.00 59.19 289 LEU A C 1
ATOM 2308 O O . LEU A 1 289 ? 14.545 -35.297 27.589 1.00 59.19 289 LEU A O 1
ATOM 2312 N N . LEU A 1 290 ? 13.540 -36.241 25.815 1.00 65.06 290 LEU A N 1
ATOM 2313 C CA . LEU A 1 290 ? 12.350 -36.664 26.555 1.00 65.06 290 LEU A CA 1
ATOM 2314 C C . LEU A 1 290 ? 12.711 -37.687 27.637 1.00 65.06 290 LEU A C 1
ATOM 2316 O O . LEU A 1 290 ? 12.268 -37.557 28.772 1.00 65.06 290 LEU A O 1
ATOM 2320 N N . PHE A 1 291 ? 13.551 -38.667 27.307 1.00 60.25 291 PHE A N 1
ATOM 2321 C CA . PHE A 1 291 ? 13.964 -39.724 28.224 1.00 60.25 291 PHE A CA 1
ATOM 2322 C C . PHE A 1 291 ? 14.852 -39.182 29.353 1.00 60.25 291 PHE A C 1
ATOM 2324 O O . PHE A 1 291 ? 14.642 -39.524 30.513 1.00 60.25 291 PHE A O 1
ATOM 2331 N N . LEU A 1 292 ? 15.778 -38.264 29.049 1.00 62.97 292 LEU A N 1
ATOM 2332 C CA . LEU A 1 292 ? 16.573 -37.543 30.050 1.00 62.97 292 LEU A CA 1
ATOM 2333 C C . LEU A 1 292 ? 15.692 -36.680 30.954 1.00 62.97 292 LEU A C 1
ATOM 2335 O O . LEU A 1 292 ? 15.901 -36.666 32.161 1.00 62.97 292 LEU A O 1
ATOM 2339 N N . LEU A 1 293 ? 14.686 -35.995 30.405 1.00 65.56 293 LEU A N 1
ATOM 2340 C CA . LEU A 1 293 ? 13.736 -35.212 31.196 1.00 65.56 293 LEU A CA 1
ATOM 2341 C C . LEU A 1 293 ? 12.882 -36.107 32.100 1.00 65.56 293 LEU A C 1
ATOM 2343 O O . LEU A 1 293 ? 12.685 -35.766 33.262 1.00 65.56 293 LEU A O 1
ATOM 2347 N N . VAL A 1 294 ? 12.432 -37.265 31.614 1.00 71.12 294 VAL A N 1
ATOM 2348 C CA . VAL A 1 294 ? 11.678 -38.243 32.412 1.00 71.12 294 VAL A CA 1
ATOM 2349 C C . VAL A 1 294 ? 12.551 -38.835 33.520 1.00 71.12 294 VAL A C 1
ATOM 2351 O O . VAL A 1 294 ? 12.109 -38.887 34.665 1.00 71.12 294 VAL A O 1
ATOM 2354 N N . LEU A 1 295 ? 13.805 -39.197 33.232 1.00 64.38 295 LEU A N 1
ATOM 2355 C CA . LEU A 1 295 ? 14.753 -39.694 34.236 1.00 64.38 295 LEU A CA 1
ATOM 2356 C C . LEU A 1 295 ? 15.118 -38.624 35.271 1.00 64.38 295 LEU A C 1
ATOM 2358 O O . LEU A 1 295 ? 15.178 -38.923 36.461 1.00 64.38 295 LEU A O 1
ATOM 2362 N N . LEU A 1 296 ? 15.299 -37.368 34.852 1.00 62.44 296 LEU A N 1
ATOM 2363 C CA . LEU A 1 296 ? 15.531 -36.246 35.763 1.00 62.44 296 LEU A CA 1
ATOM 2364 C C . LEU A 1 296 ? 14.302 -35.972 36.635 1.00 62.44 296 LEU A C 1
ATOM 2366 O O . LEU A 1 296 ? 14.455 -35.682 37.817 1.00 62.44 296 LEU A O 1
ATOM 2370 N N . VAL A 1 297 ? 13.085 -36.091 36.101 1.00 67.06 297 VAL A N 1
ATOM 2371 C CA . VAL A 1 297 ? 11.843 -35.960 36.879 1.00 67.06 297 VAL A CA 1
ATOM 2372 C C . VAL A 1 297 ? 11.695 -37.115 37.872 1.00 67.06 297 VAL A C 1
ATOM 2374 O O . VAL A 1 297 ? 11.391 -36.869 39.036 1.00 67.06 297 VAL A O 1
ATOM 2377 N N . TYR A 1 298 ? 11.991 -38.351 37.465 1.00 58.38 298 TYR A N 1
ATOM 2378 C CA . TYR A 1 298 ? 11.916 -39.533 38.329 1.00 58.38 298 TYR A CA 1
ATOM 2379 C C . TYR A 1 298 ? 12.960 -39.486 39.459 1.00 58.38 298 TYR A C 1
ATOM 2381 O O . TYR A 1 298 ? 12.629 -39.699 40.624 1.00 58.38 298 TYR A O 1
ATOM 2389 N N . ALA A 1 299 ? 14.198 -39.087 39.147 1.00 58.56 299 ALA A N 1
ATOM 2390 C CA . ALA A 1 299 ? 15.257 -38.886 40.135 1.00 58.56 299 ALA A CA 1
ATOM 2391 C C . ALA A 1 299 ? 14.959 -37.724 41.103 1.00 58.56 299 ALA A C 1
ATOM 2393 O O . ALA A 1 299 ? 15.316 -37.798 42.276 1.00 58.56 299 ALA A O 1
ATOM 2394 N N . ASN A 1 300 ? 14.266 -36.668 40.652 1.00 53.03 300 ASN A N 1
ATOM 2395 C CA . ASN A 1 300 ? 13.836 -35.565 41.522 1.00 53.03 300 ASN A CA 1
ATOM 2396 C C . ASN A 1 300 ? 12.607 -35.910 42.386 1.00 53.03 300 ASN A C 1
ATOM 2398 O O . ASN A 1 300 ? 12.450 -35.331 43.461 1.00 53.03 300 ASN A O 1
ATOM 2402 N N . LEU A 1 301 ? 11.754 -36.848 41.955 1.00 49.75 301 LEU A N 1
ATOM 2403 C CA . LEU A 1 301 ? 10.594 -37.325 42.721 1.00 49.75 301 LEU A CA 1
ATOM 2404 C C . LEU A 1 301 ? 10.984 -38.332 43.816 1.00 49.75 301 LEU A C 1
ATOM 2406 O O . LEU A 1 301 ? 10.361 -38.338 44.873 1.00 49.75 301 LEU A O 1
ATOM 2410 N N . SER A 1 302 ? 12.047 -39.122 43.622 1.00 45.59 302 SER A N 1
ATOM 2411 C CA . SER A 1 302 ? 12.530 -40.072 44.639 1.00 45.59 302 SER A CA 1
ATOM 2412 C C . SER A 1 302 ? 13.323 -39.443 45.798 1.00 45.59 302 SER A C 1
ATOM 2414 O O . SER A 1 302 ? 13.597 -40.139 46.769 1.00 45.5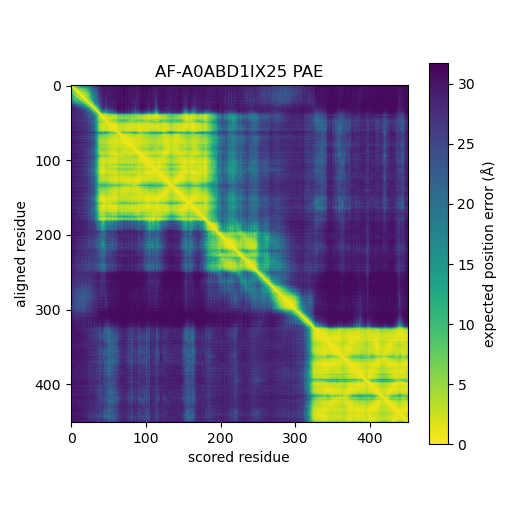9 302 SER A O 1
ATOM 2416 N N . VAL A 1 303 ? 13.683 -38.152 45.745 1.00 47.47 303 VAL A N 1
ATOM 2417 C CA . VAL A 1 303 ? 14.594 -37.522 46.733 1.00 47.47 303 VAL A CA 1
ATOM 2418 C C . VAL A 1 303 ? 13.891 -36.607 47.755 1.00 47.47 303 VAL A C 1
ATOM 2420 O O . VAL A 1 303 ? 14.541 -36.106 48.668 1.00 47.47 303 VAL A O 1
ATOM 2423 N N . LYS A 1 304 ? 12.569 -36.387 47.695 1.00 35.12 304 LYS A N 1
ATOM 2424 C CA . LYS A 1 304 ? 11.887 -35.491 48.658 1.00 35.12 304 LYS A CA 1
ATOM 2425 C C . LYS A 1 304 ? 10.581 -36.049 49.219 1.00 35.12 304 LYS A C 1
ATOM 2427 O O . LYS A 1 304 ? 9.504 -35.519 48.968 1.00 35.12 304 LYS A O 1
ATOM 2432 N N . ALA A 1 305 ? 10.712 -37.058 50.074 1.00 35.84 305 ALA A N 1
ATOM 2433 C CA . ALA A 1 305 ? 9.878 -37.160 51.265 1.00 35.84 305 ALA A CA 1
ATOM 2434 C C . ALA A 1 305 ? 10.694 -36.593 52.440 1.00 35.84 305 ALA A C 1
ATOM 2436 O O . ALA A 1 305 ? 11.665 -37.223 52.837 1.00 35.84 305 ALA A O 1
ATOM 2437 N N . ASP A 1 306 ? 10.380 -35.371 52.892 1.00 29.31 306 ASP A N 1
ATOM 2438 C CA . ASP A 1 306 ? 10.211 -34.971 54.306 1.00 29.31 306 ASP A CA 1
ATOM 2439 C C . ASP A 1 306 ? 10.262 -33.425 54.485 1.00 29.31 306 ASP A C 1
ATOM 2441 O O . ASP A 1 306 ? 11.100 -32.736 53.907 1.00 29.31 306 ASP A O 1
ATOM 2445 N N . ARG A 1 307 ? 9.341 -32.929 55.325 1.00 32.03 307 ARG A N 1
ATOM 2446 C CA . ARG A 1 307 ? 9.230 -31.630 56.041 1.00 32.03 307 ARG A CA 1
ATOM 2447 C C . ARG A 1 307 ? 9.126 -30.248 55.345 1.00 32.03 307 ARG A C 1
ATOM 2449 O O . ARG A 1 307 ? 9.989 -29.767 54.622 1.00 32.03 307 ARG A O 1
ATOM 2456 N N . SER A 1 308 ? 8.054 -29.560 55.761 1.00 27.33 308 SER A N 1
ATOM 2457 C CA . SER A 1 308 ? 7.757 -28.104 55.810 1.00 27.33 308 SER A CA 1
ATOM 2458 C C . SER A 1 308 ? 8.311 -27.482 57.131 1.00 27.33 308 SER A C 1
ATOM 2460 O O . SER A 1 308 ? 8.733 -28.298 57.955 1.00 27.33 308 SER A O 1
ATOM 2462 N N . PRO A 1 309 ? 8.248 -26.159 57.485 1.00 47.78 309 PRO A N 1
ATOM 2463 C CA . PRO A 1 309 ? 7.832 -24.919 56.781 1.00 47.78 309 PRO A CA 1
ATOM 2464 C C . PRO A 1 309 ? 8.810 -23.695 56.896 1.00 47.78 309 PRO A C 1
ATOM 2466 O O . PRO A 1 309 ? 9.724 -23.668 57.709 1.00 47.78 309 PRO A O 1
ATOM 2469 N N . ASN A 1 310 ? 8.487 -22.621 56.150 1.00 28.23 310 ASN A N 1
ATOM 2470 C CA . ASN A 1 310 ? 8.774 -21.178 56.369 1.00 28.23 310 ASN A CA 1
ATOM 2471 C C . ASN A 1 310 ? 10.207 -20.598 56.246 1.00 28.23 310 ASN A C 1
ATOM 2473 O O . ASN A 1 310 ? 10.969 -20.617 57.203 1.00 28.23 310 ASN A O 1
ATOM 2477 N N . ALA A 1 311 ? 10.475 -19.875 55.141 1.00 28.72 311 ALA A N 1
ATOM 2478 C CA . ALA A 1 311 ? 10.898 -18.456 55.133 1.00 28.72 311 ALA A CA 1
ATOM 2479 C C . ALA A 1 311 ? 11.057 -17.900 53.692 1.00 28.72 311 ALA A C 1
ATOM 2481 O O . ALA A 1 311 ? 11.656 -18.516 52.817 1.00 28.72 311 ALA A O 1
ATOM 2482 N N . THR A 1 312 ? 10.497 -16.706 53.480 1.00 31.53 312 THR A N 1
ATOM 2483 C CA . THR A 1 312 ? 10.713 -15.692 52.417 1.00 31.53 312 THR A CA 1
ATOM 2484 C C . THR A 1 312 ? 12.165 -15.586 51.901 1.00 31.53 312 THR A C 1
ATOM 2486 O O . THR A 1 312 ? 13.080 -15.676 52.704 1.00 31.53 312 THR A O 1
ATOM 2489 N N . PHE A 1 313 ? 12.503 -15.336 50.624 1.00 28.42 313 PHE A N 1
ATOM 2490 C CA . PHE A 1 313 ? 12.117 -14.229 49.730 1.00 28.42 313 PHE A CA 1
ATOM 2491 C C . PHE A 1 313 ? 12.634 -14.516 48.288 1.00 28.42 313 PHE A C 1
ATOM 2493 O O . PHE A 1 313 ? 13.691 -15.113 48.110 1.00 28.42 313 PHE A O 1
ATOM 2500 N N . SER A 1 314 ? 11.956 -13.954 47.279 1.00 27.16 314 SER A N 1
ATOM 2501 C CA . SER A 1 314 ? 12.409 -13.677 45.892 1.00 27.16 314 SER A CA 1
ATOM 2502 C C . SER A 1 314 ? 12.341 -14.742 44.765 1.00 27.16 314 SER A C 1
ATOM 2504 O O . SER A 1 314 ? 12.951 -15.799 44.797 1.00 27.16 314 SER A O 1
ATOM 2506 N N . LYS A 1 315 ? 11.616 -14.338 43.702 1.00 35.91 315 LYS A N 1
ATOM 2507 C CA . LYS A 1 315 ? 11.800 -14.600 42.255 1.00 35.91 315 LYS A CA 1
ATOM 2508 C C . LYS A 1 315 ? 12.214 -16.014 41.807 1.00 35.91 315 LYS A C 1
ATOM 2510 O O . LYS A 1 315 ? 13.392 -16.317 41.731 1.00 35.91 315 LYS A O 1
ATOM 2515 N N . LEU A 1 316 ? 11.251 -16.770 41.272 1.00 30.25 316 LEU A N 1
ATOM 2516 C CA . LEU A 1 316 ? 11.145 -17.139 39.842 1.00 30.25 316 LEU A CA 1
ATOM 2517 C C . LEU A 1 316 ? 10.026 -18.183 39.690 1.00 30.25 316 LEU A C 1
ATOM 2519 O O . LEU A 1 316 ? 10.242 -19.386 39.791 1.00 30.25 316 LEU A O 1
ATOM 2523 N N . LYS A 1 317 ? 8.808 -17.725 39.396 1.00 35.09 317 LYS A N 1
ATOM 2524 C CA . LYS A 1 317 ? 7.763 -18.594 38.849 1.00 35.09 317 LYS A CA 1
ATOM 2525 C C . LYS A 1 317 ? 7.991 -18.640 37.338 1.00 35.09 317 LYS A C 1
ATOM 2527 O O . LYS A 1 317 ? 7.457 -17.811 36.610 1.00 35.09 317 LYS A O 1
ATOM 2532 N N . ARG A 1 318 ? 8.861 -19.538 36.866 1.00 30.64 318 ARG A N 1
ATOM 2533 C CA . ARG A 1 318 ? 9.059 -19.771 35.428 1.00 30.64 318 ARG A CA 1
ATOM 2534 C C . ARG A 1 318 ? 7.957 -20.721 34.950 1.00 30.64 318 ARG A C 1
ATOM 2536 O O . ARG A 1 318 ? 8.160 -21.921 34.817 1.00 30.64 318 ARG A O 1
ATOM 2543 N N . ALA A 1 319 ? 6.758 -20.165 34.790 1.00 33.75 319 ALA A N 1
ATOM 2544 C CA . ALA A 1 319 ? 5.728 -20.770 33.963 1.00 33.75 319 ALA A CA 1
ATOM 2545 C C . ALA A 1 319 ? 6.169 -20.646 32.500 1.00 33.75 319 ALA A C 1
ATOM 2547 O O . ALA A 1 319 ? 6.707 -19.619 32.092 1.00 33.75 319 ALA A O 1
ATOM 2548 N N . HIS A 1 320 ? 5.978 -21.721 31.748 1.00 32.72 320 HIS A N 1
ATOM 2549 C CA . HIS A 1 320 ? 6.206 -21.811 30.315 1.00 32.72 320 HIS A CA 1
ATOM 2550 C C . HIS A 1 320 ? 5.401 -20.711 29.593 1.00 32.72 320 HIS A C 1
ATOM 2552 O O . HIS A 1 320 ? 4.171 -20.720 29.616 1.00 32.72 320 HIS A O 1
ATOM 2558 N N . GLU A 1 321 ? 6.099 -19.719 29.038 1.00 29.39 321 GLU A N 1
ATOM 2559 C CA . GLU A 1 321 ? 5.523 -18.535 28.394 1.00 29.39 321 GLU A CA 1
ATOM 2560 C C . GLU A 1 321 ? 5.333 -18.814 26.888 1.00 29.39 321 GLU A C 1
ATOM 2562 O O . GLU A 1 321 ? 6.317 -19.091 26.197 1.00 29.39 321 GLU A O 1
ATOM 2567 N N . PRO A 1 322 ? 4.100 -18.768 26.346 1.00 43.72 322 PRO A N 1
ATOM 2568 C CA . PRO A 1 322 ? 3.875 -18.852 24.911 1.00 43.72 322 PRO A CA 1
ATOM 2569 C C . PRO A 1 322 ? 4.265 -17.519 24.263 1.00 43.72 322 PRO A C 1
ATOM 2571 O O . PRO A 1 322 ? 3.838 -16.457 24.714 1.00 43.72 322 PRO A O 1
ATOM 2574 N N . SER A 1 323 ? 5.064 -17.588 23.196 1.00 34.75 323 SER A N 1
ATOM 2575 C CA . SER A 1 323 ? 5.452 -16.489 22.296 1.00 34.75 323 SER A CA 1
ATOM 2576 C C . SER A 1 323 ? 4.392 -15.369 22.203 1.00 34.75 323 SER A C 1
ATOM 2578 O O . SER A 1 323 ? 3.359 -15.522 21.555 1.00 34.75 323 SER A O 1
ATOM 2580 N N . SER A 1 324 ? 4.657 -14.225 22.841 1.00 54.34 324 SER A N 1
ATOM 2581 C CA . SER A 1 324 ? 3.695 -13.136 23.082 1.00 54.34 324 SER A CA 1
ATOM 2582 C C . SER A 1 324 ? 3.669 -12.035 22.011 1.00 54.34 324 SER A C 1
ATOM 2584 O O . SER A 1 324 ? 3.213 -10.922 22.282 1.00 54.34 324 SER A O 1
ATOM 2586 N N . GLN A 1 325 ? 4.146 -12.299 20.790 1.00 60.84 325 GLN A N 1
ATOM 2587 C CA . GLN A 1 325 ? 4.119 -11.312 19.705 1.00 60.84 325 GLN A CA 1
ATOM 2588 C C . GLN A 1 325 ? 3.075 -11.682 18.640 1.00 60.84 325 GLN A C 1
ATOM 2590 O O . GLN A 1 325 ? 3.148 -12.779 18.087 1.00 60.84 325 GLN A O 1
ATOM 2595 N N . PRO A 1 326 ? 2.107 -10.791 18.337 1.00 67.12 326 PRO A N 1
ATOM 2596 C CA . PRO A 1 326 ? 1.134 -11.030 17.277 1.00 67.12 326 PRO A CA 1
ATOM 2597 C C . PRO A 1 326 ? 1.821 -11.065 15.906 1.00 67.12 326 PRO A C 1
ATOM 2599 O O . PRO A 1 326 ? 2.790 -10.341 15.664 1.00 67.12 326 PRO A O 1
ATOM 2602 N N . SER A 1 327 ? 1.301 -11.871 14.984 1.00 71.19 327 SER A N 1
ATOM 2603 C CA . SER A 1 327 ? 1.780 -11.959 13.612 1.00 71.19 327 SER A CA 1
ATOM 2604 C C . SER A 1 327 ? 1.678 -10.610 12.893 1.00 71.19 327 SER A C 1
ATOM 2606 O O . SER A 1 327 ? 0.796 -9.778 13.140 1.00 71.19 327 SER A O 1
ATOM 2608 N N . ASN A 1 328 ? 2.568 -10.396 11.922 1.00 65.88 328 ASN A N 1
ATOM 2609 C CA . ASN A 1 328 ? 2.569 -9.180 11.102 1.00 65.88 328 ASN A CA 1
ATOM 2610 C C . ASN A 1 328 ? 1.238 -8.968 10.353 1.00 65.88 328 ASN A C 1
ATOM 2612 O O . ASN A 1 328 ? 0.835 -7.825 10.121 1.00 65.88 328 ASN A O 1
ATOM 2616 N N . LEU A 1 329 ? 0.528 -10.053 10.018 1.00 63.88 329 LEU A N 1
ATOM 2617 C CA . LEU A 1 329 ? -0.810 -9.999 9.428 1.00 63.88 329 LEU A CA 1
ATOM 2618 C C . LEU A 1 329 ? -1.836 -9.428 10.419 1.00 63.88 329 LEU A C 1
ATOM 2620 O O . LEU A 1 329 ? -2.569 -8.503 10.062 1.00 63.88 329 LEU A O 1
ATOM 2624 N N . THR A 1 330 ? -1.860 -9.921 11.662 1.00 70.00 330 THR A N 1
ATOM 2625 C CA . THR A 1 330 ? -2.730 -9.393 12.724 1.00 70.00 330 THR A CA 1
ATOM 2626 C C . THR A 1 330 ? -2.454 -7.919 12.985 1.00 70.00 330 THR A C 1
ATOM 2628 O O . THR A 1 330 ? -3.388 -7.119 13.032 1.00 70.00 330 THR A O 1
ATOM 2631 N N . ILE A 1 331 ? -1.181 -7.520 13.073 1.00 69.75 331 ILE A N 1
ATOM 2632 C CA . ILE A 1 331 ? -0.786 -6.117 13.278 1.00 69.75 331 ILE A CA 1
ATOM 2633 C C . ILE A 1 331 ? -1.304 -5.225 12.140 1.00 69.75 331 ILE A C 1
ATOM 2635 O O . ILE A 1 331 ? -1.826 -4.137 12.395 1.00 69.75 331 ILE A O 1
ATOM 2639 N N . ALA A 1 332 ? -1.183 -5.664 10.884 1.00 66.62 332 ALA A N 1
ATOM 2640 C CA . ALA A 1 332 ? -1.650 -4.900 9.730 1.00 66.62 332 ALA A CA 1
ATOM 2641 C C . ALA A 1 332 ? -3.178 -4.761 9.709 1.00 66.62 332 ALA A C 1
ATOM 2643 O O . ALA A 1 332 ? -3.695 -3.651 9.555 1.00 66.62 332 ALA A O 1
ATOM 2644 N N . ARG A 1 333 ? -3.908 -5.859 9.943 1.00 72.44 333 ARG A N 1
ATOM 2645 C CA . ARG A 1 333 ? -5.374 -5.828 10.013 1.00 72.44 333 ARG A CA 1
ATOM 2646 C C . ARG A 1 333 ? -5.870 -5.002 11.202 1.00 72.44 333 ARG A C 1
ATOM 2648 O O . ARG A 1 333 ? -6.821 -4.245 11.043 1.00 72.44 333 ARG A O 1
ATOM 2655 N N . TYR A 1 334 ? -5.189 -5.054 12.348 1.00 86.00 334 TYR A N 1
ATOM 2656 C CA . TYR A 1 334 ? -5.489 -4.209 13.507 1.00 86.00 334 TYR A CA 1
ATOM 2657 C C . TYR A 1 334 ? -5.255 -2.723 13.212 1.00 86.00 334 TYR A C 1
ATOM 2659 O O . TYR A 1 334 ? -6.092 -1.887 13.543 1.00 86.00 334 TYR A O 1
ATOM 2667 N N . ARG A 1 335 ? -4.168 -2.362 12.517 1.00 82.50 335 ARG A N 1
ATOM 2668 C CA . ARG A 1 335 ? -3.944 -0.975 12.067 1.00 82.50 335 ARG A CA 1
ATOM 2669 C C . ARG A 1 335 ? -5.020 -0.507 11.086 1.00 82.50 335 ARG A C 1
ATOM 2671 O O . ARG A 1 335 ? -5.500 0.617 11.222 1.00 82.50 335 ARG A O 1
ATOM 2678 N N . LYS A 1 336 ? -5.430 -1.358 10.137 1.00 81.00 336 LYS A N 1
ATOM 2679 C CA . LYS A 1 336 ? -6.548 -1.068 9.222 1.00 81.00 336 LYS A CA 1
ATOM 2680 C C . LYS A 1 336 ? -7.852 -0.877 9.995 1.00 81.00 336 LYS A C 1
ATOM 2682 O O . LYS A 1 336 ? -8.556 0.095 9.740 1.00 81.00 336 LYS A O 1
ATOM 2687 N N . PHE A 1 337 ? -8.129 -1.738 10.975 1.00 92.81 337 PHE A N 1
ATOM 2688 C CA . PHE A 1 337 ? -9.268 -1.605 11.878 1.00 92.81 337 PHE A CA 1
ATOM 2689 C C . PHE A 1 337 ? -9.244 -0.266 12.624 1.00 92.81 337 PHE A C 1
ATOM 2691 O O . PHE A 1 337 ? -10.242 0.443 12.612 1.00 92.81 337 PHE A O 1
ATOM 2698 N N . ILE A 1 338 ? -8.103 0.134 13.199 1.00 91.62 338 ILE A N 1
ATOM 2699 C CA . ILE A 1 338 ? -7.961 1.436 13.871 1.00 91.62 338 ILE A CA 1
ATOM 2700 C C . ILE A 1 338 ? -8.260 2.583 12.902 1.00 91.62 338 ILE A C 1
ATOM 2702 O O . ILE A 1 338 ? -9.061 3.457 13.226 1.00 91.62 338 ILE A O 1
ATOM 2706 N N . ASN A 1 339 ? -7.654 2.566 11.709 1.00 91.50 339 ASN A N 1
ATOM 2707 C CA . ASN A 1 339 ? -7.857 3.615 10.711 1.00 91.50 339 ASN A CA 1
ATOM 2708 C C . ASN A 1 339 ? -9.334 3.744 10.315 1.00 91.50 339 ASN A C 1
ATOM 2710 O O . ASN A 1 339 ? -9.865 4.853 10.278 1.00 91.50 339 ASN A O 1
ATOM 2714 N N . GLN A 1 340 ? -9.990 2.609 10.050 1.00 89.75 340 GLN A N 1
ATOM 2715 C CA . GLN A 1 340 ? -11.369 2.580 9.571 1.00 89.75 340 GLN A CA 1
ATOM 2716 C C . GLN A 1 340 ? -12.403 2.811 10.676 1.00 89.75 340 GLN A C 1
ATOM 2718 O O . GLN A 1 340 ? -13.441 3.401 10.398 1.00 89.75 340 GLN A O 1
ATOM 2723 N N . HIS A 1 341 ? -12.148 2.363 11.906 1.00 97.50 341 HIS A N 1
ATOM 2724 C CA . HIS A 1 341 ? -13.207 2.176 12.900 1.00 97.50 341 HIS A CA 1
ATOM 2725 C C . HIS A 1 341 ? -12.953 2.831 14.253 1.00 97.50 341 HIS A C 1
ATOM 2727 O O . HIS A 1 341 ? -13.833 2.766 15.104 1.00 97.50 341 HIS A O 1
ATOM 2733 N N . VAL A 1 342 ? -11.804 3.466 14.497 1.00 97.50 342 VAL A N 1
ATOM 2734 C CA . VAL A 1 342 ? -11.498 4.039 15.817 1.00 97.50 342 VAL A CA 1
ATOM 2735 C C . VAL A 1 342 ? -11.285 5.542 15.719 1.00 97.50 342 VAL A C 1
ATOM 2737 O O . VAL A 1 342 ? -10.346 6.026 15.085 1.00 97.50 342 VAL A O 1
ATOM 2740 N N . ASP A 1 343 ? -12.164 6.289 16.383 1.00 96.19 343 ASP A N 1
ATOM 2741 C CA . ASP A 1 343 ? -12.011 7.723 16.592 1.00 96.19 343 ASP A CA 1
ATOM 2742 C C . ASP A 1 343 ? -12.857 8.191 17.782 1.00 96.19 343 ASP A C 1
ATOM 2744 O O . ASP A 1 343 ? -14.068 8.393 17.686 1.00 96.19 343 ASP A O 1
ATOM 2748 N N . LYS A 1 344 ? -12.186 8.419 18.916 1.00 95.44 344 LYS A N 1
ATOM 2749 C CA . LYS A 1 344 ? -12.809 8.903 20.155 1.00 95.44 344 LYS A CA 1
ATOM 2750 C C . LYS A 1 344 ? -13.483 10.274 19.999 1.00 95.44 344 LYS A C 1
ATOM 2752 O O . LYS A 1 344 ? -14.397 10.576 20.761 1.00 95.44 344 LYS A O 1
ATOM 2757 N N . LYS A 1 345 ? -13.020 11.115 19.068 1.00 94.62 345 LYS A N 1
ATOM 2758 C CA . LYS A 1 345 ? -13.503 12.491 18.877 1.00 94.62 345 LYS A CA 1
ATOM 2759 C C . LYS A 1 345 ? -14.505 12.621 17.727 1.00 94.62 345 LYS A C 1
ATOM 2761 O O . LYS A 1 345 ? -14.985 13.724 17.490 1.00 94.62 345 LYS A O 1
ATOM 2766 N N . MET A 1 346 ? -14.841 11.521 17.053 1.00 96.94 346 MET A N 1
ATOM 2767 C CA . MET A 1 346 ? -15.745 11.525 15.908 1.00 96.94 346 MET A CA 1
ATOM 2768 C C . MET A 1 346 ? -17.108 12.136 16.242 1.00 96.94 346 MET A C 1
ATOM 2770 O O . MET A 1 346 ? -17.746 11.780 17.240 1.00 96.94 346 MET A O 1
ATOM 2774 N N . THR A 1 347 ? -17.618 12.988 15.354 1.00 97.75 347 THR A N 1
ATOM 2775 C CA . THR A 1 347 ? -19.014 13.432 15.381 1.00 97.75 347 THR A CA 1
ATOM 2776 C C . THR A 1 347 ? -19.756 13.012 14.114 1.00 97.75 347 THR A C 1
ATOM 2778 O O . THR A 1 347 ? -19.165 12.698 13.084 1.00 97.75 347 THR A O 1
ATOM 2781 N N . ALA A 1 348 ? -21.091 13.035 14.159 1.00 97.62 348 ALA A N 1
ATOM 2782 C CA . ALA A 1 348 ? -21.923 12.719 12.996 1.00 97.62 348 ALA A CA 1
ATOM 2783 C C . ALA A 1 348 ? -21.704 13.675 11.801 1.00 97.62 348 ALA A C 1
ATOM 2785 O O . ALA A 1 348 ? -22.067 13.332 10.677 1.00 97.62 348 ALA A O 1
ATOM 2786 N N . LYS A 1 349 ? -21.112 14.858 12.027 1.00 97.31 349 LYS A N 1
ATOM 2787 C CA . LYS A 1 349 ? -20.811 15.843 10.977 1.00 97.31 349 LYS A CA 1
ATOM 2788 C C . LYS A 1 349 ? -19.474 15.570 10.275 1.00 97.31 349 LYS A C 1
ATOM 2790 O O . LYS A 1 349 ? -19.289 16.015 9.146 1.00 97.31 349 LYS A O 1
ATOM 2795 N N . ASP A 1 350 ? -18.588 14.788 10.890 1.00 97.38 350 ASP A N 1
ATOM 2796 C CA . ASP A 1 350 ? -17.207 14.608 10.422 1.00 97.38 350 ASP A CA 1
ATOM 2797 C C . ASP A 1 350 ? -17.040 13.459 9.419 1.00 97.38 350 ASP A C 1
ATOM 2799 O O . ASP A 1 350 ? -15.942 13.260 8.906 1.00 97.38 350 ASP A O 1
ATOM 2803 N N . CYS A 1 351 ? -18.108 12.712 9.094 1.00 97.12 351 CYS A N 1
ATOM 2804 C CA . CYS A 1 351 ? -18.034 11.536 8.214 1.00 97.12 351 CYS A CA 1
ATOM 2805 C C . CYS A 1 351 ? -17.313 11.822 6.891 1.00 97.12 351 CYS A C 1
ATOM 2807 O O . CYS A 1 351 ? -16.443 11.050 6.501 1.00 97.12 351 CYS A O 1
ATOM 2809 N N . ASN A 1 352 ? -17.623 12.938 6.224 1.00 93.56 352 ASN A N 1
ATOM 2810 C CA . ASN A 1 352 ? -16.961 13.306 4.971 1.00 93.56 352 ASN A CA 1
ATOM 2811 C C . ASN A 1 352 ? -15.471 13.575 5.194 1.00 93.56 352 ASN A C 1
ATOM 2813 O O . ASN A 1 352 ? -14.630 13.060 4.465 1.00 93.56 352 ASN A O 1
ATOM 2817 N N . VAL A 1 353 ? -15.140 14.387 6.197 1.00 93.50 353 VAL A N 1
ATOM 2818 C CA . VAL A 1 353 ? -13.761 14.816 6.441 1.00 93.50 353 VAL A CA 1
ATOM 2819 C C . VAL A 1 353 ? -12.901 13.620 6.821 1.00 93.50 353 VAL A C 1
ATOM 2821 O O . VAL A 1 353 ? -11.877 13.387 6.189 1.00 93.50 353 VAL A O 1
ATOM 2824 N N . GLU A 1 354 ? -13.324 12.829 7.805 1.00 92.81 354 GLU A N 1
ATOM 2825 C CA . GLU A 1 354 ? -12.502 11.745 8.338 1.00 92.81 354 GLU A CA 1
ATOM 2826 C C . GLU A 1 354 ? -12.397 10.557 7.376 1.00 92.81 354 GLU A C 1
ATOM 2828 O O . GLU A 1 354 ? -11.312 9.994 7.254 1.00 92.81 354 GLU A O 1
ATOM 2833 N N . ILE A 1 355 ? -13.445 10.215 6.616 1.00 91.75 355 ILE A N 1
ATOM 2834 C CA . ILE A 1 355 ? -13.348 9.139 5.612 1.00 91.75 355 ILE A CA 1
ATOM 2835 C C . ILE A 1 355 ? -12.405 9.516 4.469 1.00 91.75 355 ILE A C 1
ATOM 2837 O O . ILE A 1 355 ? -11.533 8.718 4.124 1.00 91.75 355 ILE A O 1
ATOM 2841 N N . ASN A 1 356 ? -12.530 10.727 3.916 1.00 87.12 356 ASN A N 1
ATOM 2842 C CA . ASN A 1 356 ? -11.669 11.154 2.812 1.00 87.12 356 ASN A CA 1
ATOM 2843 C C . ASN A 1 356 ? -10.222 11.384 3.274 1.00 87.12 356 ASN A C 1
ATOM 2845 O O . ASN A 1 356 ? -9.291 10.978 2.593 1.00 87.12 356 ASN A O 1
ATOM 2849 N N . LYS A 1 357 ? -10.014 11.974 4.456 1.00 87.88 357 LYS A N 1
ATOM 2850 C CA . LYS A 1 357 ? -8.678 12.219 5.031 1.00 87.88 357 LYS A CA 1
ATOM 2851 C C . LYS A 1 357 ? -7.920 10.935 5.375 1.00 87.88 357 LYS A C 1
ATOM 2853 O O . LYS A 1 357 ? -6.692 10.939 5.362 1.00 87.88 357 LYS A O 1
ATOM 2858 N N . ARG A 1 358 ? -8.637 9.865 5.731 1.00 85.94 358 ARG A N 1
ATOM 2859 C CA . ARG A 1 358 ? -8.070 8.555 6.101 1.00 85.94 358 ARG A CA 1
ATOM 2860 C C . ARG A 1 358 ? -8.043 7.554 4.945 1.00 85.94 358 ARG A C 1
ATOM 2862 O O . ARG A 1 358 ? -7.729 6.386 5.184 1.00 85.94 358 ARG A O 1
ATOM 2869 N N . ASP A 1 359 ? -8.402 7.991 3.737 1.00 85.50 359 ASP A N 1
ATOM 2870 C CA . ASP A 1 359 ? -8.498 7.165 2.530 1.00 85.50 359 ASP A CA 1
ATOM 2871 C C . ASP A 1 359 ? -9.354 5.892 2.732 1.00 85.50 359 ASP A C 1
ATOM 2873 O O . ASP A 1 359 ? -9.018 4.804 2.256 1.00 85.50 359 ASP A O 1
ATOM 2877 N N . ILE A 1 360 ? -10.469 5.993 3.470 1.00 86.88 360 ILE A N 1
ATOM 2878 C CA . ILE A 1 360 ? -11.341 4.840 3.748 1.00 86.88 360 ILE A CA 1
ATOM 2879 C C . ILE A 1 360 ? -12.216 4.556 2.522 1.00 86.88 360 ILE A C 1
ATOM 2881 O O . ILE A 1 360 ? -13.150 5.290 2.207 1.00 86.88 360 ILE A O 1
ATOM 2885 N N . SER A 1 361 ? -11.918 3.448 1.856 1.00 83.19 361 SER A N 1
ATOM 2886 C CA . SER A 1 361 ? -12.570 2.973 0.633 1.00 83.19 361 SER A CA 1
ATOM 2887 C C . SER A 1 361 ? -12.987 1.507 0.765 1.00 83.19 361 SER A C 1
ATOM 2889 O O . SER A 1 361 ? -12.675 0.836 1.760 1.00 83.19 361 SER A O 1
ATOM 2891 N N . GLU A 1 362 ? -13.730 1.015 -0.225 1.00 73.69 362 GLU A N 1
ATOM 2892 C CA . GLU A 1 362 ? -13.922 -0.423 -0.406 1.00 73.69 362 GLU A CA 1
ATOM 2893 C C . GLU A 1 362 ? -12.579 -1.138 -0.612 1.00 73.69 362 GLU A C 1
ATOM 2895 O O . GLU A 1 362 ? -11.572 -0.523 -0.971 1.00 73.69 362 GLU A O 1
ATOM 2900 N N . ALA A 1 363 ? -12.547 -2.446 -0.344 1.00 59.38 363 ALA A N 1
ATOM 2901 C CA . ALA A 1 363 ? -11.328 -3.227 -0.508 1.00 59.38 363 ALA A CA 1
ATOM 2902 C C . ALA A 1 363 ? -10.782 -3.077 -1.938 1.00 59.38 363 ALA A C 1
ATOM 2904 O O . ALA A 1 363 ? -11.535 -3.127 -2.907 1.00 59.38 363 ALA A O 1
ATOM 2905 N N . ASP A 1 364 ? -9.474 -2.840 -2.040 1.00 55.84 364 ASP A N 1
ATOM 2906 C CA . ASP A 1 364 ? -8.730 -2.804 -3.301 1.00 55.84 364 ASP A CA 1
ATOM 2907 C C . ASP A 1 364 ? -9.215 -1.792 -4.355 1.00 55.84 364 ASP A C 1
ATOM 2909 O O . ASP A 1 364 ? -8.851 -1.892 -5.528 1.00 55.84 364 ASP A O 1
ATOM 2913 N N . SER A 1 365 ? -9.961 -0.761 -3.949 1.00 68.06 365 SER A N 1
ATOM 2914 C CA . SER A 1 365 ? -10.456 0.281 -4.851 1.00 68.06 365 SER A CA 1
ATOM 2915 C C . SER A 1 365 ? -10.319 1.685 -4.254 1.00 68.06 365 SER A C 1
ATOM 2917 O O . SER A 1 365 ? -9.885 1.870 -3.123 1.00 68.06 365 SER A O 1
ATOM 2919 N N . ASN A 1 366 ? -10.672 2.703 -5.036 1.00 75.06 366 ASN A N 1
ATOM 2920 C CA . ASN A 1 366 ? -10.891 4.070 -4.556 1.00 75.06 366 ASN A CA 1
ATOM 2921 C C . ASN A 1 366 ? -12.389 4.391 -4.408 1.00 75.06 366 ASN A C 1
ATOM 2923 O O . ASN A 1 366 ? -12.732 5.563 -4.246 1.00 75.06 366 ASN A O 1
ATOM 2927 N N . LEU A 1 367 ? -13.268 3.386 -4.508 1.00 81.69 367 LEU A N 1
ATOM 2928 C CA . LEU A 1 367 ? -14.707 3.559 -4.348 1.00 81.69 367 LEU A CA 1
ATOM 2929 C C . LEU A 1 367 ? -15.029 3.893 -2.895 1.00 81.69 367 LEU A C 1
ATOM 2931 O O . LEU A 1 367 ? -14.474 3.318 -1.954 1.00 81.69 367 LEU A O 1
ATOM 2935 N N . CYS A 1 368 ? -15.940 4.842 -2.717 1.00 83.56 368 CYS A N 1
ATOM 2936 C CA . CYS A 1 368 ? -16.455 5.205 -1.410 1.00 83.56 368 CYS A CA 1
ATOM 2937 C C . CYS A 1 368 ? -17.168 4.001 -0.794 1.00 83.56 368 CYS A C 1
ATOM 2939 O O . CYS A 1 368 ? -18.078 3.436 -1.396 1.00 83.56 368 CYS A O 1
ATOM 2941 N N . LYS A 1 369 ? -16.772 3.635 0.423 1.00 85.75 369 LYS A N 1
ATOM 2942 C CA . LYS A 1 369 ? -17.368 2.521 1.159 1.00 85.75 369 LYS A CA 1
ATOM 2943 C C . LYS A 1 369 ? -18.854 2.798 1.409 1.00 85.75 369 LYS A C 1
ATOM 2945 O O . LYS A 1 369 ? -19.200 3.881 1.871 1.00 85.75 369 LYS A O 1
ATOM 2950 N N . LYS A 1 370 ? -19.740 1.834 1.140 1.00 91.44 370 LYS A N 1
ATOM 2951 C CA . LYS A 1 370 ? -21.194 2.030 1.330 1.00 91.44 370 LYS A CA 1
ATOM 2952 C C . LYS A 1 370 ? -21.553 2.460 2.754 1.00 91.44 370 LYS A C 1
ATOM 2954 O O . LYS A 1 370 ? -22.316 3.411 2.943 1.00 91.44 370 LYS A O 1
ATOM 2959 N N . GLU A 1 371 ? -20.964 1.793 3.742 1.00 92.62 371 GLU A N 1
ATOM 2960 C CA . GLU A 1 371 ? -21.138 2.096 5.160 1.00 92.62 371 GLU A CA 1
ATOM 2961 C C . GLU A 1 371 ? -19.804 1.977 5.907 1.00 92.62 371 GLU A C 1
ATOM 2963 O O . GLU A 1 371 ? -18.982 1.095 5.640 1.00 92.62 371 GLU A O 1
ATOM 2968 N N . ASN A 1 372 ? -19.574 2.885 6.853 1.00 96.38 372 ASN A N 1
ATOM 2969 C CA . ASN A 1 372 ? -18.442 2.812 7.763 1.00 96.38 372 ASN A CA 1
ATOM 2970 C C . ASN A 1 372 ? -18.838 3.306 9.154 1.00 96.38 372 ASN A C 1
ATOM 2972 O O . ASN A 1 372 ? -19.408 4.387 9.292 1.00 96.38 372 ASN A O 1
ATOM 2976 N N . THR A 1 373 ? -18.484 2.548 10.186 1.00 98.12 373 THR A N 1
ATOM 2977 C CA . THR A 1 373 ? -18.780 2.901 11.577 1.00 98.12 373 THR A CA 1
ATOM 2978 C C . THR A 1 373 ? -17.507 3.250 12.329 1.00 98.12 373 THR A C 1
ATOM 2980 O O . THR A 1 373 ? -16.544 2.485 12.295 1.00 98.12 373 THR A O 1
ATOM 2983 N N . PHE A 1 374 ? -17.523 4.380 13.038 1.00 98.62 374 PHE A N 1
A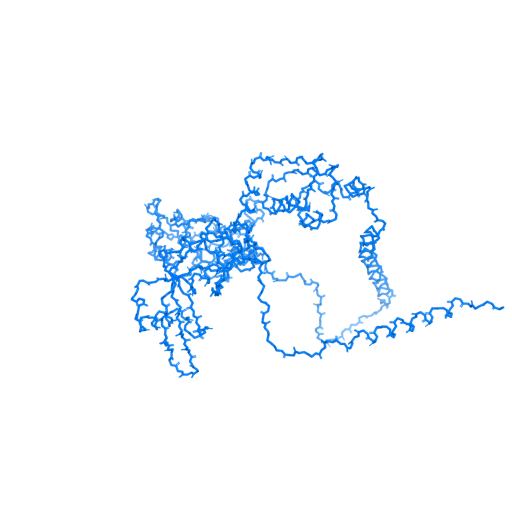TOM 2984 C CA . PHE A 1 374 ? -16.484 4.768 13.989 1.00 98.62 374 PHE A CA 1
ATOM 2985 C C . PHE A 1 374 ? -16.952 4.513 15.420 1.00 98.62 374 PHE A C 1
ATOM 2987 O O . PHE A 1 374 ? -18.038 4.935 15.813 1.00 98.62 374 PHE A O 1
ATOM 2994 N N . ILE A 1 375 ? -16.108 3.856 16.205 1.00 98.56 375 ILE A N 1
ATOM 2995 C CA . ILE A 1 375 ? -16.281 3.612 17.632 1.00 98.56 375 ILE A CA 1
ATOM 2996 C C . ILE A 1 375 ? -15.664 4.787 18.390 1.00 98.56 375 ILE A C 1
ATOM 2998 O O . ILE A 1 375 ? -14.477 5.089 18.232 1.00 98.56 375 ILE A O 1
ATOM 3002 N N . LEU A 1 376 ? -16.460 5.431 19.243 1.00 98.06 376 LEU A N 1
ATOM 3003 C CA . LEU A 1 376 ? -16.061 6.614 20.008 1.00 98.06 376 LEU A CA 1
ATOM 3004 C C . LEU A 1 376 ? -15.367 6.196 21.315 1.00 98.06 376 LEU A C 1
ATOM 3006 O O . LEU A 1 376 ? -15.793 6.542 22.415 1.00 98.06 376 LEU A O 1
ATOM 3010 N N . ALA A 1 377 ? -14.288 5.424 21.192 1.00 95.62 377 ALA A N 1
ATOM 3011 C CA . ALA A 1 377 ? -13.490 4.924 22.310 1.00 95.62 377 ALA A CA 1
ATOM 3012 C C . ALA A 1 377 ? -12.000 4.825 21.939 1.00 95.62 377 ALA A C 1
ATOM 3014 O O . ALA A 1 377 ? -11.622 4.982 20.779 1.00 95.62 377 ALA A O 1
ATOM 3015 N N . THR A 1 378 ? -11.131 4.590 22.929 1.00 91.12 378 THR A N 1
ATOM 3016 C CA . THR A 1 378 ? -9.706 4.306 22.676 1.00 91.12 378 THR A CA 1
ATOM 3017 C C . THR A 1 378 ? -9.490 2.824 22.387 1.00 91.12 378 THR A C 1
ATOM 3019 O O . THR A 1 378 ? -10.274 1.967 22.797 1.00 91.12 378 THR A O 1
ATOM 3022 N N . THR A 1 379 ? -8.381 2.501 21.725 1.00 91.12 379 THR A N 1
ATOM 3023 C CA . THR A 1 379 ? -7.956 1.115 21.485 1.00 91.12 379 THR A CA 1
ATOM 3024 C C . THR A 1 379 ? -7.812 0.302 22.772 1.00 91.12 379 THR A C 1
ATOM 3026 O O . THR A 1 379 ? -8.102 -0.890 22.761 1.00 91.12 379 THR A O 1
ATOM 3029 N N . GLU A 1 380 ? -7.435 0.937 23.883 1.00 91.62 380 GLU A N 1
ATOM 3030 C CA . GLU A 1 380 ? -7.348 0.319 25.215 1.00 91.62 380 GLU A CA 1
ATOM 3031 C C . GLU A 1 380 ? -8.696 -0.215 25.710 1.00 91.62 380 GLU A C 1
ATOM 3033 O O . GLU A 1 380 ? -8.735 -1.264 26.344 1.00 91.62 380 GLU A O 1
ATOM 3038 N N . HIS A 1 381 ? -9.801 0.459 25.377 1.00 93.06 381 HIS A N 1
ATOM 3039 C CA . HIS A 1 381 ? -11.152 0.019 25.741 1.00 93.06 381 HIS A CA 1
ATOM 3040 C C . HIS A 1 381 ? -11.733 -0.980 24.734 1.00 93.06 381 HIS A C 1
ATOM 3042 O O . HIS A 1 381 ? -12.535 -1.832 25.103 1.00 93.06 381 HIS A O 1
ATOM 3048 N N . ILE A 1 382 ? -11.331 -0.895 23.461 1.00 97.50 382 ILE A N 1
ATOM 3049 C CA . ILE A 1 382 ? -11.862 -1.752 22.390 1.00 97.50 382 ILE A CA 1
ATOM 3050 C C . ILE A 1 382 ? -11.157 -3.115 22.364 1.00 97.50 382 ILE A C 1
ATOM 3052 O O . ILE A 1 382 ? -11.811 -4.147 22.238 1.00 97.50 382 ILE A O 1
ATOM 3056 N N . LYS A 1 383 ? -9.826 -3.154 22.505 1.00 95.94 383 LYS A N 1
ATOM 3057 C CA . LYS A 1 383 ? -9.029 -4.390 22.407 1.00 95.94 383 LYS A CA 1
ATOM 3058 C C . LYS A 1 383 ? -9.492 -5.505 23.369 1.00 95.94 383 LYS A C 1
ATOM 3060 O O . LYS A 1 383 ? -9.563 -6.649 22.920 1.00 95.94 383 LYS A O 1
ATOM 3065 N N . PRO A 1 384 ? -9.872 -5.227 24.635 1.00 97.31 384 PRO A N 1
ATOM 3066 C CA . PRO A 1 384 ? -10.374 -6.246 25.558 1.00 97.31 384 PRO A CA 1
ATOM 3067 C C . PRO A 1 384 ? -11.625 -7.000 25.086 1.00 97.31 384 PRO A C 1
ATOM 3069 O O . PRO A 1 384 ? -11.882 -8.085 25.609 1.00 97.31 384 PRO A O 1
ATOM 3072 N N . VAL A 1 385 ? -12.382 -6.487 24.104 1.00 97.81 385 VAL A N 1
ATOM 3073 C CA . VAL A 1 385 ? -13.528 -7.195 23.494 1.00 97.81 385 VAL A CA 1
ATOM 3074 C C . VAL A 1 385 ? -13.089 -8.510 22.840 1.00 97.81 385 VAL A C 1
ATOM 3076 O O . VAL A 1 385 ? -13.811 -9.500 22.895 1.00 97.81 385 VAL A O 1
ATOM 3079 N N . CYS A 1 386 ? -11.862 -8.572 22.317 1.00 96.31 386 CYS A N 1
ATOM 3080 C CA . CYS A 1 386 ? -11.273 -9.810 21.803 1.00 96.31 386 CYS A CA 1
ATOM 3081 C C . CYS A 1 386 ? -10.795 -10.778 22.897 1.00 96.31 386 CYS A C 1
ATOM 3083 O O . CYS A 1 386 ? -10.208 -11.813 22.595 1.00 96.31 386 CYS A O 1
ATOM 3085 N N . GLY A 1 387 ? -11.040 -10.457 24.167 1.00 93.50 387 GLY A N 1
ATOM 3086 C CA . GLY A 1 387 ? -10.667 -11.239 25.337 1.00 93.50 387 GLY A CA 1
ATOM 3087 C C . GLY A 1 387 ? -11.802 -11.246 26.354 1.00 93.50 387 GLY A C 1
ATOM 3088 O O . GLY A 1 387 ? -12.894 -11.707 26.054 1.00 93.50 387 GLY A O 1
ATOM 3089 N N . LYS A 1 388 ? -11.532 -10.733 27.558 1.00 93.69 388 LYS A N 1
ATOM 3090 C CA . LYS A 1 388 ? -12.436 -10.810 28.718 1.00 93.69 388 LYS A CA 1
ATOM 3091 C C . LYS A 1 388 ? -13.678 -9.910 28.625 1.00 93.69 388 LYS A C 1
ATOM 3093 O O . LYS A 1 388 ? -14.635 -10.133 29.356 1.00 93.69 388 LYS A O 1
ATOM 3098 N N . ALA A 1 389 ? -13.664 -8.883 27.773 1.00 96.31 389 ALA A N 1
ATOM 3099 C CA . ALA A 1 389 ? -14.760 -7.915 27.655 1.00 96.31 389 ALA A CA 1
ATOM 3100 C C . ALA A 1 389 ? -15.726 -8.215 26.493 1.00 96.31 389 ALA A C 1
ATOM 3102 O O . ALA A 1 389 ? -16.565 -7.372 26.164 1.00 96.31 389 ALA A O 1
ATOM 3103 N N . GLY A 1 390 ? -15.615 -9.387 25.865 1.00 95.75 390 GLY A N 1
ATOM 3104 C CA . GLY A 1 390 ? -16.552 -9.857 24.850 1.00 95.75 390 GLY A CA 1
ATOM 3105 C C . GLY A 1 390 ? -16.795 -11.359 24.947 1.00 95.75 390 GLY A C 1
ATOM 3106 O O . GLY A 1 390 ? -16.000 -12.083 25.541 1.00 95.75 390 GLY A O 1
ATOM 3107 N N . GLN A 1 391 ? -17.896 -11.814 24.355 1.00 95.00 391 GLN A N 1
ATOM 3108 C CA . GLN A 1 391 ? -18.264 -13.231 24.257 1.00 95.00 391 GLN A CA 1
ATOM 3109 C C . GLN A 1 391 ? -18.288 -13.675 22.788 1.00 95.00 391 GLN A C 1
ATOM 3111 O O . GLN A 1 391 ? -18.471 -12.821 21.914 1.00 95.00 391 GLN A O 1
ATOM 3116 N N . PRO A 1 392 ? -18.121 -14.977 22.484 1.00 95.00 392 PRO A N 1
ATOM 3117 C CA . PRO A 1 392 ? -18.319 -15.510 21.136 1.00 95.00 392 PRO A CA 1
ATOM 3118 C C . PRO A 1 392 ? -19.673 -15.094 20.549 1.00 95.00 392 PRO A C 1
ATOM 3120 O O . PRO A 1 392 ? -20.685 -15.089 21.251 1.00 95.00 392 PRO A O 1
ATOM 3123 N N . TYR A 1 393 ? -19.698 -14.737 19.266 1.00 93.81 393 TYR A N 1
ATOM 3124 C CA . TYR A 1 393 ? -20.914 -14.286 18.590 1.00 93.81 393 TYR A CA 1
ATOM 3125 C C . TYR A 1 393 ? -21.399 -15.322 17.571 1.00 93.81 393 TYR A C 1
ATOM 3127 O O . TYR A 1 393 ? -20.690 -15.635 16.618 1.00 93.81 393 TYR A O 1
ATOM 3135 N N . GLN A 1 394 ? -22.616 -15.840 17.777 1.00 85.19 394 GLN A N 1
ATOM 3136 C CA . GLN A 1 394 ? -23.340 -16.712 16.833 1.00 85.19 394 GLN A CA 1
ATOM 3137 C C . GLN A 1 394 ? -22.547 -17.941 16.338 1.00 85.19 394 GLN A C 1
ATOM 3139 O O . GLN A 1 394 ? -22.694 -18.358 15.198 1.00 85.19 394 GLN A O 1
ATOM 3144 N N . GLY A 1 395 ? -21.684 -18.522 17.179 1.00 75.44 395 GLY A N 1
ATOM 3145 C CA . GLY A 1 395 ? -20.910 -19.721 16.823 1.00 75.44 395 GLY A CA 1
ATOM 3146 C C . GLY A 1 395 ? -19.750 -19.486 15.845 1.00 75.44 395 GLY A C 1
ATOM 3147 O O . GLY A 1 395 ? -19.037 -20.430 15.518 1.00 75.44 395 GLY A O 1
ATOM 3148 N N . HIS A 1 396 ? -19.499 -18.247 15.411 1.00 76.44 396 HIS A N 1
ATOM 3149 C CA . HIS A 1 396 ? -18.344 -17.932 14.571 1.00 76.44 396 HIS A CA 1
ATOM 3150 C C . HIS A 1 396 ? -17.058 -17.909 15.404 1.00 76.44 396 HIS A C 1
ATOM 3152 O O . HIS A 1 396 ? -16.924 -17.116 16.339 1.00 76.44 396 HIS A O 1
ATOM 3158 N N . ALA A 1 397 ? -16.079 -18.739 15.028 1.00 76.25 397 ALA A N 1
ATOM 3159 C CA . ALA A 1 397 ? -14.846 -18.952 15.795 1.00 76.25 397 ALA A CA 1
ATOM 3160 C C . ALA A 1 397 ? -14.033 -17.667 16.061 1.00 76.25 397 ALA A C 1
ATOM 3162 O O . ALA A 1 397 ? -13.331 -17.563 17.067 1.00 76.25 397 ALA A O 1
ATOM 3163 N N . ASN A 1 398 ? -14.134 -16.672 15.177 1.00 85.44 398 ASN A N 1
ATOM 3164 C CA . ASN A 1 398 ? -13.352 -15.439 15.221 1.00 85.44 398 ASN A CA 1
ATOM 3165 C C . ASN A 1 398 ? -14.166 -14.176 15.552 1.00 85.44 398 ASN A C 1
ATOM 3167 O O . ASN A 1 398 ? -13.554 -13.117 15.685 1.00 85.44 398 ASN A O 1
ATOM 3171 N N . LEU A 1 399 ? -15.497 -14.242 15.686 1.00 92.81 399 LEU A N 1
ATOM 3172 C CA . LEU A 1 399 ? -16.316 -13.070 16.019 1.00 92.81 399 LEU A CA 1
ATOM 3173 C C . LEU A 1 399 ? -16.617 -13.003 17.514 1.00 92.81 399 LEU A C 1
ATOM 3175 O O . LEU A 1 399 ? -17.003 -13.992 18.141 1.00 92.81 399 LEU A O 1
ATOM 3179 N N . ARG A 1 400 ? -16.493 -11.804 18.084 1.00 96.50 400 ARG A N 1
ATOM 3180 C CA . ARG A 1 400 ? -16.880 -11.515 19.466 1.00 96.50 400 ARG A CA 1
ATOM 3181 C C . ARG A 1 400 ? -17.780 -10.304 19.557 1.00 96.50 400 ARG A C 1
ATOM 3183 O O . ARG A 1 400 ? -17.511 -9.281 18.935 1.00 96.50 400 ARG A O 1
ATOM 3190 N N . ILE A 1 401 ? -18.817 -10.413 20.376 1.00 97.88 401 ILE A N 1
ATOM 3191 C CA . ILE A 1 401 ? -19.702 -9.307 20.728 1.00 97.88 401 ILE A CA 1
ATOM 3192 C C . ILE A 1 401 ? -19.262 -8.704 22.061 1.00 97.88 401 ILE A C 1
ATOM 3194 O O . ILE A 1 401 ? -19.006 -9.431 23.022 1.00 97.88 401 ILE A O 1
ATOM 3198 N N . SER A 1 402 ? -19.170 -7.377 22.139 1.00 98.50 402 SER A N 1
ATOM 3199 C CA . SER A 1 402 ? -18.817 -6.685 23.381 1.00 98.50 402 SER A CA 1
ATOM 3200 C C . SER A 1 402 ? -19.846 -6.945 24.479 1.00 98.50 402 SER A C 1
ATOM 3202 O O . SER A 1 402 ? -21.041 -7.019 24.206 1.00 98.50 402 SER A O 1
ATOM 3204 N N . ASN A 1 403 ? -19.408 -7.069 25.733 1.00 97.75 403 ASN A N 1
ATOM 3205 C CA . ASN A 1 403 ? -20.310 -7.259 26.879 1.00 97.75 403 ASN A CA 1
ATOM 3206 C C . ASN A 1 403 ? -21.104 -5.991 27.191 1.00 97.75 403 ASN A C 1
ATOM 3208 O O . ASN A 1 403 ? -22.272 -6.064 27.551 1.00 97.75 403 ASN A O 1
ATOM 3212 N N . GLN A 1 404 ? -20.456 -4.838 27.024 1.00 97.38 404 GLN A N 1
ATOM 3213 C CA . GLN A 1 404 ? -21.036 -3.518 27.233 1.00 97.38 404 GLN A CA 1
ATOM 3214 C C . GLN A 1 404 ? -21.224 -2.798 25.893 1.00 97.38 404 GLN A C 1
ATOM 3216 O O . GLN A 1 404 ? -20.454 -3.051 24.954 1.00 97.38 404 GLN A O 1
ATOM 3221 N N . PRO A 1 405 ? -22.232 -1.921 25.771 1.00 98.12 405 PRO A N 1
ATOM 3222 C CA . PRO A 1 405 ? -22.435 -1.140 24.564 1.00 98.12 405 PRO A CA 1
ATOM 3223 C C . PRO A 1 405 ? -21.387 -0.027 24.434 1.00 98.12 405 PRO A C 1
ATOM 3225 O O . PRO A 1 405 ? -20.895 0.519 25.420 1.00 98.12 405 PRO A O 1
ATOM 3228 N N . PHE A 1 406 ? -21.067 0.330 23.193 1.00 98.56 406 PHE A N 1
ATOM 3229 C CA . PHE A 1 406 ? -20.165 1.418 22.836 1.00 98.56 406 PHE A CA 1
ATOM 3230 C C . PHE A 1 406 ? -20.931 2.526 22.101 1.00 98.56 406 PHE A C 1
ATOM 3232 O O . PHE A 1 406 ? -21.788 2.226 21.262 1.00 98.56 406 PHE A O 1
ATOM 3239 N N . PRO A 1 407 ? -20.602 3.807 22.347 1.00 98.44 407 PRO A N 1
ATOM 3240 C CA . PRO A 1 407 ? -21.048 4.889 21.484 1.00 98.44 407 PRO A CA 1
ATOM 3241 C C . PRO A 1 407 ? -20.364 4.777 20.114 1.00 98.44 407 PRO A C 1
ATOM 3243 O O . PRO A 1 407 ? -19.144 4.614 20.021 1.00 98.44 407 PRO A O 1
ATOM 3246 N N . VAL A 1 408 ? -21.146 4.896 19.044 1.00 98.62 408 VAL A N 1
ATOM 3247 C CA . VAL A 1 408 ? -20.673 4.817 17.658 1.00 98.62 408 VAL A CA 1
ATOM 3248 C C . VAL A 1 408 ? -21.259 5.933 16.791 1.00 98.62 408 VAL A C 1
ATOM 3250 O O . VAL A 1 408 ? -22.312 6.504 17.093 1.00 98.62 408 VAL A O 1
ATOM 3253 N N . VAL A 1 409 ? -20.584 6.232 15.683 1.00 98.62 409 VAL A N 1
ATOM 3254 C CA . VAL A 1 409 ? -21.098 7.047 14.577 1.00 98.62 409 VAL A CA 1
ATOM 3255 C C . VAL A 1 409 ? -21.119 6.188 13.318 1.00 98.62 409 VAL A C 1
ATOM 3257 O O . VAL A 1 409 ? -20.070 5.777 12.827 1.00 98.62 409 VAL A O 1
ATOM 3260 N N . ASN A 1 410 ? -22.316 5.946 12.788 1.00 98.06 410 ASN A N 1
ATOM 3261 C CA . ASN A 1 410 ? -22.534 5.229 11.535 1.00 98.06 410 ASN A CA 1
ATOM 3262 C C . ASN A 1 410 ? -22.556 6.231 10.378 1.00 98.06 410 ASN A C 1
ATOM 3264 O O . ASN A 1 410 ? -23.428 7.101 10.340 1.00 98.06 410 ASN A O 1
ATOM 3268 N N . CYS A 1 411 ? -21.616 6.111 9.445 1.00 97.62 411 CYS A N 1
ATOM 3269 C CA . CYS A 1 411 ? -21.534 6.915 8.231 1.00 97.62 411 CYS A CA 1
ATOM 3270 C C . CYS A 1 411 ? -22.064 6.101 7.047 1.00 97.62 411 CYS A C 1
ATOM 3272 O O . CYS A 1 411 ? -21.440 5.122 6.641 1.00 97.62 411 CYS A O 1
ATOM 3274 N N . LYS A 1 412 ? -23.192 6.521 6.471 1.00 96.44 412 LYS A N 1
ATOM 3275 C CA . LYS A 1 412 ? -23.798 5.891 5.289 1.00 96.44 412 LYS A CA 1
ATOM 3276 C C . LYS A 1 412 ? -23.618 6.773 4.062 1.00 96.44 412 LYS A C 1
ATOM 3278 O O . LYS A 1 412 ? -23.901 7.972 4.141 1.00 96.44 412 LYS A O 1
ATOM 3283 N N . SER A 1 413 ? -23.123 6.210 2.960 1.00 94.62 413 SER A N 1
ATOM 3284 C CA . SER A 1 413 ? -22.873 6.982 1.740 1.00 94.62 413 SER A CA 1
ATOM 3285 C C . SER A 1 413 ? -24.166 7.627 1.230 1.00 94.62 413 SER A C 1
ATOM 3287 O O . SER A 1 413 ? -25.232 7.011 1.244 1.00 94.62 413 SER A O 1
ATOM 3289 N N . LYS A 1 414 ? -24.088 8.888 0.788 1.00 93.44 414 LYS A N 1
ATOM 3290 C CA . LYS A 1 414 ? -25.221 9.603 0.178 1.00 93.44 414 LYS A CA 1
ATOM 3291 C C . LYS A 1 414 ? -25.503 9.136 -1.247 1.00 93.44 414 LYS A C 1
ATOM 3293 O O . LYS A 1 414 ? -26.631 9.288 -1.705 1.00 93.44 414 LYS A O 1
ATOM 3298 N N . ARG A 1 415 ? -24.475 8.663 -1.959 1.00 87.50 415 ARG A N 1
ATOM 3299 C CA . ARG A 1 415 ? -24.530 8.260 -3.370 1.00 87.50 415 ARG A CA 1
ATOM 3300 C C . ARG A 1 415 ? -23.589 7.082 -3.605 1.00 87.50 415 ARG A C 1
ATOM 3302 O O . ARG A 1 415 ? -22.462 7.085 -3.111 1.00 87.50 415 ARG A O 1
ATOM 3309 N N . GLU A 1 416 ? -24.032 6.097 -4.371 1.00 82.62 416 GLU A N 1
ATOM 3310 C CA . GLU A 1 416 ? -23.170 4.992 -4.797 1.00 82.62 416 GLU A CA 1
ATOM 3311 C C . GLU A 1 416 ? -22.222 5.428 -5.931 1.00 82.62 416 GLU A C 1
ATOM 3313 O O . GLU A 1 416 ? -22.423 6.470 -6.559 1.00 82.62 416 GLU A O 1
ATOM 3318 N N . GLY A 1 417 ? -21.148 4.664 -6.160 1.00 74.38 417 GLY A N 1
ATOM 3319 C CA . GLY A 1 417 ? -20.235 4.868 -7.296 1.00 74.38 417 GLY A CA 1
ATOM 3320 C C . GLY A 1 417 ? -19.347 6.119 -7.233 1.00 74.38 417 GLY A C 1
ATOM 3321 O O . GLY A 1 417 ? -18.717 6.484 -8.222 1.00 74.38 417 GLY A O 1
ATOM 3322 N N . LYS A 1 418 ? -19.291 6.816 -6.092 1.00 83.50 418 LYS A N 1
ATOM 3323 C CA . LYS A 1 418 ? -18.339 7.916 -5.880 1.00 83.50 418 LYS A CA 1
ATOM 3324 C C . LYS A 1 418 ? -16.951 7.375 -5.540 1.00 83.50 418 LYS A C 1
ATOM 3326 O O . LYS A 1 418 ? -16.815 6.263 -5.037 1.00 83.50 418 LYS A O 1
ATOM 3331 N N . HIS A 1 419 ? -15.934 8.200 -5.777 1.00 83.50 419 HIS A N 1
ATOM 3332 C CA . HIS A 1 419 ? -14.538 7.873 -5.501 1.00 83.50 419 HIS A CA 1
ATOM 3333 C C . HIS A 1 419 ? -13.896 8.903 -4.565 1.00 83.50 419 HIS A C 1
ATOM 3335 O O . HIS A 1 419 ? -14.265 10.083 -4.570 1.00 83.50 419 HIS A O 1
ATOM 3341 N N . LEU A 1 420 ? -12.905 8.462 -3.788 1.00 71.56 420 LEU A N 1
ATOM 3342 C CA . LEU A 1 420 ? -12.049 9.344 -2.992 1.00 71.56 420 LEU A CA 1
ATOM 3343 C C . LEU A 1 420 ? -11.383 10.415 -3.888 1.00 71.56 420 LEU A C 1
ATOM 3345 O O . LEU A 1 420 ? -11.005 10.098 -5.020 1.00 71.56 420 LEU A O 1
ATOM 3349 N N . PRO A 1 421 ? -11.208 11.667 -3.413 1.00 86.44 421 PRO A N 1
ATOM 3350 C CA . PRO A 1 421 ? -11.540 12.192 -2.082 1.00 86.44 421 PRO A CA 1
ATOM 3351 C C . PRO A 1 421 ? -12.927 12.870 -2.010 1.00 86.44 421 PRO A C 1
ATOM 3353 O O . PRO A 1 421 ? -13.159 13.715 -1.148 1.00 86.44 421 PRO A O 1
ATOM 3356 N N . ASN A 1 422 ? -13.849 12.546 -2.922 1.00 90.50 422 ASN A N 1
ATOM 3357 C CA . ASN A 1 422 ? -15.147 13.221 -3.046 1.00 90.50 422 ASN A CA 1
ATOM 3358 C C . ASN A 1 422 ? -16.299 12.398 -2.443 1.00 90.50 422 ASN A C 1
ATOM 3360 O O . ASN A 1 422 ? -17.425 12.425 -2.949 1.00 90.50 422 ASN A O 1
ATOM 3364 N N . CYS A 1 423 ? -16.024 11.621 -1.392 1.00 90.38 423 CYS A N 1
ATOM 3365 C CA . CYS A 1 423 ? -17.039 10.801 -0.746 1.00 90.38 423 CYS A CA 1
ATOM 3366 C C . CYS A 1 423 ? -17.920 11.631 0.194 1.00 90.38 423 CYS A C 1
ATOM 3368 O O . CYS A 1 423 ? -17.415 12.344 1.065 1.00 90.38 423 CYS A O 1
ATOM 3370 N N . GLU A 1 424 ? -19.238 11.489 0.066 1.00 96.56 424 GLU A N 1
ATOM 3371 C CA . GLU A 1 424 ? -20.218 12.186 0.899 1.00 96.56 424 GLU A CA 1
ATOM 3372 C C . GLU A 1 424 ? -21.086 11.200 1.681 1.00 96.56 424 GLU A C 1
ATOM 3374 O O . GLU A 1 424 ? -21.637 10.257 1.118 1.00 96.56 424 GLU A O 1
ATOM 3379 N N . TYR A 1 425 ? -21.284 11.467 2.968 1.00 97.12 425 TYR A N 1
ATOM 3380 C CA . TYR A 1 425 ? -21.935 10.575 3.918 1.00 97.12 425 TYR A CA 1
ATOM 3381 C C . TYR A 1 425 ? -22.973 11.302 4.774 1.00 97.12 425 TYR A C 1
ATOM 3383 O O . TYR A 1 425 ? -22.917 12.516 4.987 1.00 97.12 425 TYR A O 1
ATOM 3391 N N . ARG A 1 426 ? -23.931 10.536 5.297 1.00 97.62 426 ARG A N 1
ATOM 3392 C CA . ARG A 1 426 ? -24.803 10.927 6.410 1.00 97.62 426 ARG A CA 1
ATOM 3393 C C . ARG A 1 426 ? -24.327 10.199 7.662 1.00 97.62 426 ARG A C 1
ATOM 3395 O O . ARG A 1 426 ? -24.262 8.972 7.656 1.00 97.62 426 ARG A O 1
ATOM 3402 N N . GLY A 1 427 ? -23.993 10.944 8.712 1.00 97.81 427 GLY A N 1
ATOM 3403 C CA . GLY A 1 427 ? -23.627 10.382 10.009 1.00 97.81 427 GLY A CA 1
ATOM 3404 C C . GLY A 1 427 ? -24.829 10.258 10.943 1.00 97.81 427 GLY A C 1
ATOM 3405 O O . GLY A 1 427 ? -25.635 11.183 11.039 1.00 97.81 427 GLY A O 1
ATOM 3406 N N . LYS A 1 428 ? -24.932 9.146 11.676 1.00 98.00 428 LYS A N 1
ATOM 3407 C CA . LYS A 1 428 ? -25.918 8.941 12.750 1.00 98.00 428 LYS A CA 1
ATOM 3408 C C . LYS A 1 428 ? -25.227 8.394 13.998 1.00 98.00 428 LYS A C 1
ATOM 3410 O O . LYS A 1 428 ? -24.479 7.424 13.905 1.00 98.00 428 LYS A O 1
ATOM 3415 N N . ARG A 1 429 ? -25.475 9.006 15.162 1.00 98.00 429 ARG A N 1
ATOM 3416 C CA . ARG A 1 429 ? -25.004 8.474 16.452 1.00 98.00 429 ARG A CA 1
ATOM 3417 C C . ARG A 1 429 ? -25.883 7.307 16.892 1.00 98.00 429 ARG A C 1
ATOM 3419 O O . ARG A 1 429 ? -27.095 7.343 16.691 1.00 98.00 429 ARG A O 1
ATOM 3426 N N . ALA A 1 430 ? -25.267 6.312 17.512 1.00 97.50 430 ALA A N 1
ATOM 3427 C CA . ALA A 1 430 ? -25.949 5.200 18.159 1.00 97.50 430 ALA A CA 1
ATOM 3428 C C . ALA A 1 430 ? -25.123 4.696 19.351 1.00 97.50 430 ALA A C 1
ATOM 3430 O O . ALA A 1 430 ? -23.937 5.008 19.465 1.00 97.50 430 ALA A O 1
ATOM 3431 N N . THR A 1 431 ? -25.750 3.899 20.210 1.00 98.19 431 THR A N 1
ATOM 3432 C CA . THR A 1 431 ? -25.093 3.160 21.292 1.00 98.19 431 THR A CA 1
ATOM 3433 C C . THR A 1 431 ? -25.451 1.695 21.096 1.00 98.19 431 THR A C 1
ATOM 3435 O O . THR A 1 431 ? -26.627 1.353 21.133 1.00 98.19 431 THR A O 1
ATOM 3438 N N . VAL A 1 432 ? -24.456 0.860 20.795 1.00 98.12 432 VAL A N 1
ATOM 3439 C CA . VAL A 1 432 ? -24.655 -0.529 20.340 1.00 98.12 432 VAL A CA 1
ATOM 3440 C C . VAL A 1 432 ? -23.616 -1.449 20.961 1.00 98.12 432 VAL A C 1
ATOM 3442 O O . VAL A 1 432 ? -22.489 -1.027 21.228 1.00 98.12 432 VAL A O 1
ATOM 3445 N N . ARG A 1 433 ? -23.941 -2.727 21.135 1.00 98.31 433 ARG A N 1
ATOM 3446 C CA . ARG A 1 433 ? -22.925 -3.761 21.354 1.00 98.31 433 ARG A CA 1
ATOM 3447 C C . ARG A 1 433 ? -22.200 -4.006 20.034 1.00 98.31 433 ARG A C 1
ATOM 3449 O O . ARG A 1 433 ? -22.832 -4.245 19.008 1.00 98.31 433 ARG A O 1
ATOM 3456 N N . ILE A 1 434 ? -20.877 -3.900 20.037 1.00 98.50 434 ILE A N 1
ATOM 3457 C CA . ILE A 1 434 ? -20.072 -4.025 18.818 1.00 98.50 434 ILE A CA 1
ATOM 3458 C C . ILE A 1 434 ? -19.679 -5.482 18.600 1.00 98.50 434 ILE A C 1
ATOM 3460 O O . ILE A 1 434 ? -19.226 -6.149 19.531 1.00 98.50 434 ILE A O 1
ATOM 3464 N N . VAL A 1 435 ? -19.840 -5.964 17.372 1.00 97.81 435 VAL A N 1
ATOM 3465 C CA . VAL A 1 435 ? -19.377 -7.282 16.933 1.00 97.81 435 VAL A CA 1
ATOM 3466 C C . VAL A 1 435 ? -18.083 -7.093 16.154 1.00 97.81 435 VAL A C 1
ATOM 3468 O O . VAL A 1 435 ? -18.043 -6.381 15.148 1.00 97.81 435 VAL A O 1
ATOM 3471 N N . LEU A 1 436 ? -17.008 -7.705 16.643 1.00 97.38 436 LEU A N 1
ATOM 3472 C CA . LEU A 1 436 ? -15.660 -7.569 16.105 1.00 97.38 436 LEU A CA 1
ATOM 3473 C C . LEU A 1 436 ? -15.113 -8.928 15.682 1.00 97.38 436 LEU A C 1
ATOM 3475 O O . LEU A 1 436 ? -15.212 -9.899 16.428 1.00 97.38 436 LEU A O 1
ATOM 3479 N N . GLY A 1 437 ? -14.457 -8.971 14.528 1.00 94.12 437 GLY A N 1
ATOM 3480 C CA . GLY A 1 437 ? -13.562 -10.070 14.188 1.00 94.12 437 GLY A CA 1
ATOM 3481 C C . GLY A 1 437 ? -12.235 -9.911 14.917 1.00 94.12 437 GLY A C 1
ATOM 3482 O O . GLY A 1 437 ? -11.636 -8.835 14.880 1.00 94.12 437 GLY A O 1
ATOM 3483 N N . CYS A 1 438 ? -11.767 -10.975 15.558 1.00 93.69 438 CYS A N 1
ATOM 3484 C CA . CYS A 1 438 ? -10.575 -10.996 16.393 1.00 93.69 438 CYS A CA 1
ATOM 3485 C C . CYS A 1 438 ? -9.536 -11.982 15.850 1.00 93.69 438 CYS A C 1
ATOM 3487 O O . CYS A 1 438 ? -9.872 -13.099 15.465 1.00 93.69 438 CYS A O 1
ATOM 3489 N N . ALA A 1 439 ? -8.265 -11.581 15.854 1.00 87.38 439 ALA A N 1
ATOM 3490 C CA . ALA A 1 439 ? -7.126 -12.448 15.562 1.00 87.38 439 ALA A CA 1
ATOM 3491 C C . ALA A 1 439 ? -6.045 -12.214 16.621 1.00 87.38 439 ALA A C 1
ATOM 3493 O O . ALA A 1 439 ? -5.718 -11.065 16.912 1.00 87.38 439 ALA A O 1
ATOM 3494 N N . GLU A 1 440 ? -5.548 -13.288 17.244 1.00 88.19 440 GLU A N 1
ATOM 3495 C CA . GLU A 1 440 ? -4.493 -13.245 18.279 1.00 88.19 440 GLU A CA 1
ATOM 3496 C C . GLU A 1 440 ? -4.769 -12.212 19.401 1.00 88.19 440 GLU A C 1
ATOM 3498 O O . GLU A 1 440 ? -3.870 -11.549 19.916 1.00 88.19 440 GLU A O 1
ATOM 3503 N N . GLY A 1 441 ? -6.044 -12.027 19.766 1.00 88.94 441 GLY A N 1
ATOM 3504 C CA . GLY A 1 441 ? -6.467 -11.073 20.800 1.00 88.94 441 GLY A CA 1
ATOM 3505 C C . GLY A 1 441 ? -6.557 -9.604 20.354 1.00 88.94 441 GLY A C 1
ATOM 3506 O O . GLY A 1 441 ? -6.739 -8.726 21.200 1.00 88.94 441 GLY A O 1
ATOM 3507 N N . PHE A 1 442 ? -6.456 -9.313 19.054 1.00 93.94 442 PHE A N 1
ATOM 3508 C CA . PHE A 1 442 ? -6.619 -7.972 18.483 1.00 93.94 442 PHE A CA 1
ATOM 3509 C C . PHE A 1 442 ? -7.854 -7.880 17.574 1.00 93.94 442 PHE A C 1
ATOM 3511 O O . PHE A 1 442 ? -8.119 -8.814 16.816 1.00 93.94 442 PHE A O 1
ATOM 3518 N N . PRO A 1 443 ? -8.591 -6.753 17.591 1.00 93.94 443 PRO A N 1
ATOM 3519 C CA . PRO A 1 443 ? -9.712 -6.535 16.684 1.00 93.94 443 PRO A CA 1
ATOM 3520 C C . PRO A 1 443 ? -9.202 -6.228 15.274 1.00 93.94 443 PRO A C 1
ATOM 3522 O O . PRO A 1 443 ? -8.437 -5.296 15.058 1.00 93.94 443 PRO A O 1
ATOM 3525 N N . VAL A 1 444 ? -9.617 -7.018 14.295 1.00 90.94 444 VAL A N 1
ATOM 3526 C CA . VAL A 1 444 ? -9.133 -6.955 12.907 1.00 90.94 444 VAL A CA 1
ATOM 3527 C C . VAL A 1 444 ? -10.236 -6.647 11.897 1.00 90.94 444 VAL A C 1
ATOM 3529 O O . VAL A 1 444 ? -9.944 -6.399 10.727 1.00 90.94 444 VAL A O 1
ATOM 3532 N N . HIS A 1 445 ? -11.496 -6.666 12.331 1.00 90.56 445 HIS A N 1
ATOM 3533 C CA . HIS A 1 445 ? -12.667 -6.394 11.506 1.00 90.56 445 HIS A CA 1
ATOM 3534 C C . HIS A 1 445 ? -13.812 -5.862 12.378 1.00 90.56 445 HIS A C 1
ATOM 3536 O O . HIS A 1 445 ? -14.010 -6.354 13.487 1.00 90.56 445 HIS A O 1
ATOM 3542 N N . TYR A 1 446 ? -14.548 -4.864 11.889 1.00 95.00 446 TYR A N 1
ATOM 3543 C CA . TYR A 1 446 ? -15.834 -4.460 12.456 1.00 95.00 446 TYR A CA 1
ATOM 3544 C C . TYR A 1 446 ? -16.933 -5.113 11.621 1.00 95.00 446 TYR A C 1
ATOM 3546 O O . TYR A 1 446 ? -17.033 -4.800 10.436 1.00 95.00 446 TYR A O 1
ATOM 3554 N N . ASP A 1 447 ? -17.712 -6.001 12.234 1.00 92.81 447 ASP A N 1
ATOM 3555 C CA . ASP A 1 447 ? -18.805 -6.701 11.557 1.00 92.81 447 ASP A CA 1
ATOM 3556 C C . ASP A 1 447 ? -20.060 -5.820 11.561 1.00 92.81 447 ASP A C 1
ATOM 3558 O O . ASP A 1 447 ? -20.491 -5.319 10.523 1.00 92.81 447 ASP A O 1
ATOM 3562 N N . LYS A 1 448 ? -20.600 -5.542 12.754 1.00 93.38 448 LYS A N 1
ATOM 3563 C CA . LYS A 1 448 ? -21.798 -4.712 12.936 1.00 93.38 448 LYS A CA 1
ATOM 3564 C C . LYS A 1 448 ? -21.973 -4.230 14.374 1.00 93.38 448 LYS A C 1
ATOM 3566 O O . LYS A 1 448 ? -21.294 -4.677 15.300 1.00 93.38 448 LYS A O 1
ATOM 3571 N N . GLY A 1 449 ? -22.928 -3.325 14.558 1.00 94.50 449 GLY A N 1
ATOM 3572 C CA . GLY A 1 449 ? -23.478 -2.960 15.859 1.00 94.50 449 GLY A CA 1
ATOM 3573 C C . GLY A 1 449 ? -24.836 -3.623 16.063 1.00 94.50 449 GLY A C 1
ATOM 3574 O O . GLY A 1 449 ? -25.681 -3.557 15.173 1.00 94.50 449 GLY A O 1
ATOM 3575 N N . VAL A 1 450 ? -25.045 -4.237 17.223 1.00 94.88 450 VAL A N 1
ATOM 3576 C CA . VAL A 1 450 ? -26.315 -4.849 17.631 1.00 94.88 450 VAL A CA 1
ATOM 3577 C C . VAL A 1 450 ? -26.903 -4.019 18.771 1.00 94.88 450 VAL A C 1
ATOM 3579 O O . VAL A 1 450 ? -26.166 -3.620 19.677 1.00 94.88 450 VAL A O 1
ATOM 3582 N N . ILE A 1 451 ? -28.197 -3.710 18.682 1.00 86.38 451 ILE A N 1
ATOM 3583 C CA . ILE A 1 451 ? -28.941 -3.001 19.734 1.00 86.38 451 ILE A CA 1
ATOM 3584 C C . ILE A 1 451 ? -29.272 -3.979 20.854 1.00 86.38 451 ILE A C 1
ATOM 3586 O O . ILE A 1 451 ? -29.728 -5.096 20.521 1.00 86.38 451 ILE A O 1
#

Solvent-accessible surface area (backbone atoms only — not comparable to full-atom values): 25729 Å² total; per-residue (Å²): 137,80,85,61,79,73,64,60,56,57,56,57,53,53,55,53,53,54,56,53,64,70,69,73,77,84,85,92,81,82,89,83,91,78,86,82,72,90,66,54,76,39,40,48,39,81,45,94,52,77,55,27,43,61,53,30,40,73,66,30,39,46,89,72,95,69,65,87,87,39,58,68,54,50,42,53,54,27,55,80,68,72,52,55,38,77,46,62,67,44,54,33,31,51,54,88,43,46,66,60,57,40,28,16,31,31,86,44,7,33,27,56,54,52,16,30,19,32,31,78,56,67,42,66,35,39,42,34,32,27,40,48,54,90,98,48,74,70,45,57,78,47,77,43,83,46,78,43,53,50,32,28,29,17,25,17,43,96,90,38,42,31,39,40,41,81,46,85,71,81,83,82,72,54,56,100,82,48,51,45,30,34,44,70,60,54,51,24,54,53,47,51,68,72,51,57,48,53,47,82,38,29,88,42,81,59,49,60,6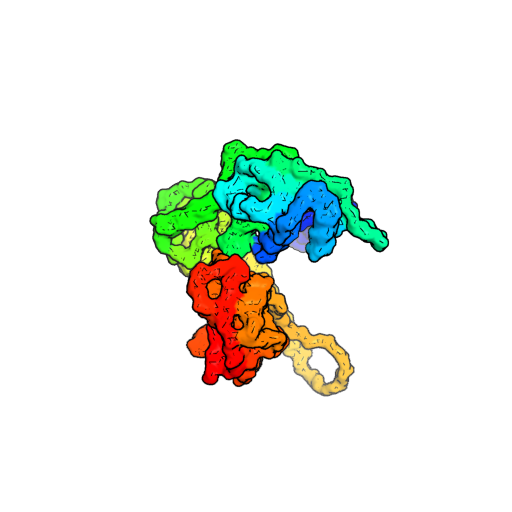8,52,27,51,48,50,28,51,25,54,70,72,53,94,61,57,63,45,76,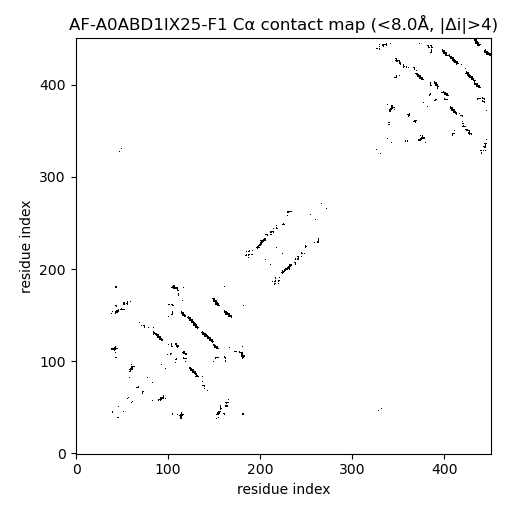42,60,57,76,24,69,68,44,76,79,31,44,69,60,30,60,90,39,56,82,72,38,79,63,55,80,80,34,71,74,52,56,65,55,70,56,53,79,78,67,64,81,72,58,58,52,55,56,48,51,57,51,50,49,57,49,50,52,52,50,50,51,50,50,51,50,50,51,52,50,53,59,58,62,74,72,67,90,78,87,86,84,89,81,90,83,86,90,81,87,81,68,90,77,75,85,87,70,73,53,73,66,47,54,51,34,28,51,50,30,41,70,60,29,50,35,58,83,69,51,44,83,40,39,36,59,55,36,38,75,63,68,54,39,37,87,99,53,58,38,45,38,64,64,49,49,30,34,49,45,54,67,83,71,54,35,40,26,47,48,90,45,22,43,78,36,93,85,40,93,44,31,20,29,30,74,59,68,43,51,32,31,42,25,35,45,72,60,83,94,33,40,67,76,67,40,50,48,49,38,41,76,49,70,22,27,43,31,29,30,38,46,92,53,34,44,42,37,81,74,50,71,44,124

Sequence (451 aa):
MKPTASFCLTVYTLALLTAWVSGYHQSENTTSVLAVFNYNPRPCMRSSNNNGYSYFRQKHILGSQFDTNNKQQWLRYLNSRGLCGRVPVQTFMQAEDEVAVRSICRSGGINLRQNLCISRRSLLVYAIWSQKPRKKPCIVRSIRRLRHPVVVACDAIDNQCLPVHYQRYRGQKPDNNAPICRECVRRATSLSVALGEEVDLSHTVLDQGACRSLALFLEYSDGLSELDLSHCQLTDHCLEPLLPHLHKTPVVESVSEFLVVHCCSNFGANSIQWFFEEFTMKMYLKLCLLFLLVLLVYANLSVKADRSPNATFSKLKRAHEPSSQPSNLTIARYRKFINQHVDKKMTAKDCNVEINKRDISEADSNLCKKENTFILATTEHIKPVCGKAGQPYQGHANLRISNQPFPVVNCKSKREGKHLPNCEYRGKRATVRIVLGCAEGFPVHYDKGVI

Radius of gyration: 30.32 Å; Cα contacts (8 Å, |Δi|>4): 699; chains: 1; bounding box: 78×87×80 Å

Mean predicted aligned error: 21.61 Å

Organism: NCBI:txid363190